Protein AF-A0A927YAZ6-F1 (afdb_monomer)

pLDDT: mean 81.59, std 18.91, range [28.47, 98.06]

Structure (mmCIF, N/CA/C/O backbone):
data_AF-A0A927YAZ6-F1
#
_entry.id   AF-A0A927YAZ6-F1
#
loop_
_atom_site.group_PDB
_atom_site.id
_atom_site.type_symbol
_atom_site.label_atom_id
_atom_site.label_alt_id
_atom_site.label_comp_id
_atom_site.label_asym_id
_atom_site.label_entity_id
_atom_site.label_seq_id
_atom_site.pdbx_PDB_ins_code
_atom_site.Cartn_x
_atom_site.Cartn_y
_atom_site.Cartn_z
_atom_site.occupancy
_atom_site.B_iso_or_equiv
_atom_site.auth_seq_id
_atom_site.auth_comp_id
_atom_site.auth_asym_id
_atom_site.auth_atom_id
_atom_site.pdbx_PDB_model_num
ATOM 1 N N . MET A 1 1 ? -25.959 -17.035 26.194 1.00 74.19 1 MET A N 1
ATOM 2 C CA . MET A 1 1 ? -26.018 -16.351 24.878 1.00 74.19 1 MET A CA 1
ATOM 3 C C . MET A 1 1 ? -24.696 -15.620 24.689 1.00 74.19 1 MET A C 1
ATOM 5 O O . MET A 1 1 ? -24.177 -15.146 25.691 1.00 74.19 1 MET A O 1
ATOM 9 N N . LYS A 1 2 ? -24.125 -15.571 23.475 1.00 89.12 2 LYS A N 1
ATOM 10 C CA . LYS A 1 2 ? -22.900 -14.786 23.213 1.00 89.12 2 LYS A CA 1
ATOM 11 C C . LYS A 1 2 ? -23.229 -13.303 23.449 1.00 89.12 2 LYS A C 1
ATOM 13 O O . LYS A 1 2 ? -24.289 -12.848 23.013 1.00 89.12 2 LYS A O 1
ATOM 18 N N . ARG A 1 3 ? -22.371 -12.596 24.188 1.00 94.69 3 ARG A N 1
ATOM 19 C CA . ARG A 1 3 ? -22.483 -11.143 24.395 1.00 94.69 3 ARG A CA 1
ATOM 20 C C . ARG A 1 3 ? -22.252 -10.438 23.063 1.00 94.69 3 ARG A C 1
ATOM 22 O O . ARG A 1 3 ? -21.458 -10.917 22.252 1.00 94.69 3 ARG A O 1
ATOM 29 N N . ASN A 1 4 ? -22.912 -9.306 22.848 1.00 96.25 4 ASN A N 1
ATOM 30 C CA . ASN A 1 4 ? -22.586 -8.467 21.701 1.00 96.25 4 ASN A CA 1
ATOM 31 C C . ASN A 1 4 ? -21.273 -7.728 21.955 1.00 96.25 4 ASN A C 1
ATOM 33 O O . ASN A 1 4 ? -20.956 -7.392 23.095 1.00 96.25 4 ASN A O 1
ATOM 37 N N . VAL A 1 5 ? -20.519 -7.471 20.888 1.00 97.00 5 VAL A N 1
ATOM 38 C CA . VAL A 1 5 ? -19.226 -6.793 20.966 1.00 97.00 5 VAL A CA 1
ATOM 39 C C . VAL A 1 5 ? -19.207 -5.637 19.977 1.00 97.00 5 VAL A C 1
ATOM 41 O O . VAL A 1 5 ? -19.432 -5.818 18.778 1.00 97.00 5 VAL A O 1
ATOM 44 N N . ILE A 1 6 ? -18.952 -4.439 20.492 1.00 97.31 6 ILE A N 1
ATOM 45 C CA . ILE A 1 6 ? -18.888 -3.201 19.719 1.00 97.31 6 ILE A CA 1
ATOM 46 C C . ILE A 1 6 ? -17.532 -2.561 19.939 1.00 97.31 6 ILE A C 1
ATOM 48 O O . ILE A 1 6 ? -16.989 -2.601 21.040 1.00 97.31 6 ILE A O 1
ATOM 52 N N . LYS A 1 7 ? -17.007 -1.934 18.893 1.00 96.62 7 LYS A N 1
ATOM 53 C CA . LYS A 1 7 ? -15.823 -1.097 18.971 1.00 96.62 7 LYS A CA 1
ATOM 54 C C . LYS A 1 7 ? -16.151 0.339 18.595 1.00 96.62 7 LYS A C 1
ATOM 56 O O . LYS A 1 7 ? -16.809 0.589 17.586 1.00 96.62 7 LYS A O 1
ATOM 61 N N . ILE A 1 8 ? -15.699 1.268 19.426 1.00 97.19 8 ILE A N 1
ATOM 62 C CA . ILE A 1 8 ? -15.778 2.709 19.225 1.00 97.19 8 ILE A CA 1
ATOM 63 C C . ILE A 1 8 ? -14.362 3.194 18.951 1.00 97.19 8 ILE A C 1
ATOM 65 O O . ILE A 1 8 ? -13.489 3.057 19.804 1.00 97.19 8 ILE A O 1
ATOM 69 N N . VAL A 1 9 ? -14.148 3.769 17.774 1.00 95.56 9 VAL A N 1
ATOM 70 C CA . VAL A 1 9 ? -12.868 4.370 17.401 1.00 95.56 9 VAL A CA 1
ATOM 71 C C . VAL A 1 9 ? -13.039 5.878 17.358 1.00 95.56 9 VAL A C 1
ATOM 73 O O . VAL A 1 9 ? -13.844 6.384 16.574 1.00 95.56 9 VAL A O 1
ATOM 76 N N . CYS A 1 10 ? -12.303 6.593 18.202 1.00 94.69 10 CYS A N 1
ATOM 77 C CA . CYS A 1 10 ? -12.168 8.041 18.133 1.00 94.69 10 CYS A CA 1
ATOM 78 C C . CYS A 1 10 ? -10.886 8.355 17.365 1.00 94.69 10 CYS A C 1
ATOM 80 O O . CYS A 1 10 ? -9.786 8.142 17.870 1.00 94.69 10 CYS A O 1
ATOM 82 N N . ASN A 1 11 ? -11.030 8.806 16.121 1.00 90.62 11 ASN A N 1
ATOM 83 C CA . ASN A 1 11 ? -9.893 9.081 15.258 1.00 90.62 11 ASN A CA 1
ATOM 84 C C . ASN A 1 11 ? -9.179 10.359 15.738 1.00 90.62 11 ASN A C 1
ATOM 86 O O . ASN A 1 11 ? -9.749 11.442 15.585 1.00 90.62 11 ASN A O 1
ATOM 90 N N . PRO A 1 12 ? -7.930 10.279 16.234 1.00 85.19 12 PRO A N 1
ATOM 91 C CA . PRO A 1 12 ? -7.221 11.458 16.741 1.00 85.19 12 PRO A CA 1
ATOM 92 C C . PRO A 1 12 ? -6.882 12.471 15.629 1.00 85.19 12 PRO A C 1
ATOM 94 O O . PRO A 1 12 ? -6.595 13.646 15.868 1.00 85.19 12 PRO A O 1
ATOM 97 N N . TYR A 1 13 ? -6.958 12.054 14.362 1.00 82.06 13 TYR A N 1
ATOM 98 C CA . TYR A 1 13 ? -6.653 12.913 13.222 1.00 82.06 13 TYR A CA 1
ATOM 99 C C . TYR A 1 13 ? -7.847 13.726 12.734 1.00 82.06 13 TYR A C 1
ATOM 101 O O . TYR A 1 13 ? -7.665 14.837 12.229 1.00 82.06 13 TYR A O 1
ATOM 109 N N . THR A 1 14 ? -9.060 13.207 12.871 1.00 83.88 14 THR A N 1
ATOM 110 C CA . THR A 1 14 ? -10.274 13.851 12.349 1.00 83.88 14 THR A CA 1
ATOM 111 C C . THR A 1 14 ? -11.242 14.277 13.446 1.00 83.88 14 THR A C 1
ATOM 113 O O . THR A 1 14 ? -12.226 14.942 13.125 1.00 83.88 14 THR A O 1
ATOM 116 N N . ASP A 1 15 ? -10.980 13.889 14.699 1.00 84.56 15 ASP A N 1
ATOM 117 C CA . ASP A 1 15 ? -11.867 14.039 15.858 1.00 84.56 15 ASP A CA 1
ATOM 118 C C . ASP A 1 15 ? -13.261 13.436 15.617 1.00 84.56 15 ASP A C 1
ATOM 120 O O . ASP A 1 15 ? -14.271 13.865 16.179 1.00 84.56 15 ASP A O 1
ATOM 124 N N . ARG A 1 16 ? -13.330 12.433 14.732 1.00 91.38 16 ARG A N 1
ATOM 125 C CA . ARG A 1 16 ? -14.557 11.710 14.400 1.00 91.38 16 ARG A CA 1
ATOM 126 C C . ARG A 1 16 ? -14.653 10.418 15.177 1.00 91.38 16 ARG A C 1
ATOM 128 O O . ARG A 1 16 ? -13.658 9.739 15.423 1.00 91.38 16 ARG A O 1
ATOM 135 N N . VAL A 1 17 ? -15.892 10.035 15.455 1.00 95.00 17 VAL A N 1
ATOM 136 C CA . VAL A 1 17 ? -16.214 8.762 16.092 1.00 95.00 17 VAL A CA 1
ATOM 137 C C . VAL A 1 17 ? -16.754 7.798 15.041 1.00 95.00 17 VAL A C 1
ATOM 139 O O . VAL A 1 17 ? -17.622 8.145 14.234 1.00 95.00 17 VAL A O 1
ATOM 142 N N . SER A 1 18 ? -16.226 6.580 15.039 1.00 95.38 18 SER A N 1
ATOM 143 C CA . SER A 1 18 ? -16.681 5.484 14.187 1.00 95.38 18 SER A CA 1
ATOM 144 C C . SER A 1 18 ? -17.033 4.263 15.025 1.00 95.38 18 SER A C 1
ATOM 146 O O . SER A 1 18 ? -16.444 4.022 16.078 1.00 95.38 18 SER A O 1
ATOM 148 N N . TYR A 1 19 ? -18.019 3.504 14.552 1.00 96.88 19 TYR A N 1
ATOM 149 C CA . TYR A 1 19 ? -18.605 2.381 15.272 1.00 96.88 19 TYR A CA 1
ATOM 150 C C . TYR A 1 19 ? -18.498 1.113 14.436 1.00 96.88 19 TYR A C 1
ATOM 152 O O . TYR A 1 19 ? -18.844 1.111 13.251 1.00 96.88 19 TYR A O 1
ATOM 160 N N . PHE A 1 20 ? -18.049 0.038 15.073 1.00 95.44 20 PHE A N 1
ATOM 161 C CA . PHE A 1 20 ? -17.864 -1.266 14.455 1.00 95.44 20 PHE A CA 1
ATOM 162 C C . PHE A 1 20 ? -18.555 -2.334 15.294 1.00 95.44 20 PHE A C 1
ATOM 164 O O . PHE A 1 20 ? -18.546 -2.275 16.524 1.00 95.44 20 PHE A O 1
ATOM 171 N N . PHE A 1 21 ? -19.161 -3.311 14.632 1.00 94.81 21 PHE A N 1
ATOM 172 C CA . PHE A 1 21 ? -19.768 -4.479 15.259 1.00 94.81 21 PHE A CA 1
ATOM 173 C C . PHE A 1 21 ? -18.925 -5.699 14.915 1.00 94.81 21 PHE A C 1
ATOM 175 O O . PHE A 1 21 ? -18.487 -5.834 13.771 1.00 94.81 21 PHE A O 1
ATOM 182 N N . LYS A 1 22 ? -18.706 -6.580 15.891 1.00 93.62 22 LYS A N 1
ATOM 183 C CA . LYS A 1 22 ? -18.037 -7.854 15.642 1.00 93.62 22 LYS A CA 1
ATOM 184 C C . LYS A 1 22 ? -19.058 -8.869 15.129 1.00 93.62 22 LYS A C 1
ATOM 186 O O . LYS A 1 22 ? -19.978 -9.225 15.866 1.00 93.62 22 LYS A O 1
ATOM 191 N N . ASN A 1 23 ? -18.933 -9.278 13.867 1.00 91.81 23 ASN A N 1
ATOM 192 C CA . ASN A 1 23 ? -19.883 -10.193 13.231 1.00 91.81 23 ASN A CA 1
ATOM 193 C C . ASN A 1 23 ? -19.708 -11.648 13.729 1.00 91.81 23 ASN A C 1
ATOM 195 O O . ASN A 1 23 ? -18.920 -11.939 14.631 1.00 91.81 23 ASN A O 1
ATOM 199 N N . GLU A 1 24 ? -20.476 -12.578 13.160 1.00 89.38 24 GLU A N 1
ATOM 200 C CA . GLU A 1 24 ? -20.425 -14.001 13.534 1.00 89.38 24 GLU A CA 1
ATOM 201 C C . GLU A 1 24 ? -19.119 -14.696 13.121 1.00 89.38 24 GLU A C 1
ATOM 203 O O . GLU A 1 24 ? -18.754 -15.694 13.737 1.00 89.38 24 GLU A O 1
ATOM 208 N N . LEU A 1 25 ? -18.401 -14.133 12.145 1.00 86.12 25 LEU A N 1
ATOM 209 C CA . LEU A 1 25 ? -17.078 -14.572 11.690 1.00 86.12 25 LEU A CA 1
ATOM 210 C C . LEU A 1 25 ? -15.937 -13.949 12.514 1.00 86.12 25 LEU A C 1
ATOM 212 O O . LEU A 1 25 ? -14.772 -14.092 12.171 1.00 86.12 25 LEU A O 1
ATOM 216 N N . ASP A 1 26 ? -16.272 -13.251 13.605 1.00 84.75 26 ASP A N 1
ATOM 217 C CA . ASP A 1 26 ? -15.341 -12.516 14.459 1.00 84.75 26 ASP A CA 1
ATOM 218 C C . ASP A 1 26 ? -14.580 -11.369 13.749 1.00 84.75 26 ASP A C 1
ATOM 220 O O . ASP A 1 26 ? -13.582 -10.860 14.266 1.00 84.75 26 ASP A O 1
ATOM 224 N N . GLU A 1 27 ? -15.121 -10.866 12.639 1.00 84.81 27 GLU A N 1
ATOM 225 C CA . GLU A 1 27 ? -14.590 -9.726 11.889 1.00 84.81 27 GLU A CA 1
ATOM 226 C C . GLU A 1 27 ? -15.207 -8.403 12.362 1.00 84.81 27 GLU A C 1
ATOM 228 O O . GLU A 1 27 ? -16.385 -8.322 12.734 1.00 84.81 27 GLU A O 1
ATOM 233 N N . TRP A 1 28 ? -14.422 -7.326 12.301 1.00 89.31 28 TRP A N 1
ATOM 234 C CA . TRP A 1 28 ? -14.910 -5.975 12.571 1.00 89.31 28 TRP A CA 1
ATOM 235 C C . TRP A 1 28 ? -15.573 -5.376 11.335 1.00 89.31 28 TRP A C 1
ATOM 237 O O . TRP A 1 28 ? -14.903 -5.035 10.364 1.00 89.31 28 TRP A O 1
ATOM 247 N N . VAL A 1 29 ? -16.884 -5.154 11.410 1.00 91.00 29 VAL A N 1
ATOM 248 C CA . VAL A 1 29 ? -17.657 -4.539 10.327 1.00 91.00 29 VAL A CA 1
ATOM 249 C C . VAL A 1 29 ? -18.132 -3.157 10.760 1.00 91.00 29 VAL A C 1
ATOM 251 O O . VAL A 1 29 ? -18.672 -2.991 11.855 1.00 91.00 29 VAL A O 1
ATOM 254 N N . ILE A 1 30 ? -17.941 -2.150 9.904 1.00 92.62 30 ILE A N 1
ATOM 255 C CA . ILE A 1 30 ? -18.469 -0.798 10.137 1.00 92.62 30 ILE A CA 1
ATOM 256 C C . ILE A 1 30 ? -19.992 -0.875 10.252 1.00 92.62 30 ILE A C 1
ATOM 258 O O . ILE A 1 30 ? -20.656 -1.601 9.512 1.00 92.62 30 ILE A O 1
ATOM 262 N N . PHE A 1 31 ? -20.566 -0.108 11.175 1.00 93.75 31 PHE A N 1
ATOM 263 C CA . PHE A 1 31 ? -22.015 -0.012 11.286 1.00 93.75 31 PHE A CA 1
ATOM 264 C C . PHE A 1 31 ? -22.644 0.433 9.961 1.00 93.75 31 PHE A C 1
ATOM 266 O O . PHE A 1 31 ? -22.245 1.438 9.374 1.00 93.75 31 PHE A O 1
ATOM 273 N N . SER A 1 32 ? -23.675 -0.289 9.516 1.00 91.12 32 SER A N 1
ATOM 274 C CA . SER A 1 32 ? -24.415 0.084 8.306 1.00 91.12 32 SER A CA 1
ATOM 275 C C . SER A 1 32 ? -25.010 1.491 8.419 1.00 91.12 32 SER A C 1
ATOM 277 O O . SER A 1 32 ? -25.286 1.976 9.520 1.00 91.12 32 SER A O 1
ATOM 279 N N . GLU A 1 33 ? -25.280 2.136 7.284 1.00 89.44 33 GLU A N 1
ATOM 280 C CA . GLU A 1 33 ? -25.908 3.468 7.242 1.00 89.44 33 GLU A CA 1
ATOM 281 C C . GLU A 1 33 ? -27.288 3.506 7.923 1.00 89.44 33 GLU A C 1
ATOM 283 O O . GLU A 1 33 ? -27.733 4.557 8.382 1.00 89.44 33 GLU A O 1
ATOM 288 N N . SER A 1 34 ? -27.946 2.348 8.042 1.00 92.25 34 SER A N 1
ATOM 289 C CA . SER A 1 34 ? -29.227 2.206 8.739 1.00 92.25 34 SER A CA 1
ATOM 290 C C . SER A 1 34 ? -29.110 2.280 10.267 1.00 92.25 34 SER A C 1
ATOM 292 O O . SER A 1 34 ? -30.106 2.546 10.947 1.00 92.25 34 SER A O 1
ATOM 294 N N . SER A 1 35 ? -27.912 2.074 10.831 1.00 95.12 35 SER A N 1
ATOM 295 C CA . SER A 1 35 ? -27.716 2.180 12.275 1.00 95.12 35 SER A CA 1
ATOM 296 C C . SER A 1 35 ? -27.914 3.628 12.735 1.00 95.12 35 SER A C 1
ATOM 298 O O . SER A 1 35 ? -27.335 4.548 12.149 1.00 95.12 35 SER A O 1
ATOM 300 N N . PRO A 1 36 ? -28.660 3.873 13.830 1.00 95.44 36 PRO A N 1
ATOM 301 C CA . PRO A 1 36 ? -28.781 5.208 14.403 1.00 95.44 36 PRO A CA 1
ATOM 302 C C . PRO A 1 36 ? -27.427 5.852 14.713 1.00 95.44 36 PRO A C 1
ATOM 304 O O . PRO A 1 36 ? -27.298 7.062 14.551 1.00 95.44 36 PRO A O 1
ATOM 307 N N . LEU A 1 37 ? -26.429 5.053 15.108 1.00 95.69 37 LEU A N 1
ATOM 308 C CA . LEU A 1 37 ? -25.084 5.526 15.447 1.00 95.69 37 LEU A CA 1
ATOM 309 C C . LEU A 1 37 ? -24.234 5.909 14.227 1.00 95.69 37 LEU A C 1
ATOM 311 O O . LEU A 1 37 ? -23.248 6.618 14.383 1.00 95.69 37 LEU A O 1
ATOM 315 N N . SER A 1 38 ? -24.632 5.530 13.012 1.00 93.88 38 SER A N 1
ATOM 316 C CA . SER A 1 38 ? -23.949 5.950 11.777 1.00 93.88 38 SER A CA 1
ATOM 317 C C . SER A 1 38 ? -24.308 7.379 11.350 1.00 93.88 38 SER A C 1
ATOM 319 O O . SER A 1 38 ? -23.737 7.919 10.403 1.00 93.88 38 SER A O 1
ATOM 321 N N . ARG A 1 39 ? -25.265 8.024 12.033 1.00 94.88 39 ARG A N 1
ATOM 322 C CA . ARG A 1 39 ? -25.690 9.397 11.732 1.00 94.88 39 ARG A CA 1
ATOM 323 C C . ARG A 1 39 ? -24.602 10.398 12.108 1.00 94.88 39 ARG A C 1
ATOM 325 O O . ARG A 1 39 ? -23.975 10.274 13.157 1.00 94.88 39 ARG A O 1
ATOM 332 N N . LYS A 1 40 ? -24.500 11.490 11.336 1.00 94.12 40 LYS A N 1
ATOM 333 C CA . LYS A 1 40 ? -23.574 12.613 11.606 1.00 94.12 40 LYS A CA 1
ATOM 334 C C . LYS A 1 40 ? -23.645 13.136 13.042 1.00 94.12 40 LYS A C 1
ATOM 336 O O . LYS A 1 40 ? -22.626 13.551 13.573 1.00 94.12 40 LYS A O 1
ATOM 341 N N . TYR A 1 41 ? -24.821 13.077 13.666 1.00 95.44 41 TYR A N 1
ATOM 342 C CA . TYR A 1 41 ? -25.019 13.442 15.071 1.00 95.44 41 TYR A CA 1
ATOM 343 C C . TYR A 1 41 ? -24.102 12.673 16.042 1.00 95.44 41 TYR A C 1
ATOM 345 O O . TYR A 1 41 ? -23.656 13.246 17.028 1.00 95.44 41 TYR A O 1
ATOM 353 N N . TYR A 1 42 ? -23.803 11.403 15.754 1.00 96.12 42 TYR A N 1
ATOM 354 C CA . TYR A 1 42 ? -22.943 10.547 16.576 1.00 96.12 42 TYR A CA 1
ATOM 355 C C . TYR A 1 42 ? -21.532 10.383 16.006 1.00 96.12 42 TYR A C 1
ATOM 357 O O . TYR A 1 42 ? -20.611 10.098 16.758 1.00 96.12 42 TYR A O 1
ATOM 365 N N . THR A 1 43 ? -21.333 10.579 14.698 1.00 94.06 43 THR A N 1
ATOM 366 C CA . THR A 1 43 ? -20.012 10.394 14.069 1.00 94.06 43 THR A CA 1
ATOM 367 C C . THR A 1 43 ? -19.203 11.685 13.914 1.00 94.06 43 THR A C 1
ATOM 369 O O . THR A 1 43 ? -17.991 11.626 13.735 1.00 94.06 43 THR A O 1
ATOM 372 N N . ASN A 1 44 ? -19.854 12.854 13.924 1.00 93.88 44 ASN A N 1
ATOM 373 C CA . ASN A 1 44 ? -19.227 14.176 13.793 1.00 93.88 44 ASN A CA 1
ATOM 374 C C . ASN A 1 44 ? -19.428 14.984 15.085 1.00 93.88 44 ASN A C 1
ATOM 376 O O . ASN A 1 44 ? -20.071 16.034 15.081 1.00 93.88 44 ASN A O 1
ATOM 380 N N . THR A 1 45 ? -18.940 14.427 16.191 1.00 93.31 45 THR A N 1
ATOM 381 C CA . THR A 1 45 ? -19.065 14.948 17.558 1.00 93.31 45 THR A CA 1
ATOM 382 C C . THR A 1 45 ? -17.869 14.492 18.388 1.00 93.31 45 THR A C 1
ATOM 384 O O . THR A 1 45 ? -17.251 13.483 18.054 1.00 93.31 45 THR A O 1
ATOM 387 N N . SER A 1 46 ? -17.601 15.161 19.511 1.00 92.44 46 SER A N 1
ATOM 388 C CA . SER A 1 46 ? -16.715 14.621 20.546 1.00 92.44 46 SER A CA 1
ATOM 389 C C . SER A 1 46 ? -17.475 13.703 21.513 1.00 92.44 46 SER A C 1
ATOM 391 O O . SER A 1 46 ? -18.694 13.829 21.697 1.00 92.44 46 SER A O 1
ATOM 393 N N . LEU A 1 47 ? -16.754 12.782 22.164 1.00 93.88 47 LEU A N 1
ATOM 394 C CA . LEU A 1 47 ? -17.317 11.941 23.229 1.00 93.88 47 LEU A CA 1
ATOM 395 C C . LEU A 1 47 ? -17.655 12.736 24.493 1.00 93.88 47 LEU A C 1
ATOM 397 O O . LEU A 1 47 ? -18.589 12.372 25.203 1.00 93.88 47 LEU A O 1
ATOM 401 N N . GLU A 1 48 ? -16.968 13.845 24.743 1.00 93.94 48 GLU A N 1
ATOM 402 C CA . GLU A 1 48 ? -17.312 14.769 25.825 1.00 93.94 48 GLU A CA 1
ATOM 403 C C . GLU A 1 48 ? -18.757 15.272 25.688 1.00 93.94 48 GLU A C 1
ATOM 405 O O . GLU A 1 48 ? -19.531 15.234 26.641 1.00 93.94 48 GLU A O 1
ATOM 410 N N . GLN A 1 49 ? -19.161 15.649 24.472 1.00 94.44 49 GLN A N 1
ATOM 411 C CA . GLN A 1 49 ? -20.490 16.202 24.213 1.00 94.44 49 GLN A CA 1
ATOM 412 C C . GLN A 1 49 ? -21.600 15.146 24.192 1.00 94.44 49 GLN A C 1
ATOM 414 O O . GLN A 1 49 ? -22.752 15.461 24.492 1.00 94.44 49 GLN A O 1
ATOM 419 N N . ARG A 1 50 ? -21.295 13.909 23.771 1.00 96.56 50 ARG A N 1
ATOM 420 C CA . ARG A 1 50 ? -22.325 12.922 23.386 1.00 96.56 50 ARG A CA 1
ATOM 421 C C . ARG A 1 50 ? -22.194 11.540 24.013 1.00 96.56 50 ARG A C 1
ATOM 423 O O . ARG A 1 50 ? -23.026 10.688 23.714 1.00 96.56 50 ARG A O 1
ATOM 430 N N . SER A 1 51 ? -21.218 11.293 24.885 1.00 96.81 51 SER A N 1
ATOM 431 C CA . SER A 1 51 ? -21.005 9.975 25.513 1.00 96.81 51 SER A CA 1
ATOM 432 C C . SER A 1 51 ? -22.283 9.385 26.118 1.00 96.81 51 SER A C 1
ATOM 434 O O . SER A 1 51 ? -22.606 8.238 25.824 1.00 96.81 51 SER A O 1
ATOM 436 N N . SER A 1 52 ? -23.058 10.173 26.872 1.00 97.88 52 SER A N 1
ATOM 437 C CA . SER A 1 52 ? -24.330 9.736 27.477 1.00 97.88 52 SER A CA 1
ATOM 438 C C . SER A 1 52 ? -25.380 9.302 26.448 1.00 97.88 52 SER A C 1
ATOM 440 O O . SER A 1 52 ? -26.007 8.254 26.603 1.00 97.88 52 SER A O 1
ATOM 442 N N . ASP A 1 53 ? -25.562 10.076 25.375 1.00 97.94 53 ASP A N 1
ATOM 443 C CA . ASP A 1 53 ? -26.505 9.734 24.303 1.00 97.94 53 ASP A CA 1
ATOM 444 C C . ASP A 1 53 ? -26.042 8.480 23.547 1.00 97.94 53 ASP A C 1
ATOM 446 O O . ASP A 1 53 ? -26.853 7.616 23.210 1.00 97.94 53 ASP A O 1
ATOM 450 N N . ILE A 1 54 ? -24.732 8.371 23.301 1.00 97.88 54 ILE A N 1
ATOM 451 C CA . ILE A 1 54 ? -24.114 7.241 22.603 1.00 97.88 54 ILE A CA 1
ATOM 452 C C . ILE A 1 54 ? -24.315 5.946 23.393 1.00 97.88 54 ILE A C 1
ATOM 454 O O . ILE A 1 54 ? -24.808 4.972 22.828 1.00 97.88 54 ILE A O 1
ATOM 458 N N . VAL A 1 55 ? -23.988 5.921 24.692 1.00 97.81 55 VAL A N 1
ATOM 459 C CA . VAL A 1 55 ? -24.095 4.694 25.507 1.00 97.81 55 VAL A CA 1
ATOM 460 C C . VAL A 1 55 ? -25.542 4.244 25.674 1.00 97.81 55 VAL A C 1
ATOM 462 O O . VAL A 1 55 ? -25.819 3.053 25.558 1.00 97.81 55 VAL A O 1
ATOM 465 N N . LYS A 1 56 ? -26.487 5.181 25.839 1.00 97.81 56 LYS A N 1
ATOM 466 C CA . LYS A 1 56 ? -27.922 4.861 25.874 1.00 97.81 56 LYS A CA 1
ATOM 467 C C . LYS A 1 56 ? -28.375 4.231 24.563 1.00 97.81 56 LYS A C 1
ATOM 469 O O . LYS A 1 56 ? -29.106 3.245 24.572 1.00 97.81 56 LYS A O 1
ATOM 474 N N . LYS A 1 57 ? -27.912 4.768 23.429 1.00 98.06 57 LYS A N 1
ATOM 475 C CA . LYS A 1 57 ? -28.270 4.234 22.113 1.00 98.06 57 LYS A CA 1
ATOM 476 C C . LYS A 1 57 ? -27.650 2.866 21.846 1.00 98.06 57 LYS A C 1
ATOM 478 O O . LYS A 1 57 ? -28.292 2.022 21.224 1.00 98.06 57 LYS A O 1
ATOM 483 N N . LEU A 1 58 ? -26.432 2.637 22.336 1.00 97.06 58 LEU A N 1
ATOM 484 C CA . LEU A 1 58 ? -25.778 1.331 22.298 1.00 97.06 58 LEU A CA 1
ATOM 485 C C . LEU A 1 58 ? -26.566 0.288 23.096 1.00 97.06 58 LEU A C 1
ATOM 487 O O . LEU A 1 58 ? -26.854 -0.779 22.560 1.00 97.06 58 LEU A O 1
ATOM 491 N N . ASP A 1 59 ? -26.969 0.614 24.324 1.00 97.38 59 ASP A N 1
ATOM 492 C CA . ASP A 1 59 ? -27.765 -0.275 25.178 1.00 97.38 59 ASP A CA 1
ATOM 493 C C . ASP A 1 59 ? -29.132 -0.596 24.544 1.00 97.38 59 ASP A C 1
ATOM 495 O O . ASP A 1 59 ? -29.484 -1.763 24.364 1.00 97.38 59 ASP A O 1
ATOM 499 N N . GLU A 1 60 ? -29.851 0.432 24.079 1.00 96.50 60 GLU A N 1
ATOM 500 C CA . GLU A 1 60 ? -31.162 0.310 23.422 1.00 96.50 60 GLU A CA 1
ATOM 501 C C . GLU A 1 60 ? -31.124 -0.631 22.206 1.00 96.50 60 GLU A C 1
ATOM 503 O O . GLU A 1 60 ? -31.985 -1.501 22.027 1.00 96.50 60 GLU A O 1
ATOM 508 N N . VAL A 1 61 ? -30.133 -0.446 21.330 1.00 96.06 61 VAL A N 1
ATOM 509 C CA . VAL A 1 61 ? -30.092 -1.141 20.040 1.00 96.06 61 VAL A CA 1
ATOM 510 C C . VAL A 1 61 ? -29.411 -2.501 20.163 1.00 96.06 61 VAL A C 1
ATOM 512 O O . VAL A 1 61 ? -29.896 -3.469 19.571 1.00 96.06 61 VAL A O 1
ATOM 515 N N . TYR A 1 62 ? -28.333 -2.591 20.943 1.00 95.44 62 TYR A N 1
ATOM 516 C CA . TYR A 1 62 ? -27.413 -3.727 20.931 1.00 95.44 62 TYR A CA 1
ATOM 517 C C . TYR A 1 62 ? -27.344 -4.506 22.248 1.00 95.44 62 TYR A C 1
ATOM 519 O O . TYR A 1 62 ? -26.785 -5.596 22.246 1.00 95.44 62 TYR A O 1
ATOM 527 N N . ASN A 1 63 ? -27.965 -4.058 23.341 1.00 96.25 63 ASN A N 1
ATOM 528 C CA . ASN A 1 63 ? -28.101 -4.846 24.576 1.00 96.25 63 ASN A CA 1
ATOM 529 C C . ASN A 1 63 ? -29.562 -5.265 24.841 1.00 96.25 63 ASN A C 1
ATOM 531 O O . ASN A 1 63 ? -30.061 -5.299 25.967 1.00 96.25 63 ASN A O 1
ATOM 535 N N . ARG A 1 64 ? -30.299 -5.605 23.776 1.00 93.94 64 ARG A N 1
ATOM 536 C CA . ARG A 1 64 ? -31.724 -5.960 23.879 1.00 93.94 64 ARG A CA 1
ATOM 537 C C . ARG A 1 64 ? -31.948 -7.136 24.823 1.00 93.94 64 ARG A C 1
ATOM 539 O O . ARG A 1 64 ? -31.352 -8.197 24.640 1.00 93.94 64 ARG A O 1
ATOM 546 N N . LYS A 1 65 ? -32.897 -6.972 25.751 1.00 93.62 65 LYS A N 1
ATOM 547 C CA . LYS A 1 65 ? -33.215 -7.946 26.813 1.00 93.62 65 LYS A CA 1
ATOM 548 C C . LYS A 1 65 ? -32.027 -8.233 27.744 1.00 93.62 65 LYS A C 1
ATOM 550 O O . LYS A 1 65 ? -31.959 -9.322 28.302 1.00 93.62 65 LYS A O 1
ATOM 555 N N . ASN A 1 66 ? -31.108 -7.276 27.880 1.00 93.19 66 ASN A N 1
ATOM 556 C CA . ASN A 1 66 ? -29.942 -7.366 28.751 1.00 93.19 66 ASN A CA 1
ATOM 557 C C . ASN A 1 66 ? -29.075 -8.612 28.485 1.00 93.19 66 ASN A C 1
ATOM 559 O O . ASN A 1 66 ? -28.716 -9.348 29.400 1.00 93.19 66 ASN A O 1
ATOM 563 N N . LYS A 1 67 ? -28.803 -8.899 27.205 1.00 93.44 67 LYS A N 1
ATOM 564 C CA . LYS A 1 67 ? -28.003 -10.064 26.781 1.00 93.44 67 LYS A CA 1
ATOM 565 C C . LYS A 1 67 ? -26.506 -9.928 27.086 1.00 93.44 67 LYS A C 1
ATOM 567 O O . LYS A 1 67 ? -25.786 -10.919 26.956 1.00 93.44 67 LYS A O 1
ATOM 572 N N . GLY A 1 68 ? -26.054 -8.729 27.431 1.00 96.75 68 GLY A N 1
ATOM 573 C CA . GLY A 1 68 ? -24.655 -8.393 27.620 1.00 96.75 68 GLY A CA 1
ATOM 574 C C . GLY A 1 68 ? -24.073 -7.666 26.410 1.00 96.75 68 GLY A C 1
ATOM 575 O O . GLY A 1 68 ? -24.238 -8.110 25.266 1.00 96.75 68 GLY A O 1
ATOM 576 N N . LEU A 1 69 ? -23.356 -6.572 26.666 1.00 97.56 69 LEU A N 1
ATOM 577 C CA . LEU A 1 69 ? -22.646 -5.789 25.658 1.00 97.56 69 LEU A CA 1
ATOM 578 C C . LEU A 1 69 ? -21.234 -5.424 26.137 1.00 97.56 69 LEU A C 1
ATOM 580 O O . LEU A 1 69 ? -21.062 -4.778 27.168 1.00 97.56 69 LEU A O 1
ATOM 584 N N . ASP A 1 70 ? -20.227 -5.785 25.347 1.00 97.88 70 ASP A N 1
ATOM 585 C CA . ASP A 1 70 ? -18.844 -5.357 25.550 1.00 97.88 70 ASP A CA 1
ATOM 586 C C . ASP A 1 70 ? -18.496 -4.244 24.556 1.00 97.88 70 ASP A C 1
ATOM 588 O O . ASP A 1 70 ? -18.667 -4.394 23.345 1.00 97.88 70 ASP A O 1
ATOM 592 N N . ILE A 1 71 ? -18.000 -3.121 25.072 1.00 97.94 71 ILE A N 1
ATOM 593 C CA . ILE A 1 71 ? -17.608 -1.945 24.298 1.00 97.94 71 ILE A CA 1
ATOM 594 C C . ILE A 1 71 ? -16.092 -1.792 24.384 1.00 97.94 71 ILE A C 1
ATOM 596 O O . ILE A 1 71 ? -15.553 -1.486 25.446 1.00 97.94 71 ILE A O 1
ATOM 600 N N . TYR A 1 72 ? -15.410 -1.970 23.260 1.00 96.81 72 TYR A N 1
ATOM 601 C CA . TYR A 1 72 ? -13.988 -1.695 23.097 1.00 96.81 72 TYR A CA 1
ATOM 602 C C . TYR A 1 72 ? -13.799 -0.265 22.597 1.00 96.81 72 TYR A C 1
ATOM 604 O O . TYR A 1 72 ? -14.485 0.166 21.674 1.00 96.81 72 TYR A O 1
ATOM 612 N N . TYR A 1 73 ? -12.884 0.480 23.204 1.00 96.88 73 TYR A N 1
ATOM 613 C CA . TYR A 1 73 ? -12.582 1.855 22.827 1.00 96.88 73 TYR A CA 1
ATOM 614 C C . TYR A 1 73 ? -11.131 1.992 22.363 1.00 96.88 73 TYR A C 1
ATOM 616 O O . TYR A 1 73 ? -10.220 1.630 23.107 1.00 96.88 73 TYR A O 1
ATOM 624 N N . GLU A 1 74 ? -10.939 2.554 21.171 1.00 95.00 74 GLU A N 1
ATOM 625 C CA . GLU A 1 74 ? -9.642 2.926 20.593 1.00 95.00 74 GLU A CA 1
ATOM 626 C C . GLU A 1 74 ? -9.614 4.450 20.379 1.00 95.00 74 GLU A C 1
ATOM 628 O O . GLU A 1 74 ? -10.494 4.997 19.710 1.00 95.00 74 GLU A O 1
ATOM 633 N N . GLY A 1 75 ? -8.626 5.145 20.945 1.00 92.94 75 GLY A N 1
ATOM 634 C CA . GLY A 1 75 ? -8.466 6.595 20.801 1.00 92.94 75 GLY A CA 1
ATOM 635 C C . GLY A 1 75 ? -7.954 7.289 22.071 1.00 92.94 75 GLY A C 1
ATOM 636 O O . GLY A 1 75 ? -7.487 6.616 22.993 1.00 92.94 75 GLY A O 1
ATOM 637 N N . PRO A 1 76 ? -8.072 8.630 22.150 1.00 92.19 76 PRO A N 1
ATOM 638 C CA . PRO A 1 76 ? -7.540 9.426 23.256 1.00 92.19 76 PRO A CA 1
ATOM 639 C C . PRO A 1 76 ? -8.148 9.098 24.624 1.00 92.19 76 PRO A C 1
ATOM 641 O O . PRO A 1 76 ? -9.337 8.767 24.718 1.00 92.19 76 PRO A O 1
ATOM 644 N N . ASP A 1 77 ? -7.364 9.283 25.688 1.00 91.75 77 ASP A N 1
ATOM 645 C CA . ASP A 1 77 ? -7.766 8.989 27.072 1.00 91.75 77 ASP A CA 1
ATOM 646 C C . ASP A 1 77 ? -9.027 9.714 27.540 1.00 91.75 77 ASP A C 1
ATOM 648 O O . ASP A 1 77 ? -9.915 9.098 28.139 1.00 91.75 77 ASP A O 1
ATOM 652 N N . ASP A 1 78 ? -9.149 10.997 27.214 1.00 93.25 78 ASP A N 1
ATOM 653 C CA . ASP A 1 78 ? -10.295 11.809 27.623 1.00 93.25 78 ASP A CA 1
ATOM 654 C C . ASP A 1 78 ? -11.609 11.238 27.074 1.00 93.25 78 ASP A C 1
ATOM 656 O O . ASP A 1 78 ? -12.632 11.200 27.767 1.00 93.25 78 ASP A O 1
ATOM 660 N N . GLY A 1 79 ? -11.577 10.699 25.851 1.00 94.69 79 GLY A N 1
ATOM 661 C CA . GLY A 1 79 ? -12.729 10.037 25.249 1.00 94.69 79 GLY A CA 1
ATOM 662 C C . GLY A 1 79 ? -13.114 8.750 25.983 1.00 94.69 79 GLY A C 1
ATOM 663 O O . GLY A 1 79 ? -14.301 8.527 26.241 1.00 94.69 79 GLY A O 1
ATOM 664 N N . TYR A 1 80 ? -12.131 7.945 26.405 1.00 96.00 80 TYR A N 1
ATOM 665 C CA . TYR A 1 80 ? -12.389 6.748 27.211 1.00 96.00 80 TYR A CA 1
ATOM 666 C C . TYR A 1 80 ? -12.979 7.095 28.578 1.00 96.00 80 TYR A C 1
ATOM 668 O O . TYR A 1 80 ? -13.912 6.429 29.036 1.00 96.00 80 TYR A O 1
ATOM 676 N N . PHE A 1 81 ? -12.454 8.135 29.231 1.00 96.44 81 PHE A N 1
ATOM 677 C CA . PHE A 1 81 ? -12.956 8.597 30.521 1.00 96.44 81 PHE A CA 1
ATOM 678 C C . PHE A 1 81 ? -14.415 9.053 30.413 1.00 96.44 81 PHE A C 1
ATOM 680 O O . PHE A 1 81 ? -15.254 8.605 31.199 1.00 96.44 81 PHE A O 1
ATOM 687 N N . CYS A 1 82 ? -14.740 9.859 29.395 1.00 97.06 82 CYS A N 1
ATOM 688 C CA . CYS A 1 82 ? -16.110 10.295 29.119 1.00 97.06 82 CYS A CA 1
ATOM 689 C C . CYS A 1 82 ? -17.049 9.102 28.899 1.00 97.06 82 CYS A C 1
ATOM 691 O O . CYS A 1 82 ? -18.121 9.030 29.502 1.00 97.06 82 CYS A O 1
ATOM 693 N N . LEU A 1 83 ? -16.634 8.135 28.077 1.00 97.00 83 LEU A N 1
ATOM 694 C CA . LEU A 1 83 ? -17.418 6.934 27.797 1.00 97.00 83 LEU A CA 1
ATOM 695 C C . LEU A 1 83 ? -17.627 6.081 29.057 1.00 97.00 83 LEU A C 1
ATOM 697 O O . LEU A 1 83 ? -18.748 5.681 29.360 1.00 97.00 83 LEU A O 1
ATOM 701 N N . SER A 1 84 ? -16.561 5.838 29.818 1.00 97.19 84 SER A N 1
ATOM 702 C CA . SER A 1 84 ? -16.595 5.035 31.045 1.00 97.19 84 SER A CA 1
ATOM 703 C C . SER A 1 84 ? -17.483 5.663 32.114 1.00 97.19 84 SER A C 1
ATOM 705 O O . SER A 1 84 ? -18.237 4.959 32.789 1.00 97.19 84 SER A O 1
ATOM 707 N N . LYS A 1 85 ? -17.418 6.991 32.261 1.00 97.81 85 LYS A N 1
ATOM 708 C CA . LYS A 1 85 ? -18.302 7.751 33.146 1.00 97.81 85 LYS A CA 1
ATOM 709 C C . LYS A 1 85 ? -19.760 7.609 32.706 1.00 97.81 85 LYS A C 1
ATOM 711 O O . LYS A 1 85 ? -20.599 7.237 33.521 1.00 97.81 85 LYS A O 1
ATOM 716 N N . ALA A 1 86 ? -20.043 7.800 31.418 1.00 97.88 86 ALA A N 1
ATOM 717 C CA . ALA A 1 86 ? -21.392 7.674 30.876 1.00 97.88 86 ALA A CA 1
ATOM 718 C C . ALA A 1 86 ? -21.985 6.266 31.068 1.00 97.88 86 ALA A C 1
ATOM 720 O O . ALA A 1 86 ? -23.155 6.155 31.425 1.00 97.88 86 ALA A O 1
ATOM 721 N N . ILE A 1 87 ? -21.197 5.195 30.896 1.00 97.31 87 ILE A N 1
ATOM 722 C CA . ILE A 1 87 ? -21.643 3.817 31.179 1.00 97.31 87 ILE A CA 1
ATOM 723 C C . ILE A 1 87 ? -22.036 3.681 32.658 1.00 97.31 87 ILE A C 1
ATOM 725 O O . ILE A 1 87 ? -23.134 3.222 32.961 1.00 97.31 87 ILE A O 1
ATOM 729 N N . LYS A 1 88 ? -21.180 4.138 33.582 1.00 96.75 88 LYS A N 1
ATOM 730 C CA . LYS A 1 88 ? -21.444 4.065 35.031 1.00 96.75 88 LYS A CA 1
ATOM 731 C C . LYS A 1 88 ? -22.665 4.878 35.465 1.00 96.75 88 LYS A C 1
ATOM 733 O O . LYS A 1 88 ? -23.358 4.480 36.394 1.00 96.75 88 LYS A O 1
ATOM 738 N N . GLU A 1 89 ? -22.914 6.021 34.837 1.00 97.19 89 GLU A N 1
ATOM 739 C CA . GLU A 1 89 ? -24.020 6.909 35.209 1.00 97.19 89 GLU A CA 1
ATOM 740 C C . GLU A 1 89 ? -25.346 6.495 34.560 1.00 97.19 89 GLU A C 1
ATOM 742 O O . GLU A 1 89 ? -26.387 6.542 35.210 1.00 97.19 89 GLU A O 1
ATOM 747 N N . CYS A 1 90 ? -25.327 6.070 33.293 1.00 96.38 90 CYS A N 1
ATOM 748 C CA . CYS A 1 90 ? -26.549 5.808 32.531 1.00 96.38 90 CYS A CA 1
ATOM 749 C C . CYS A 1 90 ? -27.020 4.351 32.589 1.00 96.38 90 CYS A C 1
ATOM 751 O O . CYS A 1 90 ? -28.204 4.110 32.366 1.00 96.38 90 CYS A O 1
ATOM 753 N N . LEU A 1 91 ? -26.122 3.391 32.838 1.00 94.69 91 LEU A N 1
ATOM 754 C CA . LEU A 1 91 ? -26.360 1.962 32.592 1.00 94.69 91 LEU A CA 1
ATOM 755 C C . LEU A 1 91 ? -26.101 1.085 33.831 1.00 94.69 91 LEU A C 1
ATOM 757 O O . LEU A 1 91 ? -25.683 -0.059 33.703 1.00 94.69 91 LEU A O 1
ATOM 761 N N . GLN A 1 92 ? -26.370 1.595 35.039 1.00 90.25 92 GLN A N 1
ATOM 762 C CA . GLN A 1 92 ? -26.072 0.903 36.310 1.00 90.25 92 GLN A CA 1
ATOM 763 C C . GLN A 1 92 ? -26.699 -0.493 36.441 1.00 90.25 92 GLN A C 1
ATOM 765 O O . GLN A 1 92 ? -26.135 -1.357 37.104 1.00 90.25 92 GLN A O 1
ATOM 770 N N . ASN A 1 93 ? -27.855 -0.707 35.810 1.00 91.81 93 ASN A N 1
ATOM 771 C CA . ASN A 1 93 ? -28.597 -1.970 35.859 1.00 91.81 93 ASN A CA 1
ATOM 772 C C . ASN A 1 93 ? -28.478 -2.787 34.563 1.00 91.81 93 ASN A C 1
ATOM 774 O O . ASN A 1 93 ? -29.123 -3.830 34.438 1.00 91.81 93 ASN A O 1
ATOM 778 N N . SER A 1 94 ? -27.690 -2.312 33.596 1.00 93.00 94 SER A N 1
ATOM 779 C CA . SER A 1 94 ? -27.473 -3.000 32.328 1.00 93.00 94 SER A CA 1
ATOM 780 C C . SER A 1 94 ? -26.138 -3.740 32.360 1.00 93.00 94 SER A C 1
ATOM 782 O O . SER A 1 94 ? -25.144 -3.270 32.908 1.00 93.00 94 SER A O 1
ATOM 784 N N . ASP A 1 95 ? -26.101 -4.909 31.737 1.00 95.75 95 ASP A N 1
ATOM 785 C CA . ASP A 1 95 ? -24.907 -5.729 31.586 1.00 95.75 95 ASP A CA 1
ATOM 786 C C . ASP A 1 95 ? -24.017 -5.179 30.456 1.00 95.75 95 ASP A C 1
ATOM 788 O O . ASP A 1 95 ? -23.921 -5.745 29.366 1.00 95.75 95 ASP A O 1
ATOM 792 N N . VAL A 1 96 ? -23.401 -4.020 30.698 1.00 97.19 96 VAL A N 1
ATOM 793 C CA . VAL A 1 96 ? -22.547 -3.319 29.730 1.00 97.19 96 VAL A CA 1
ATOM 794 C C . VAL A 1 96 ? -21.163 -3.070 30.316 1.00 97.19 96 VAL A C 1
ATOM 796 O O . VAL A 1 96 ? -21.025 -2.481 31.386 1.00 97.19 96 VAL A O 1
ATOM 799 N N . VAL A 1 97 ? -20.119 -3.485 29.596 1.00 96.25 97 VAL A N 1
ATOM 800 C CA . VAL A 1 97 ? -18.722 -3.359 30.035 1.00 96.25 97 VAL A CA 1
ATOM 801 C C . VAL A 1 97 ? -17.927 -2.540 29.027 1.00 96.25 97 VAL A C 1
ATOM 803 O O . VAL A 1 97 ? -17.849 -2.897 27.856 1.00 96.25 97 VAL A O 1
ATOM 806 N N . GLY A 1 98 ? -17.300 -1.456 29.486 1.00 96.38 98 GLY A N 1
ATOM 807 C CA . GLY A 1 98 ? -16.347 -0.670 28.699 1.00 96.38 98 GLY A CA 1
ATOM 808 C C . GLY A 1 98 ? -14.908 -1.137 28.923 1.00 96.38 98 GLY A C 1
ATOM 809 O O . GLY A 1 98 ? -14.498 -1.343 30.065 1.00 96.38 98 GLY A O 1
ATOM 810 N N . LYS A 1 99 ? -14.138 -1.294 27.843 1.00 96.25 99 LYS A N 1
ATOM 811 C CA . LYS A 1 99 ? -12.714 -1.652 27.860 1.00 96.25 99 LYS A CA 1
ATOM 812 C C . LYS A 1 99 ? -11.933 -0.710 26.950 1.00 96.25 99 LYS A C 1
ATOM 814 O O . LYS A 1 99 ? -12.344 -0.455 25.821 1.00 96.25 99 LYS A O 1
ATOM 819 N N . ARG A 1 100 ? -10.788 -0.221 27.424 1.00 94.81 100 ARG A N 1
ATOM 820 C CA . ARG A 1 100 ? -9.825 0.510 26.590 1.00 94.81 100 ARG A CA 1
ATOM 821 C C . ARG A 1 100 ? -8.955 -0.483 25.822 1.00 94.81 100 ARG A C 1
ATOM 823 O O . ARG A 1 100 ? -8.567 -1.508 26.382 1.00 94.81 100 ARG A O 1
ATOM 830 N N . GLN A 1 101 ? -8.637 -0.170 24.573 1.00 93.56 101 GLN A N 1
ATOM 831 C CA . GLN A 1 101 ? -7.788 -0.975 23.706 1.00 93.56 101 GLN A CA 1
ATOM 832 C C . GLN A 1 101 ? -6.723 -0.104 23.036 1.00 93.56 101 GLN A C 1
ATOM 834 O O . GLN A 1 101 ? -6.977 1.032 22.644 1.00 93.56 101 GLN A O 1
ATOM 839 N N . THR A 1 102 ? -5.523 -0.665 22.910 1.00 94.31 102 THR A N 1
ATOM 840 C CA . THR A 1 102 ? -4.405 -0.053 22.193 1.00 94.31 102 THR A CA 1
ATOM 841 C C . THR A 1 102 ? -4.458 -0.451 20.724 1.00 94.31 102 THR A C 1
ATOM 843 O O . THR A 1 102 ? -4.535 -1.639 20.403 1.00 94.31 102 THR A O 1
ATOM 846 N N . THR A 1 103 ? -4.378 0.533 19.832 1.00 94.19 103 THR A N 1
ATOM 847 C CA . THR A 1 103 ? -4.320 0.300 18.387 1.00 94.19 103 THR A CA 1
ATOM 848 C C . THR A 1 103 ? -2.901 -0.091 18.007 1.00 94.19 103 THR A C 1
ATOM 850 O O . THR A 1 103 ? -1.986 0.720 18.106 1.00 94.19 103 THR A O 1
ATOM 853 N N . LYS A 1 104 ? -2.704 -1.331 17.563 1.00 96.56 104 LYS A N 1
ATOM 854 C CA . LYS A 1 104 ? -1.396 -1.823 17.111 1.00 96.56 104 LYS A CA 1
ATOM 855 C C . LYS A 1 104 ? -1.339 -1.854 15.593 1.00 96.56 104 LYS A C 1
ATOM 857 O O . LYS A 1 104 ? -2.256 -2.389 14.959 1.00 96.56 104 LYS A O 1
ATOM 862 N N . ILE A 1 105 ? -0.273 -1.290 15.034 1.00 97.62 105 ILE A N 1
ATOM 863 C CA . ILE A 1 105 ? -0.088 -1.096 13.596 1.00 97.62 105 ILE A CA 1
ATOM 864 C C . ILE A 1 105 ? 1.323 -1.533 13.215 1.00 97.62 105 ILE A C 1
ATOM 866 O O . ILE A 1 105 ? 2.299 -1.011 13.743 1.00 97.62 105 ILE A O 1
ATOM 870 N N . VAL A 1 106 ? 1.447 -2.467 12.280 1.00 97.75 106 VAL A N 1
ATOM 871 C CA . VAL A 1 106 ? 2.748 -2.872 11.729 1.00 97.75 106 VAL A CA 1
ATOM 872 C C . VAL A 1 106 ? 3.001 -2.117 10.429 1.00 97.75 106 VAL A C 1
ATOM 874 O O . VAL A 1 106 ? 2.098 -2.001 9.605 1.00 97.75 106 VAL A O 1
ATOM 877 N N . VAL A 1 107 ? 4.222 -1.621 10.232 1.00 97.38 107 VAL A N 1
ATOM 878 C CA . VAL A 1 107 ? 4.650 -0.914 9.018 1.00 97.38 107 VAL A CA 1
ATOM 879 C C . VAL A 1 107 ? 5.813 -1.670 8.375 1.00 97.38 107 VAL A C 1
ATOM 881 O O . VAL A 1 107 ? 6.874 -1.836 8.977 1.00 97.38 107 VAL A O 1
ATOM 884 N N . VAL A 1 108 ? 5.610 -2.124 7.140 1.00 95.44 108 VAL A N 1
ATOM 885 C CA . VAL A 1 108 ? 6.530 -2.976 6.364 1.00 95.44 108 VAL A CA 1
ATOM 886 C C . VAL A 1 108 ? 6.842 -2.310 5.024 1.00 95.44 108 VAL A C 1
ATOM 888 O O . VAL A 1 108 ? 6.100 -1.447 4.571 1.00 95.44 108 VAL A O 1
ATOM 891 N N . GLY A 1 109 ? 7.959 -2.666 4.395 1.00 93.06 109 GLY A N 1
ATOM 892 C CA . GLY A 1 109 ? 8.376 -2.135 3.094 1.00 93.06 109 GLY A CA 1
ATOM 893 C C . GLY A 1 109 ? 9.893 -2.013 2.981 1.00 93.06 109 GLY A C 1
ATOM 894 O O . GLY A 1 109 ? 10.607 -2.037 3.990 1.00 93.06 109 GLY A O 1
ATOM 895 N N . LYS A 1 110 ? 10.401 -1.857 1.755 1.00 89.94 110 LYS A N 1
ATOM 896 C CA . LYS A 1 110 ? 11.850 -1.839 1.464 1.00 89.94 110 LYS A CA 1
ATOM 897 C C . LYS A 1 110 ? 12.575 -0.699 2.171 1.00 89.94 110 LYS A C 1
ATOM 899 O O . LYS A 1 110 ? 11.953 0.287 2.596 1.00 89.94 110 LYS A O 1
ATOM 904 N N . THR A 1 111 ? 13.897 -0.779 2.283 1.00 87.31 111 THR A N 1
ATOM 905 C CA . THR A 1 111 ? 14.691 0.395 2.667 1.00 87.31 111 THR A CA 1
ATOM 906 C C . THR A 1 111 ? 14.423 1.546 1.701 1.00 87.31 111 THR A C 1
ATOM 908 O O . THR A 1 111 ? 14.352 1.372 0.490 1.00 87.31 111 THR A O 1
ATOM 911 N N . GLY A 1 112 ? 14.187 2.741 2.246 1.00 88.62 112 GLY A N 1
ATOM 912 C CA . GLY A 1 112 ? 13.852 3.916 1.440 1.00 88.62 112 GLY A CA 1
ATOM 913 C C . GLY A 1 112 ? 12.405 3.980 0.931 1.00 88.62 112 GLY A C 1
ATOM 914 O O . GLY A 1 112 ? 12.065 4.960 0.267 1.00 88.62 112 GLY A O 1
ATOM 915 N N . SER A 1 113 ? 11.531 3.028 1.283 1.00 91.94 113 SER A N 1
ATOM 916 C CA . SER A 1 113 ? 10.087 3.078 0.971 1.00 91.94 113 SER A CA 1
ATOM 917 C C . SER A 1 113 ? 9.295 4.108 1.783 1.00 91.94 113 SER A C 1
ATOM 919 O O . SER A 1 113 ? 8.100 4.263 1.568 1.00 91.94 113 SER A O 1
ATOM 921 N N . GLY A 1 114 ? 9.933 4.832 2.708 1.00 94.12 114 GLY A N 1
ATOM 922 C CA . GLY A 1 114 ? 9.299 5.923 3.455 1.00 94.12 114 GLY A CA 1
ATOM 923 C C . GLY A 1 114 ? 8.487 5.498 4.683 1.00 94.12 114 GLY A C 1
ATOM 924 O O . GLY A 1 114 ? 7.632 6.264 5.106 1.00 94.12 114 GLY A O 1
ATOM 925 N N . LYS A 1 115 ? 8.750 4.323 5.273 1.00 95.44 115 LYS A N 1
ATOM 926 C CA . LYS A 1 115 ? 8.101 3.838 6.511 1.00 95.44 115 LYS A CA 1
ATOM 927 C C . LYS A 1 115 ? 8.216 4.823 7.681 1.00 95.44 115 LYS A C 1
ATOM 929 O O . LYS A 1 115 ? 7.203 5.361 8.114 1.00 95.44 115 LYS A O 1
ATOM 934 N N . THR A 1 116 ? 9.438 5.136 8.119 1.00 95.81 116 THR A N 1
ATOM 935 C CA . THR A 1 116 ? 9.683 6.120 9.188 1.00 95.81 116 THR A CA 1
ATOM 936 C C . THR A 1 116 ? 9.082 7.483 8.851 1.00 95.81 116 THR A C 1
ATOM 938 O O . THR A 1 116 ? 8.474 8.134 9.694 1.00 95.81 116 THR A O 1
ATOM 941 N N . THR A 1 117 ? 9.207 7.913 7.591 1.00 95.88 117 THR A N 1
ATOM 942 C CA . THR A 1 117 ? 8.639 9.179 7.116 1.00 95.88 117 THR A CA 1
ATOM 943 C C . THR A 1 117 ? 7.117 9.203 7.217 1.00 95.88 117 THR A C 1
ATOM 945 O O . THR A 1 117 ? 6.559 10.241 7.555 1.00 95.88 117 THR A O 1
ATOM 948 N N . LEU A 1 118 ? 6.444 8.085 6.938 1.00 96.19 118 LEU A N 1
ATOM 949 C CA . LEU A 1 118 ? 5.000 7.959 7.093 1.00 96.19 118 LEU A CA 1
ATOM 950 C C . LEU A 1 118 ? 4.596 8.078 8.565 1.00 96.19 118 LEU A C 1
ATOM 952 O O . LEU A 1 118 ? 3.730 8.890 8.873 1.00 96.19 118 LEU A O 1
ATOM 956 N N . ILE A 1 119 ? 5.242 7.324 9.461 1.00 95.44 119 ILE A N 1
ATOM 957 C CA . ILE A 1 119 ? 4.941 7.347 10.904 1.00 95.44 119 ILE A CA 1
ATOM 958 C C . ILE A 1 119 ? 5.148 8.760 11.468 1.00 95.44 119 ILE A C 1
ATOM 960 O O . ILE A 1 119 ? 4.247 9.318 12.094 1.00 95.44 119 ILE A O 1
ATOM 964 N N . ASN A 1 120 ? 6.294 9.377 11.175 1.00 93.25 120 ASN A N 1
ATOM 965 C CA . ASN A 1 120 ? 6.602 10.727 11.642 1.00 93.25 120 ASN A CA 1
ATOM 966 C C . ASN A 1 120 ? 5.673 11.770 11.019 1.00 93.25 120 ASN A C 1
ATOM 968 O O . ASN A 1 120 ? 5.148 12.611 11.732 1.00 93.25 120 ASN A O 1
ATOM 972 N N . GLY A 1 121 ? 5.400 11.688 9.713 1.00 92.62 121 GLY A N 1
ATOM 973 C CA . GLY A 1 121 ? 4.485 12.615 9.044 1.00 92.62 121 GLY A CA 1
ATOM 974 C C . GLY A 1 121 ? 3.069 12.555 9.621 1.00 92.62 121 GLY A C 1
ATOM 975 O O . GLY A 1 121 ? 2.399 13.579 9.738 1.00 92.62 121 GLY A O 1
ATOM 976 N N . ILE A 1 122 ? 2.628 11.369 10.045 1.00 91.44 122 ILE A N 1
ATOM 977 C CA . ILE A 1 122 ? 1.373 11.188 10.773 1.00 91.44 122 ILE A CA 1
ATOM 978 C C . ILE A 1 122 ? 1.440 11.869 12.151 1.00 91.44 122 ILE A C 1
ATOM 980 O O . ILE A 1 122 ? 0.522 12.610 12.496 1.00 91.44 122 ILE A O 1
ATOM 984 N N . ALA A 1 123 ? 2.515 11.678 12.917 1.00 89.12 123 ALA A N 1
ATOM 985 C CA . ALA A 1 123 ? 2.689 12.284 14.241 1.00 89.12 123 ALA A CA 1
ATOM 986 C C . ALA A 1 123 ? 2.780 13.820 14.200 1.00 89.12 123 ALA A C 1
ATOM 988 O O . ALA A 1 123 ? 2.072 14.522 14.930 1.00 89.12 123 ALA A O 1
ATOM 989 N N . ASP A 1 124 ? 3.618 14.338 13.301 1.00 86.06 124 ASP A N 1
ATOM 990 C CA . ASP A 1 124 ? 3.939 15.756 13.144 1.00 86.06 124 ASP A CA 1
ATOM 991 C C . ASP A 1 124 ? 2.713 16.565 12.721 1.00 86.06 124 ASP A C 1
ATOM 993 O O . ASP A 1 124 ? 2.501 17.673 13.212 1.00 86.06 124 ASP A O 1
ATOM 997 N N . ASN A 1 125 ? 1.848 15.994 11.874 1.00 76.88 125 ASN A N 1
ATOM 998 C CA . ASN A 1 125 ? 0.611 16.637 11.420 1.00 76.88 125 ASN A CA 1
ATOM 999 C C . ASN A 1 125 ? -0.346 17.002 12.576 1.00 76.88 125 ASN A C 1
ATOM 1001 O O . ASN A 1 125 ? -1.271 17.795 12.398 1.00 76.88 125 ASN A O 1
ATOM 1005 N N . LYS A 1 126 ? -0.142 16.433 13.769 1.00 72.50 126 LYS A N 1
ATOM 1006 C CA . LYS A 1 126 ? -0.931 16.729 14.971 1.00 72.50 126 LYS A CA 1
ATOM 1007 C C . LYS A 1 126 ? -0.102 17.176 16.175 1.00 72.50 126 LYS A C 1
ATOM 1009 O O . LYS A 1 126 ? -0.677 17.506 17.209 1.00 72.50 126 LYS A O 1
ATOM 1014 N N . GLY A 1 127 ? 1.223 17.235 16.038 1.00 75.94 127 GLY A N 1
ATOM 1015 C CA . GLY A 1 127 ? 2.130 17.655 17.105 1.00 75.94 127 GLY A CA 1
ATOM 1016 C C . GLY A 1 127 ? 2.199 16.680 18.283 1.00 75.94 127 GLY A C 1
ATOM 1017 O O . GLY A 1 127 ? 2.472 17.106 19.407 1.00 75.94 127 GLY A O 1
ATOM 1018 N N . TYR A 1 128 ? 1.930 15.390 18.059 1.00 80.25 128 TYR A N 1
ATOM 1019 C CA . TYR A 1 128 ? 2.019 14.384 19.117 1.00 80.25 128 TYR A CA 1
ATOM 1020 C C . TYR A 1 128 ? 3.472 14.001 19.395 1.00 80.25 128 TYR A C 1
ATOM 1022 O O . TYR A 1 128 ? 4.299 13.912 18.489 1.00 80.25 128 TYR A O 1
ATOM 1030 N N . LYS A 1 129 ? 3.782 13.752 20.669 1.00 83.38 129 LYS A N 1
ATOM 1031 C CA . LYS A 1 129 ? 5.077 13.198 21.070 1.00 83.38 129 LYS A CA 1
ATOM 1032 C C . LYS A 1 129 ? 5.003 11.681 20.992 1.00 83.38 129 LYS A C 1
ATOM 1034 O O . LYS A 1 129 ? 4.123 11.086 21.604 1.00 83.38 129 LYS A O 1
ATOM 1039 N N . ILE A 1 130 ? 5.946 11.088 20.271 1.00 92.12 130 ILE A N 1
ATOM 1040 C CA . ILE A 1 130 ? 6.089 9.641 20.152 1.00 92.12 130 ILE A CA 1
ATOM 1041 C C . ILE A 1 130 ? 7.355 9.204 20.882 1.00 92.12 130 ILE A C 1
ATOM 1043 O O . ILE A 1 130 ? 8.430 9.771 20.675 1.00 92.12 130 ILE A O 1
ATOM 1047 N N . GLU A 1 131 ? 7.228 8.179 21.716 1.00 94.88 131 GLU A N 1
ATOM 1048 C CA . GLU A 1 131 ? 8.362 7.499 22.335 1.00 94.88 131 GLU A CA 1
ATOM 1049 C C . GLU A 1 131 ? 8.879 6.405 21.397 1.00 94.88 131 GLU A C 1
ATOM 1051 O O . GLU A 1 131 ? 8.097 5.652 20.825 1.00 94.88 131 GLU A O 1
ATOM 1056 N N . ILE A 1 132 ? 10.198 6.321 21.210 1.00 96.31 132 ILE A N 1
ATOM 1057 C CA . ILE A 1 132 ? 10.814 5.402 20.244 1.00 96.31 132 ILE A CA 1
ATOM 1058 C C . ILE A 1 132 ? 11.671 4.380 20.988 1.00 96.31 132 ILE A C 1
ATOM 1060 O O . ILE A 1 132 ? 12.611 4.746 21.694 1.00 96.31 132 ILE A O 1
ATOM 1064 N N . THR A 1 133 ? 11.390 3.095 20.780 1.00 96.81 133 THR A N 1
ATOM 1065 C CA . THR A 1 133 ? 12.150 1.975 21.348 1.00 96.81 133 THR A CA 1
ATOM 1066 C C . THR A 1 133 ? 12.664 1.061 20.240 1.00 96.81 133 THR A C 1
ATOM 1068 O O . THR A 1 133 ? 11.884 0.477 19.493 1.00 96.81 133 THR A O 1
ATOM 1071 N N . ASN A 1 134 ? 13.981 0.872 20.149 1.00 94.50 134 ASN A N 1
ATOM 1072 C CA . ASN A 1 134 ? 14.574 -0.068 19.196 1.00 94.50 134 ASN A CA 1
ATOM 1073 C C . ASN A 1 134 ? 14.599 -1.492 19.785 1.00 94.50 134 ASN A C 1
ATOM 1075 O O . ASN A 1 134 ? 15.082 -1.697 20.899 1.00 94.50 134 ASN A O 1
ATOM 1079 N N . ARG A 1 135 ? 14.069 -2.473 19.047 1.00 91.50 135 ARG A N 1
ATOM 1080 C CA . ARG A 1 135 ? 13.932 -3.878 19.470 1.00 91.50 135 ARG A CA 1
ATOM 1081 C C . ARG A 1 135 ? 14.755 -4.837 18.598 1.00 91.50 135 ARG A C 1
ATOM 1083 O O . ARG A 1 135 ? 14.517 -6.039 18.604 1.00 91.50 135 ARG A O 1
ATOM 1090 N N . GLY A 1 136 ? 15.747 -4.325 17.868 1.00 87.12 136 GLY A N 1
ATOM 1091 C CA . GLY A 1 136 ? 16.668 -5.117 17.049 1.00 87.12 136 GLY A CA 1
ATOM 1092 C C . GLY A 1 136 ? 16.123 -5.385 15.647 1.00 87.12 136 GLY A C 1
ATOM 1093 O O . GLY A 1 136 ? 16.646 -4.844 14.677 1.00 87.12 136 GLY A O 1
ATOM 1094 N N . ASN A 1 137 ? 15.062 -6.185 15.525 1.00 86.62 137 ASN A N 1
ATOM 1095 C CA . ASN A 1 137 ? 14.427 -6.505 14.235 1.00 86.62 137 ASN A CA 1
ATOM 1096 C C . ASN A 1 137 ? 13.298 -5.534 13.839 1.00 86.62 137 ASN A C 1
ATOM 1098 O O . ASN A 1 137 ? 12.877 -5.514 12.683 1.00 86.62 137 ASN A O 1
ATOM 1102 N N . TYR A 1 138 ? 12.827 -4.709 14.772 1.00 93.62 138 TYR A N 1
ATOM 1103 C CA . TYR A 1 138 ? 11.863 -3.642 14.516 1.00 93.62 138 TYR A CA 1
ATOM 1104 C C . TYR A 1 138 ? 12.099 -2.451 15.452 1.00 93.62 138 TYR A C 1
ATOM 1106 O O . TYR A 1 138 ? 12.780 -2.558 16.477 1.00 93.62 138 TYR A O 1
ATOM 1114 N N . VAL A 1 139 ? 11.508 -1.314 15.103 1.00 95.75 139 VAL A N 1
ATOM 1115 C CA . VAL A 1 139 ? 11.420 -0.114 15.935 1.00 95.75 139 VAL A CA 1
ATOM 1116 C C . VAL A 1 139 ? 9.969 0.064 16.366 1.00 95.75 139 VAL A C 1
ATOM 1118 O O . VAL A 1 139 ? 9.053 -0.009 15.551 1.00 95.75 139 VAL A O 1
ATOM 1121 N N . GLN A 1 140 ? 9.756 0.264 17.661 1.00 97.31 140 GLN A N 1
ATOM 1122 C CA . GLN A 1 140 ? 8.450 0.536 18.245 1.00 97.31 140 GLN A CA 1
ATOM 1123 C C . GLN A 1 140 ? 8.299 2.034 18.502 1.00 97.31 140 GLN A C 1
ATOM 1125 O O . GLN A 1 140 ? 9.206 2.662 19.046 1.00 97.31 140 GLN A O 1
ATOM 1130 N N . TYR A 1 141 ? 7.148 2.573 18.123 1.00 96.88 141 TYR A N 1
ATOM 1131 C CA . TYR A 1 141 ? 6.745 3.959 18.309 1.00 96.88 141 TYR A CA 1
ATOM 1132 C C . TYR A 1 141 ? 5.477 3.971 19.162 1.00 96.88 141 TYR A C 1
ATOM 1134 O O . TYR A 1 141 ? 4.438 3.479 18.716 1.00 96.88 141 TYR A O 1
ATOM 1142 N N . ASP A 1 142 ? 5.556 4.513 20.370 1.00 95.75 142 ASP A N 1
ATOM 1143 C CA . ASP A 1 142 ? 4.448 4.568 21.320 1.00 95.75 142 ASP A CA 1
ATOM 1144 C C . ASP A 1 142 ? 3.863 5.987 21.380 1.00 95.75 142 ASP A C 1
ATOM 1146 O O . ASP A 1 142 ? 4.527 6.949 21.775 1.00 95.75 142 ASP A O 1
ATOM 1150 N N . ASP A 1 143 ? 2.597 6.108 20.982 1.00 92.81 143 ASP A N 1
ATOM 1151 C CA . ASP A 1 143 ? 1.756 7.281 21.203 1.00 92.81 143 ASP A CA 1
ATOM 1152 C C . ASP A 1 143 ? 0.859 7.011 22.416 1.00 92.81 143 ASP A C 1
ATOM 1154 O O . ASP A 1 143 ? -0.235 6.442 22.316 1.00 92.81 143 ASP A O 1
ATOM 1158 N N . ASN A 1 144 ? 1.359 7.411 23.584 1.00 90.38 144 ASN A N 1
ATOM 1159 C CA . ASN A 1 144 ? 0.703 7.183 24.870 1.00 90.38 144 ASN A CA 1
ATOM 1160 C C . ASN A 1 144 ? -0.606 7.976 25.028 1.00 90.38 144 ASN A C 1
ATOM 1162 O O . ASN A 1 144 ? -1.458 7.580 25.817 1.00 90.38 144 ASN A O 1
ATOM 1166 N N . ILE A 1 145 ? -0.780 9.080 24.289 1.00 88.12 145 ILE A N 1
ATOM 1167 C CA . ILE A 1 145 ? -1.976 9.932 24.382 1.00 88.12 145 ILE A CA 1
ATOM 1168 C C . ILE A 1 145 ? -3.136 9.276 23.636 1.00 88.12 145 ILE A C 1
ATOM 1170 O O . ILE A 1 145 ? -4.252 9.205 24.151 1.00 88.12 145 ILE A O 1
ATOM 1174 N N . ASN A 1 146 ? -2.865 8.782 22.426 1.00 89.56 146 ASN A N 1
ATOM 1175 C CA . ASN A 1 146 ? -3.881 8.193 21.557 1.00 89.56 146 ASN A CA 1
ATOM 1176 C C . ASN A 1 146 ? -3.994 6.667 21.701 1.00 89.56 146 ASN A C 1
ATOM 1178 O O . ASN A 1 146 ? -4.848 6.058 21.055 1.00 89.56 146 ASN A O 1
ATOM 1182 N N . HIS A 1 147 ? -3.145 6.055 22.535 1.00 92.50 147 HIS A N 1
ATOM 1183 C CA . HIS A 1 147 ? -3.018 4.603 22.706 1.00 92.50 147 HIS A CA 1
ATOM 1184 C C . HIS A 1 147 ? -2.758 3.892 21.378 1.00 92.50 147 HIS A C 1
ATOM 1186 O O . HIS A 1 147 ? -3.421 2.907 21.043 1.00 92.50 147 HIS A O 1
ATOM 1192 N N . ILE A 1 148 ? -1.790 4.398 20.612 1.00 94.12 148 ILE A N 1
ATOM 1193 C CA . ILE A 1 148 ? -1.377 3.817 19.331 1.00 94.12 148 ILE A CA 1
ATOM 1194 C C . ILE A 1 148 ? 0.064 3.328 19.448 1.00 94.12 148 ILE A C 1
ATOM 1196 O O . ILE A 1 148 ? 0.935 4.043 19.932 1.00 94.12 148 ILE A O 1
ATOM 1200 N N . GLN A 1 149 ? 0.314 2.113 18.973 1.00 96.38 149 GLN A N 1
ATOM 1201 C CA . GLN A 1 149 ? 1.648 1.533 18.872 1.00 96.38 149 GLN A CA 1
ATOM 1202 C C . GLN A 1 149 ? 1.949 1.203 17.419 1.00 96.38 149 GLN A C 1
ATOM 1204 O O . GLN A 1 149 ? 1.234 0.410 16.797 1.00 96.38 149 GLN A O 1
ATOM 1209 N N . TRP A 1 150 ? 3.025 1.780 16.895 1.00 97.19 150 TRP A N 1
ATOM 1210 C CA . TRP A 1 150 ? 3.521 1.472 15.561 1.00 97.19 150 TRP A CA 1
ATOM 1211 C C . TRP A 1 150 ? 4.759 0.596 15.656 1.00 97.19 150 TRP A C 1
ATOM 1213 O O . TRP A 1 150 ? 5.652 0.850 16.459 1.00 97.19 150 TRP A O 1
ATOM 1223 N N . PHE A 1 151 ? 4.821 -0.422 14.811 1.00 97.38 151 PHE A N 1
ATOM 1224 C CA . PHE A 1 151 ? 5.925 -1.366 14.735 1.00 97.38 151 PHE A CA 1
ATOM 1225 C C . PHE A 1 151 ? 6.524 -1.279 13.334 1.00 97.38 151 PHE A C 1
ATOM 1227 O O . PHE A 1 151 ? 6.005 -1.878 12.393 1.00 97.38 151 PHE A O 1
ATOM 1234 N N . GLU A 1 152 ? 7.591 -0.498 13.178 1.00 96.25 152 GLU A N 1
ATOM 1235 C CA . GLU A 1 152 ? 8.332 -0.411 11.921 1.00 96.25 152 GLU A CA 1
ATOM 1236 C C . GLU A 1 152 ? 9.314 -1.570 11.821 1.00 96.25 152 GLU A C 1
ATOM 1238 O O . GLU A 1 152 ? 10.240 -1.687 12.622 1.00 96.25 152 GLU A O 1
ATOM 1243 N N . ILE A 1 153 ? 9.151 -2.409 10.807 1.00 92.75 153 ILE A N 1
ATOM 1244 C CA . ILE A 1 153 ? 10.079 -3.509 10.555 1.00 92.75 153 ILE A CA 1
ATOM 1245 C C . ILE A 1 153 ? 11.315 -2.964 9.857 1.00 92.75 153 ILE A C 1
ATOM 1247 O O . ILE A 1 153 ? 11.198 -2.277 8.841 1.00 92.75 153 ILE A O 1
ATOM 1251 N N . ASN A 1 154 ? 12.500 -3.278 10.379 1.00 84.31 154 ASN A N 1
ATOM 1252 C CA . ASN A 1 154 ? 13.743 -2.825 9.767 1.00 84.31 154 ASN A CA 1
ATOM 1253 C C . ASN A 1 154 ? 13.844 -3.391 8.345 1.00 84.31 154 ASN A C 1
ATOM 1255 O O . ASN A 1 154 ? 13.757 -4.597 8.136 1.00 84.31 154 ASN A O 1
ATOM 1259 N N . GLY A 1 155 ? 13.969 -2.498 7.362 1.00 66.69 155 GLY A N 1
ATOM 1260 C CA . GLY A 1 155 ? 14.102 -2.889 5.963 1.00 66.69 155 GLY A CA 1
ATOM 1261 C C . GLY A 1 155 ? 15.550 -3.213 5.610 1.00 66.69 155 GLY A C 1
ATOM 1262 O O . GLY A 1 155 ? 16.480 -2.579 6.108 1.00 66.69 155 GLY A O 1
ATOM 1263 N N . SER A 1 156 ? 15.720 -4.152 4.694 1.00 60.03 156 SER A N 1
ATOM 1264 C CA . SER A 1 156 ? 16.927 -4.383 3.903 1.00 60.03 156 SER A CA 1
ATOM 1265 C C . SER A 1 156 ? 16.772 -3.726 2.519 1.00 60.03 156 SER A C 1
ATOM 1267 O O . SER A 1 156 ? 15.674 -3.329 2.104 1.00 60.03 156 SER A O 1
ATOM 1269 N N . ASN A 1 157 ? 17.889 -3.533 1.807 1.00 53.12 157 ASN A N 1
ATOM 1270 C CA . ASN A 1 157 ? 17.875 -2.923 0.469 1.00 53.12 157 ASN A CA 1
ATOM 1271 C C . ASN A 1 157 ? 17.152 -3.802 -0.566 1.00 53.12 157 ASN A C 1
ATOM 1273 O O . ASN A 1 157 ? 16.496 -3.258 -1.450 1.00 53.12 157 ASN A O 1
ATOM 1277 N N . ASN A 1 158 ? 17.219 -5.124 -0.395 1.00 56.78 158 ASN A N 1
ATOM 1278 C CA . ASN A 1 158 ? 16.391 -6.116 -1.072 1.00 56.78 158 ASN A CA 1
ATOM 1279 C C . ASN A 1 158 ? 15.636 -6.857 0.017 1.00 56.78 158 ASN A C 1
ATOM 1281 O O . ASN A 1 158 ? 16.295 -7.424 0.881 1.00 56.78 158 ASN A O 1
ATOM 1285 N N . ILE A 1 159 ? 14.302 -6.854 -0.007 1.00 62.69 159 ILE A N 1
ATOM 1286 C CA . ILE A 1 159 ? 13.558 -7.662 0.955 1.00 62.69 159 ILE A CA 1
ATOM 1287 C C . ILE A 1 159 ? 13.760 -9.127 0.590 1.00 62.69 159 ILE A C 1
ATOM 1289 O O . ILE A 1 159 ? 13.137 -9.660 -0.328 1.00 62.69 159 ILE A O 1
ATOM 1293 N N . GLU A 1 160 ? 14.652 -9.768 1.329 1.00 69.88 160 GLU A N 1
ATOM 1294 C CA . GLU A 1 160 ? 14.910 -11.184 1.186 1.00 69.88 160 GLU A CA 1
ATOM 1295 C C . GLU A 1 160 ? 13.763 -11.981 1.814 1.00 69.88 160 GLU A C 1
ATOM 1297 O O . GLU A 1 160 ? 12.986 -11.497 2.646 1.00 69.88 160 GLU A O 1
ATOM 1302 N N . GLU A 1 161 ? 13.669 -13.258 1.451 1.00 73.94 161 GLU A N 1
ATOM 1303 C CA . GLU A 1 161 ? 12.659 -14.164 2.000 1.00 73.94 161 GLU A CA 1
ATOM 1304 C C . GLU A 1 161 ? 12.693 -14.199 3.542 1.00 73.94 161 GLU A C 1
ATOM 1306 O O . GLU A 1 161 ? 11.661 -14.367 4.196 1.00 73.94 161 GLU A O 1
ATOM 1311 N N . ASN A 1 162 ? 13.873 -13.995 4.135 1.00 78.50 162 ASN A N 1
ATOM 1312 C CA . ASN A 1 162 ? 14.059 -13.960 5.581 1.00 78.50 162 ASN A CA 1
ATOM 1313 C C . ASN A 1 162 ? 13.435 -12.719 6.238 1.00 78.50 162 ASN A C 1
ATOM 1315 O O . ASN A 1 162 ? 12.834 -12.835 7.306 1.00 78.50 162 ASN A O 1
ATOM 1319 N N . ASP A 1 163 ? 13.503 -11.554 5.594 1.00 81.88 163 ASP A N 1
ATOM 1320 C CA . ASP A 1 163 ? 12.889 -10.329 6.114 1.00 81.88 163 ASP A CA 1
ATOM 1321 C C . ASP A 1 163 ? 11.363 -10.445 6.113 1.00 81.88 163 ASP A C 1
ATOM 1323 O O . ASP A 1 163 ? 10.711 -10.088 7.096 1.00 81.88 163 ASP A O 1
ATOM 1327 N N . MET A 1 164 ? 10.785 -11.048 5.067 1.00 86.69 164 MET A N 1
ATOM 1328 C CA . MET A 1 164 ? 9.346 -11.335 5.031 1.00 86.69 164 MET A CA 1
ATOM 1329 C C . MET A 1 164 ? 8.923 -12.391 6.047 1.00 86.69 164 MET A C 1
ATOM 1331 O O . MET A 1 164 ? 7.840 -12.283 6.624 1.00 86.69 164 MET A O 1
ATOM 1335 N N . LYS A 1 165 ? 9.763 -13.398 6.314 1.00 86.56 165 LYS A N 1
ATOM 1336 C CA . LYS A 1 165 ? 9.517 -14.369 7.394 1.00 86.56 165 LYS A CA 1
ATOM 1337 C C . LYS A 1 165 ? 9.517 -13.686 8.760 1.00 86.56 165 LYS A C 1
ATOM 1339 O O . LYS A 1 165 ? 8.602 -13.922 9.548 1.00 86.56 165 LYS A O 1
ATOM 1344 N N . ASN A 1 166 ? 10.483 -12.805 9.015 1.00 87.00 166 ASN A N 1
ATOM 1345 C CA . ASN A 1 166 ? 10.546 -12.015 10.244 1.00 87.00 166 ASN A CA 1
ATOM 1346 C C . ASN A 1 166 ? 9.321 -11.103 10.381 1.00 87.00 166 ASN A C 1
ATOM 1348 O O . ASN A 1 166 ? 8.714 -11.042 11.452 1.00 87.00 166 ASN A O 1
ATOM 1352 N N . ALA A 1 167 ? 8.913 -10.458 9.286 1.00 92.38 167 ALA A N 1
ATOM 1353 C CA . ALA A 1 167 ? 7.723 -9.625 9.256 1.00 92.38 167 ALA A CA 1
ATOM 1354 C C . ALA A 1 167 ? 6.453 -10.408 9.572 1.00 92.38 167 ALA A C 1
ATOM 1356 O O . ALA A 1 167 ? 5.677 -10.009 10.439 1.00 92.38 167 ALA A O 1
ATOM 1357 N N . LEU A 1 168 ? 6.274 -11.562 8.932 1.00 93.69 168 LEU A N 1
ATOM 1358 C CA . LEU A 1 168 ? 5.123 -12.424 9.163 1.00 93.69 168 LEU A CA 1
ATOM 1359 C C . LEU A 1 168 ? 5.110 -12.984 10.594 1.00 93.69 168 LEU A C 1
ATOM 1361 O O . LEU A 1 168 ? 4.047 -13.092 11.200 1.00 93.69 168 LEU A O 1
ATOM 1365 N N . SER A 1 169 ? 6.280 -13.295 11.161 1.00 93.19 169 SER A N 1
ATOM 1366 C CA . SER A 1 169 ? 6.405 -13.723 12.558 1.00 93.19 169 SER A CA 1
ATOM 1367 C C . SER A 1 169 ? 5.974 -12.627 13.534 1.00 93.19 169 SER A C 1
ATOM 1369 O O . SER A 1 169 ? 5.271 -12.917 14.502 1.00 93.19 169 SER A O 1
ATOM 1371 N N . LEU A 1 170 ? 6.363 -11.372 13.286 1.00 94.06 170 LEU A N 1
ATOM 1372 C CA . LEU A 1 170 ? 5.942 -10.243 14.114 1.00 94.06 170 LEU A CA 1
ATOM 1373 C C . LEU A 1 170 ? 4.436 -9.988 13.984 1.00 94.06 170 LEU A C 1
ATOM 1375 O O . LEU A 1 170 ? 3.764 -9.792 14.995 1.00 94.06 170 LEU A O 1
ATOM 1379 N N . VAL A 1 171 ? 3.893 -10.045 12.762 1.00 96.25 171 VAL A N 1
ATOM 1380 C CA . VAL A 1 171 ? 2.444 -9.950 12.517 1.00 96.25 171 VAL A CA 1
ATOM 1381 C C . VAL A 1 171 ? 1.703 -11.026 13.308 1.00 96.25 171 VAL A C 1
ATOM 1383 O O . VAL A 1 171 ? 0.766 -10.695 14.029 1.00 96.25 171 VAL A O 1
ATOM 1386 N N . ARG A 1 172 ? 2.172 -12.280 13.270 1.00 95.94 172 ARG A N 1
ATOM 1387 C CA . ARG A 1 172 ? 1.594 -13.381 14.051 1.00 95.94 172 ARG A CA 1
ATOM 1388 C C . ARG A 1 172 ? 1.603 -13.086 15.550 1.00 95.94 172 ARG A C 1
ATOM 1390 O O . ARG A 1 172 ? 0.548 -13.091 16.173 1.00 95.94 172 ARG A O 1
ATOM 1397 N N . GLN A 1 173 ? 2.761 -12.749 16.115 1.00 95.12 173 GLN A N 1
ATOM 1398 C CA . GLN A 1 173 ? 2.886 -12.432 17.541 1.00 95.12 173 GLN A CA 1
ATOM 1399 C C . GLN A 1 173 ? 1.966 -11.274 17.961 1.00 95.12 173 GLN A C 1
ATOM 1401 O O . GLN A 1 173 ? 1.372 -11.290 19.042 1.00 95.12 173 GLN A O 1
ATOM 1406 N N . LEU A 1 174 ? 1.855 -10.236 17.131 1.00 95.44 174 LEU A N 1
ATOM 1407 C CA . LEU A 1 174 ? 1.021 -9.082 17.442 1.00 95.44 174 LEU A CA 1
ATOM 1408 C C . LEU A 1 174 ? -0.469 -9.363 17.219 1.00 95.44 174 LEU A C 1
ATOM 1410 O O . LEU A 1 174 ? -1.274 -8.789 17.949 1.00 95.44 174 LEU A O 1
ATOM 1414 N N . SER A 1 175 ? -0.846 -10.236 16.277 1.00 93.69 175 SER A N 1
ATOM 1415 C CA . SER A 1 175 ? -2.244 -10.634 16.026 1.00 93.69 175 SER A CA 1
ATOM 1416 C C . SER A 1 175 ? -2.888 -11.263 17.262 1.00 93.69 1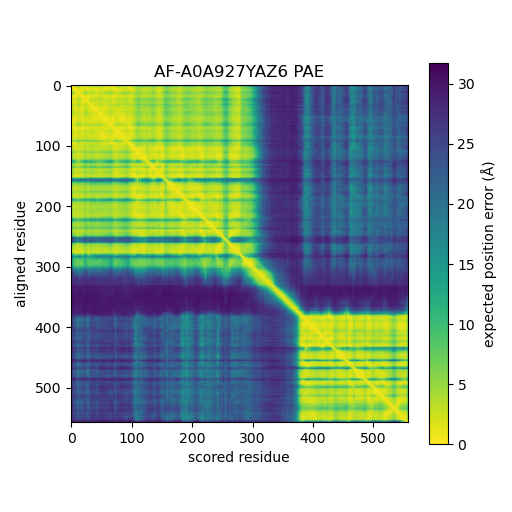75 SER A C 1
ATOM 1418 O O . SER A 1 175 ? -3.948 -10.814 17.695 1.00 93.69 175 SER A O 1
ATOM 1420 N N . GLU A 1 176 ? -2.158 -12.145 17.953 1.00 91.31 176 GLU A N 1
ATOM 1421 C CA . GLU A 1 176 ? -2.559 -12.730 19.243 1.00 91.31 176 GLU A CA 1
ATOM 1422 C C . GLU A 1 176 ? -2.793 -11.667 20.329 1.00 91.31 176 GLU A C 1
ATOM 1424 O O . GLU A 1 176 ? -3.520 -11.885 21.297 1.00 91.31 176 GLU A O 1
ATOM 1429 N N . ASN A 1 177 ? -2.195 -10.488 20.154 1.00 89.38 177 ASN A N 1
ATOM 1430 C CA . ASN A 1 177 ? -2.254 -9.367 21.080 1.00 89.38 177 ASN A CA 1
ATOM 1431 C C . ASN A 1 177 ? -3.029 -8.163 20.516 1.00 89.38 177 ASN A C 1
ATOM 1433 O O . ASN A 1 177 ? -2.801 -7.032 20.963 1.00 89.38 177 ASN A O 1
ATOM 1437 N N . GLY A 1 178 ? -3.927 -8.388 19.552 1.00 89.94 178 GLY A N 1
ATOM 1438 C CA . GLY A 1 178 ? -4.835 -7.369 19.024 1.00 89.94 178 GLY A CA 1
ATOM 1439 C C . GLY A 1 178 ? -4.228 -6.453 17.960 1.00 89.94 178 GLY A C 1
ATOM 1440 O O . GLY A 1 178 ? -4.563 -5.267 17.927 1.00 89.94 178 GLY A O 1
ATOM 1441 N N . LEU A 1 179 ? -3.333 -6.966 17.106 1.00 95.00 179 LEU A N 1
ATOM 1442 C CA . LEU A 1 179 ? -2.920 -6.265 15.886 1.00 95.00 179 LEU A CA 1
ATOM 1443 C C . LEU A 1 179 ? -4.152 -5.892 15.068 1.00 95.00 179 LEU A C 1
ATOM 1445 O O . LEU A 1 179 ? -5.031 -6.713 14.836 1.00 95.00 179 LEU A O 1
ATOM 1449 N N . SER A 1 180 ? -4.207 -4.639 14.634 1.00 92.44 180 SER A N 1
ATOM 1450 C CA . SER A 1 180 ? -5.381 -4.118 13.935 1.00 92.44 180 SER A CA 1
ATOM 1451 C C . SER A 1 180 ? -5.131 -3.887 12.449 1.00 92.44 180 SER A C 1
ATOM 1453 O O . SER A 1 180 ? -6.073 -3.957 11.649 1.00 92.44 180 SER A O 1
ATOM 1455 N N . LYS A 1 181 ? -3.886 -3.550 12.087 1.00 96.25 181 LYS A N 1
ATOM 1456 C CA . LYS A 1 181 ? -3.514 -3.044 10.765 1.00 96.25 181 LYS A CA 1
ATOM 1457 C C . LYS A 1 181 ? -2.089 -3.444 10.387 1.00 96.25 181 LYS A C 1
ATOM 1459 O O . LYS A 1 181 ? -1.183 -3.374 11.220 1.00 96.25 181 LYS A O 1
ATOM 1464 N N . VAL A 1 182 ? -1.895 -3.766 9.111 1.00 97.62 182 VAL A N 1
ATOM 1465 C CA . VAL A 1 182 ? -0.582 -3.874 8.460 1.00 97.62 182 VAL A CA 1
ATOM 1466 C C . VAL A 1 182 ? -0.532 -2.848 7.335 1.00 97.62 182 VAL A C 1
ATOM 1468 O O . VAL A 1 182 ? -1.396 -2.829 6.464 1.00 97.62 182 VAL A O 1
ATOM 1471 N N . ILE A 1 183 ? 0.474 -1.981 7.355 1.00 97.88 183 ILE A N 1
ATOM 1472 C CA . ILE A 1 183 ? 0.735 -0.995 6.310 1.00 97.88 183 ILE A CA 1
ATOM 1473 C C . ILE A 1 183 ? 1.958 -1.452 5.528 1.00 97.88 183 ILE A C 1
ATOM 1475 O O . ILE A 1 183 ? 3.036 -1.618 6.098 1.00 97.88 183 ILE A O 1
ATOM 1479 N N . TYR A 1 184 ? 1.803 -1.607 4.220 1.00 96.31 184 TYR A N 1
ATOM 1480 C CA . TYR A 1 184 ? 2.895 -1.897 3.309 1.00 96.31 184 TYR A CA 1
ATOM 1481 C C . TYR A 1 184 ? 3.277 -0.650 2.513 1.00 96.31 184 TYR A C 1
ATOM 1483 O O . TYR A 1 184 ? 2.499 -0.148 1.702 1.00 96.31 184 TYR A O 1
ATOM 1491 N N . CYS A 1 185 ? 4.475 -0.129 2.754 1.00 95.56 185 CYS A N 1
ATOM 1492 C CA . CYS A 1 185 ? 4.994 1.054 2.089 1.00 95.56 185 CYS A CA 1
ATOM 1493 C C . CYS A 1 185 ? 5.694 0.686 0.778 1.00 95.56 185 CYS A C 1
ATOM 1495 O O . CYS A 1 185 ? 6.669 -0.067 0.770 1.00 95.56 185 CYS A O 1
ATOM 1497 N N . ILE A 1 186 ? 5.251 1.303 -0.315 1.00 92.44 186 ILE A N 1
ATOM 1498 C CA . ILE A 1 186 ? 5.885 1.223 -1.634 1.00 92.44 186 ILE A CA 1
ATOM 1499 C C . ILE A 1 186 ? 6.352 2.624 -2.010 1.00 92.44 186 ILE A C 1
ATOM 1501 O O . ILE A 1 186 ? 5.604 3.591 -1.886 1.00 92.44 186 ILE A O 1
ATOM 1505 N N . ALA A 1 187 ? 7.589 2.751 -2.480 1.00 89.81 187 ALA A N 1
ATOM 1506 C CA . ALA A 1 187 ? 8.084 4.025 -2.981 1.00 89.81 187 ALA A CA 1
ATOM 1507 C C . ALA A 1 187 ? 7.447 4.309 -4.355 1.00 89.81 187 ALA A C 1
ATOM 1509 O O . ALA A 1 187 ? 7.681 3.566 -5.311 1.00 89.81 187 ALA A O 1
ATOM 1510 N N . GLY A 1 188 ? 6.638 5.362 -4.464 1.00 85.12 188 GLY A N 1
ATOM 1511 C CA . GLY A 1 188 ? 5.893 5.718 -5.678 1.00 85.12 188 GLY A CA 1
ATOM 1512 C C . GLY A 1 188 ? 6.765 6.112 -6.869 1.00 85.12 188 GLY A C 1
ATOM 1513 O O . GLY A 1 188 ? 6.316 6.059 -8.007 1.00 85.12 188 GLY A O 1
ATOM 1514 N N . ASP A 1 189 ? 8.030 6.452 -6.631 1.00 77.44 189 ASP A N 1
ATOM 1515 C CA . ASP A 1 189 ? 9.043 6.645 -7.667 1.00 77.44 189 ASP A CA 1
ATOM 1516 C C . ASP A 1 189 ? 9.566 5.332 -8.269 1.00 77.44 189 ASP A C 1
ATOM 1518 O O . ASP A 1 189 ? 10.085 5.363 -9.386 1.00 77.44 189 ASP A O 1
ATOM 1522 N N . SER A 1 190 ? 9.433 4.215 -7.550 1.00 76.50 190 SER A N 1
ATOM 1523 C CA . SER A 1 190 ? 9.748 2.871 -8.038 1.00 76.50 190 SER A CA 1
ATOM 1524 C C . SER A 1 190 ? 8.525 2.179 -8.633 1.00 76.50 190 SER A C 1
ATOM 1526 O O . SER A 1 190 ? 8.651 1.530 -9.665 1.00 76.50 190 SER A O 1
ATOM 1528 N N . GLY A 1 191 ? 7.363 2.295 -7.977 1.00 68.44 191 GLY A N 1
ATOM 1529 C CA . GLY A 1 191 ? 6.111 1.622 -8.339 1.00 68.44 191 GLY A CA 1
ATOM 1530 C C . GLY A 1 191 ? 6.179 0.095 -8.451 1.00 68.44 191 GLY A C 1
ATOM 1531 O O . GLY A 1 191 ? 5.224 -0.530 -8.896 1.00 68.44 191 GLY A O 1
ATOM 1532 N N . ARG A 1 192 ? 7.302 -0.520 -8.067 1.00 77.94 192 ARG A N 1
ATOM 1533 C CA . ARG A 1 192 ? 7.564 -1.946 -8.262 1.00 77.94 192 ARG A CA 1
ATOM 1534 C C . ARG A 1 192 ? 7.196 -2.730 -7.015 1.00 77.94 192 ARG A C 1
ATOM 1536 O O . ARG A 1 192 ? 7.586 -2.356 -5.912 1.00 77.94 192 ARG A O 1
ATOM 1543 N N . ILE A 1 193 ? 6.513 -3.847 -7.239 1.00 83.69 193 ILE A N 1
ATOM 1544 C CA . ILE A 1 193 ? 6.232 -4.868 -6.235 1.00 83.69 193 ILE A CA 1
ATOM 1545 C C . ILE A 1 193 ? 6.711 -6.235 -6.745 1.00 83.69 193 ILE A C 1
ATOM 1547 O O . ILE A 1 193 ? 6.260 -6.731 -7.787 1.00 83.69 193 ILE A O 1
ATOM 1551 N N . GLU A 1 194 ? 7.659 -6.807 -6.017 1.00 83.31 194 GLU A N 1
ATOM 1552 C CA . GLU A 1 194 ? 8.268 -8.119 -6.227 1.00 83.31 194 GLU A CA 1
ATOM 1553 C C . GLU A 1 194 ? 7.325 -9.242 -5.784 1.00 83.31 194 GLU A C 1
ATOM 1555 O O . GLU A 1 194 ? 6.397 -9.039 -4.997 1.00 83.31 194 GLU A O 1
ATOM 1560 N N . ASP A 1 195 ? 7.562 -10.455 -6.285 1.00 83.25 195 ASP A N 1
ATOM 1561 C CA . ASP A 1 195 ? 6.722 -11.615 -5.968 1.00 83.25 195 ASP A CA 1
ATOM 1562 C C . ASP A 1 195 ? 6.781 -11.977 -4.479 1.00 83.25 195 ASP A C 1
ATOM 1564 O O . ASP A 1 195 ? 5.765 -12.349 -3.896 1.00 83.25 195 ASP A O 1
ATOM 1568 N N . THR A 1 196 ? 7.936 -11.804 -3.833 1.00 84.94 196 THR A N 1
ATOM 1569 C CA . THR A 1 196 ? 8.104 -12.010 -2.384 1.00 84.94 196 THR A CA 1
ATOM 1570 C C . THR A 1 196 ? 7.205 -11.078 -1.571 1.00 84.94 196 THR A C 1
ATOM 1572 O O . THR A 1 196 ? 6.601 -11.503 -0.584 1.00 84.94 196 THR A O 1
ATOM 1575 N N . GLU A 1 197 ? 7.056 -9.826 -2.012 1.00 89.38 197 GLU A N 1
ATOM 1576 C CA . GLU A 1 197 ? 6.184 -8.826 -1.395 1.00 89.38 197 GLU A CA 1
ATOM 1577 C C . GLU A 1 197 ? 4.707 -9.204 -1.584 1.00 89.38 197 GLU A C 1
ATOM 1579 O O . GLU A 1 197 ? 3.932 -9.157 -0.629 1.00 89.38 197 GLU A O 1
ATOM 1584 N N . ARG A 1 198 ? 4.326 -9.680 -2.777 1.00 90.06 198 ARG A N 1
ATOM 1585 C CA . ARG A 1 198 ? 2.962 -10.176 -3.051 1.00 90.06 198 ARG A CA 1
ATOM 1586 C C . ARG A 1 198 ? 2.609 -11.389 -2.196 1.00 90.06 198 ARG A C 1
ATOM 1588 O O . ARG A 1 198 ? 1.542 -11.420 -1.589 1.00 90.06 198 ARG A O 1
ATOM 1595 N N . VAL A 1 199 ? 3.516 -12.363 -2.111 1.00 90.69 199 VAL A N 1
ATOM 1596 C CA . VAL A 1 199 ? 3.335 -13.571 -1.292 1.00 90.69 199 VAL A CA 1
ATOM 1597 C C . VAL A 1 199 ? 3.198 -13.206 0.185 1.00 90.69 199 VAL A C 1
ATOM 1599 O O . VAL A 1 199 ? 2.377 -13.797 0.882 1.00 90.69 199 VAL A O 1
ATOM 1602 N N . PHE A 1 200 ? 3.966 -12.230 0.675 1.00 92.75 200 PHE A N 1
ATOM 1603 C CA . PHE A 1 200 ? 3.802 -11.721 2.035 1.00 92.75 200 PHE A CA 1
ATOM 1604 C C . PHE A 1 200 ? 2.403 -11.130 2.255 1.00 92.75 200 PHE A C 1
ATOM 1606 O O . PHE A 1 200 ? 1.730 -11.523 3.206 1.00 92.75 200 PHE A O 1
ATOM 1613 N N . LEU A 1 201 ? 1.949 -10.235 1.373 1.00 94.31 201 LEU A N 1
ATOM 1614 C CA . LEU A 1 201 ? 0.645 -9.577 1.498 1.00 94.31 201 LEU A CA 1
ATOM 1615 C C . LEU A 1 201 ? -0.522 -10.574 1.457 1.00 94.31 201 LEU A C 1
ATOM 1617 O O . LEU A 1 201 ? -1.410 -10.493 2.305 1.00 94.31 201 LEU A O 1
ATOM 1621 N N . SER A 1 202 ? -0.494 -11.540 0.531 1.00 93.00 202 SER A N 1
ATOM 1622 C CA . SER A 1 202 ? -1.494 -12.619 0.478 1.00 93.00 202 SER A CA 1
ATOM 1623 C C . SER A 1 202 ? -1.479 -13.433 1.770 1.00 93.00 202 SER A C 1
ATOM 1625 O O . SER A 1 202 ? -2.518 -13.581 2.403 1.00 93.00 202 SER A O 1
ATOM 1627 N N . ARG A 1 203 ? -0.303 -13.849 2.263 1.00 94.62 203 ARG A N 1
ATOM 1628 C CA . ARG A 1 203 ? -0.208 -14.598 3.527 1.00 94.62 203 ARG A CA 1
ATOM 1629 C C . ARG A 1 203 ? -0.756 -13.834 4.724 1.00 94.62 203 ARG A C 1
ATOM 1631 O O . ARG A 1 203 ? -1.311 -14.473 5.611 1.00 94.62 203 ARG A O 1
ATOM 1638 N N . VAL A 1 204 ? -0.575 -12.514 4.785 1.00 94.81 204 VAL A N 1
ATOM 1639 C CA . VAL A 1 204 ? -1.144 -11.708 5.872 1.00 94.81 204 VAL A CA 1
ATOM 1640 C C . VAL A 1 204 ? -2.671 -11.743 5.813 1.00 94.81 204 VAL A C 1
ATOM 1642 O O . VAL A 1 204 ? -3.293 -12.051 6.823 1.00 94.81 204 VAL A O 1
ATOM 1645 N N . ASN A 1 205 ? -3.264 -11.500 4.644 1.00 92.06 205 ASN A N 1
ATOM 1646 C CA . ASN A 1 205 ? -4.721 -11.515 4.486 1.00 92.06 205 ASN A CA 1
ATOM 1647 C C . ASN A 1 205 ? -5.329 -12.906 4.716 1.00 92.06 205 ASN A C 1
ATOM 1649 O O . ASN A 1 205 ? -6.382 -13.013 5.338 1.00 92.06 205 ASN A O 1
ATOM 1653 N N . ASP A 1 206 ? -4.657 -13.961 4.252 1.00 91.75 206 ASP A N 1
ATOM 1654 C CA . ASP A 1 206 ? -5.147 -15.337 4.361 1.00 91.75 206 ASP A CA 1
ATOM 1655 C C . ASP A 1 206 ? -5.044 -15.877 5.796 1.00 91.75 206 ASP A C 1
ATOM 1657 O O . ASP A 1 206 ? -5.915 -16.618 6.249 1.00 91.75 206 ASP A O 1
ATOM 1661 N N . GLN A 1 207 ? -3.964 -15.543 6.517 1.00 94.62 207 GLN A N 1
ATOM 1662 C CA . GLN A 1 207 ? -3.715 -16.065 7.869 1.00 94.62 207 GLN A CA 1
ATOM 1663 C C . GLN A 1 207 ? -4.314 -15.199 8.980 1.00 94.62 207 GLN A C 1
ATOM 1665 O O . GLN A 1 207 ? -4.519 -15.716 10.076 1.00 94.62 207 GLN A O 1
ATOM 1670 N N . PHE A 1 208 ? -4.565 -13.912 8.722 1.00 93.19 208 PHE A N 1
ATOM 1671 C CA . PHE A 1 208 ? -5.026 -12.945 9.723 1.00 93.19 208 PHE A CA 1
ATOM 1672 C C . PHE A 1 208 ? -6.186 -12.094 9.174 1.00 93.19 208 PHE A C 1
ATOM 1674 O O . PHE A 1 208 ? -6.025 -10.886 8.983 1.00 93.19 208 PHE A O 1
ATOM 1681 N N . PRO A 1 209 ? -7.362 -12.691 8.899 1.00 89.12 209 PRO A N 1
ATOM 1682 C CA . PRO A 1 209 ? -8.504 -11.986 8.303 1.00 89.12 209 PRO A CA 1
ATOM 1683 C C . PRO A 1 209 ? -9.016 -10.806 9.150 1.00 89.12 209 PRO A C 1
ATOM 1685 O O . PRO A 1 209 ? -9.612 -9.862 8.632 1.00 89.12 209 PRO A O 1
ATOM 1688 N N . GLU A 1 210 ? -8.759 -10.808 10.459 1.00 86.88 210 GLU A N 1
ATOM 1689 C CA . GLU A 1 210 ? -9.082 -9.711 11.371 1.00 86.88 210 GLU A CA 1
ATOM 1690 C C . GLU A 1 210 ? -8.149 -8.492 11.237 1.00 86.88 210 GLU A C 1
ATOM 1692 O O . GLU A 1 210 ? -8.478 -7.398 11.717 1.00 86.88 210 GLU A O 1
ATOM 1697 N N . VAL A 1 211 ? -6.993 -8.660 10.586 1.00 92.50 211 VAL A N 1
ATOM 1698 C CA . VAL A 1 211 ? -5.978 -7.625 10.377 1.00 92.50 211 VAL A CA 1
ATOM 1699 C C . VAL A 1 211 ? -6.168 -7.003 8.998 1.00 92.50 211 VAL A C 1
ATOM 1701 O O . VAL A 1 211 ? -6.017 -7.650 7.969 1.00 92.50 211 VAL A O 1
ATOM 1704 N N . THR A 1 212 ? -6.455 -5.701 8.945 1.00 92.19 212 THR A N 1
ATOM 1705 C CA . THR A 1 212 ? -6.600 -5.025 7.645 1.00 92.19 212 THR A CA 1
ATOM 1706 C C . THR A 1 212 ? -5.236 -4.658 7.072 1.00 92.19 212 THR A C 1
ATOM 1708 O O . THR A 1 212 ? -4.487 -3.897 7.693 1.00 92.19 212 THR A O 1
ATOM 1711 N N . THR A 1 213 ? -4.959 -5.123 5.858 1.00 95.19 213 THR A N 1
ATOM 1712 C CA . THR A 1 213 ? -3.767 -4.746 5.091 1.00 95.19 213 THR A CA 1
ATOM 1713 C C . THR A 1 213 ? -4.040 -3.515 4.224 1.00 95.19 213 THR A C 1
ATOM 1715 O O . THR A 1 213 ? -5.076 -3.415 3.567 1.00 95.19 213 THR A O 1
ATOM 1718 N N . ILE A 1 214 ? -3.119 -2.551 4.241 1.00 95.88 214 ILE A N 1
ATOM 1719 C CA . ILE A 1 214 ? -3.213 -1.266 3.538 1.00 95.88 214 ILE A CA 1
ATOM 1720 C C . ILE A 1 214 ? -1.901 -1.017 2.809 1.00 95.88 214 ILE A C 1
ATOM 1722 O O . ILE A 1 214 ? -0.833 -1.237 3.373 1.00 95.88 214 ILE A O 1
ATOM 1726 N N . ILE A 1 215 ? -1.961 -0.486 1.594 1.00 95.69 215 ILE A N 1
ATOM 1727 C CA . ILE A 1 215 ? -0.769 -0.089 0.851 1.00 95.69 215 ILE A CA 1
ATOM 1728 C C . ILE A 1 215 ? -0.626 1.429 0.895 1.00 95.69 215 ILE A C 1
ATOM 1730 O O . ILE A 1 215 ? -1.503 2.175 0.458 1.00 95.69 215 ILE A O 1
ATOM 1734 N N . ALA A 1 216 ? 0.508 1.892 1.408 1.00 96.00 216 ALA A N 1
ATOM 1735 C CA . ALA A 1 216 ? 0.907 3.289 1.367 1.00 96.00 216 ALA A CA 1
ATOM 1736 C C . ALA A 1 216 ? 1.901 3.486 0.219 1.00 96.00 216 ALA A C 1
ATOM 1738 O O . ALA A 1 216 ? 3.069 3.107 0.320 1.00 96.00 216 ALA A O 1
ATOM 1739 N N . LEU A 1 217 ? 1.453 4.097 -0.875 1.00 94.31 217 LEU A N 1
ATOM 1740 C CA . LEU A 1 217 ? 2.341 4.492 -1.960 1.00 94.31 217 LEU A CA 1
ATOM 1741 C C . LEU A 1 217 ? 2.969 5.838 -1.576 1.00 94.31 217 LEU A C 1
ATOM 1743 O O . LEU A 1 217 ? 2.384 6.906 -1.749 1.00 94.31 217 LEU A O 1
ATOM 1747 N N . THR A 1 218 ? 4.142 5.794 -0.958 1.00 94.12 218 THR A N 1
ATOM 1748 C CA . THR A 1 218 ? 4.844 6.988 -0.477 1.00 94.12 218 THR A CA 1
ATOM 1749 C C . THR A 1 218 ? 5.532 7.710 -1.635 1.00 94.12 218 THR A C 1
ATOM 1751 O O . THR A 1 218 ? 5.550 7.219 -2.760 1.00 94.12 218 THR A O 1
ATOM 1754 N N . LYS A 1 219 ? 6.122 8.889 -1.393 1.00 89.88 219 LYS A N 1
ATOM 1755 C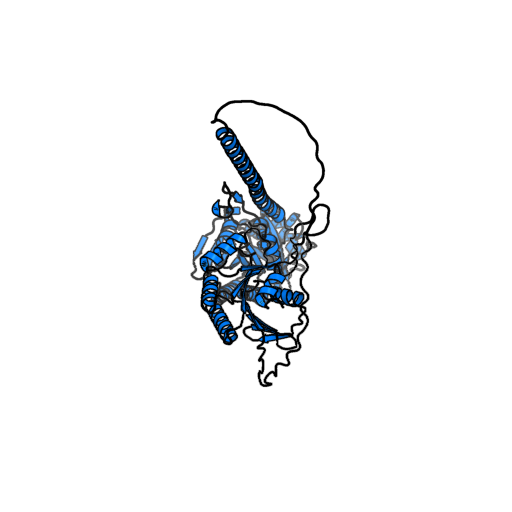 CA . LYS A 1 219 ? 6.907 9.621 -2.409 1.00 89.88 219 LYS A CA 1
ATOM 1756 C C . LYS A 1 219 ? 6.136 9.876 -3.720 1.00 89.88 219 LYS A C 1
ATOM 1758 O O . LYS A 1 219 ? 6.725 9.939 -4.797 1.00 89.88 219 LYS A O 1
ATOM 1763 N N . CYS A 1 220 ? 4.820 10.071 -3.645 1.00 87.25 220 CYS A N 1
ATOM 1764 C CA . CYS A 1 220 ? 3.957 10.230 -4.820 1.00 87.25 220 CYS A CA 1
ATOM 1765 C C . CYS A 1 220 ? 4.017 11.622 -5.475 1.00 87.25 220 CYS A C 1
ATOM 1767 O O . CYS A 1 220 ? 2.991 12.238 -5.724 1.00 87.25 220 CYS A O 1
ATOM 1769 N N . TYR A 1 221 ? 5.192 12.148 -5.805 1.00 80.69 221 TYR A N 1
ATOM 1770 C CA . TYR A 1 221 ? 5.343 13.501 -6.370 1.00 80.69 221 TYR A CA 1
ATOM 1771 C C . TYR A 1 221 ? 5.611 13.530 -7.889 1.00 80.69 221 TYR A C 1
ATOM 1773 O O . TYR A 1 221 ? 5.987 14.569 -8.444 1.00 80.69 221 TYR A O 1
ATOM 1781 N N . LYS A 1 222 ? 5.488 12.388 -8.575 1.00 77.44 222 LYS A N 1
ATOM 1782 C CA . LYS A 1 222 ? 5.666 12.269 -10.031 1.00 77.44 222 LYS A CA 1
ATOM 1783 C C . LYS A 1 222 ? 4.312 12.171 -10.738 1.00 77.44 222 LYS A C 1
ATOM 1785 O O . LYS A 1 222 ? 3.329 11.730 -10.152 1.00 77.44 222 LYS A O 1
ATOM 1790 N N . ASP A 1 223 ? 4.278 12.552 -12.011 1.00 66.06 223 ASP A N 1
ATOM 1791 C CA . ASP A 1 223 ? 3.058 12.585 -12.838 1.00 66.06 223 ASP A CA 1
ATOM 1792 C C . ASP A 1 223 ? 2.472 11.187 -13.111 1.00 66.06 223 ASP A C 1
ATOM 1794 O O . ASP A 1 223 ? 1.320 11.064 -13.515 1.00 66.06 223 ASP A O 1
ATOM 1798 N N . GLU A 1 224 ? 3.261 10.138 -12.869 1.00 71.06 224 GLU A N 1
ATOM 1799 C CA . GLU A 1 224 ? 2.914 8.734 -13.119 1.00 71.06 224 GLU A CA 1
ATOM 1800 C C . GLU A 1 224 ? 2.300 8.031 -11.897 1.00 71.06 224 GLU A C 1
ATOM 1802 O O . GLU A 1 224 ? 1.913 6.870 -11.999 1.00 71.06 224 GLU A O 1
ATOM 1807 N N . SER A 1 225 ? 2.161 8.706 -10.747 1.00 72.75 225 SER A N 1
ATOM 1808 C CA . SER A 1 225 ? 1.692 8.053 -9.514 1.00 72.75 225 SER A CA 1
ATOM 1809 C C . SER A 1 225 ? 0.310 7.409 -9.660 1.00 72.75 225 SER A C 1
ATOM 1811 O O . SER A 1 225 ? 0.082 6.373 -9.054 1.00 72.75 225 SER A O 1
ATOM 1813 N N . GLN A 1 226 ? -0.605 7.969 -10.466 1.00 77.19 226 GLN A N 1
ATOM 1814 C CA . GLN A 1 226 ? -1.926 7.351 -10.666 1.00 77.19 226 GLN A CA 1
ATOM 1815 C C . GLN A 1 226 ? -1.833 6.012 -11.407 1.00 77.19 226 GLN A C 1
ATOM 1817 O O . GLN A 1 226 ? -2.491 5.057 -11.018 1.00 77.19 226 GLN A O 1
ATOM 1822 N N . PHE A 1 227 ? -0.984 5.928 -12.433 1.00 78.00 227 PHE A N 1
ATOM 1823 C CA . PHE A 1 227 ? -0.742 4.671 -13.137 1.00 78.00 227 PHE A CA 1
ATOM 1824 C C . PHE A 1 227 ? -0.168 3.619 -12.181 1.00 78.00 227 PHE A C 1
ATOM 1826 O O . PHE A 1 227 ? -0.624 2.481 -12.167 1.00 78.00 227 PHE A O 1
ATOM 1833 N N . VAL A 1 228 ? 0.767 4.026 -11.317 1.00 82.44 228 VAL A N 1
ATOM 1834 C CA . VAL A 1 228 ? 1.332 3.147 -10.287 1.00 82.44 228 VAL A CA 1
ATOM 1835 C C . VAL A 1 228 ? 0.267 2.686 -9.289 1.00 82.44 228 VAL A C 1
ATOM 1837 O O . VAL A 1 228 ? 0.269 1.522 -8.907 1.00 82.44 228 VAL A O 1
ATOM 1840 N N . VAL A 1 229 ? -0.658 3.560 -8.876 1.00 84.69 229 VAL A N 1
ATOM 1841 C CA . VAL A 1 229 ? -1.790 3.169 -8.018 1.00 84.69 229 VAL A CA 1
ATOM 1842 C C . VAL A 1 229 ? -2.621 2.084 -8.697 1.00 84.69 229 VAL A C 1
ATOM 1844 O O . VAL A 1 229 ? -2.833 1.038 -8.092 1.00 84.69 229 VAL A O 1
ATOM 1847 N N . ASP A 1 230 ? -3.026 2.301 -9.948 1.00 82.06 230 ASP A N 1
ATOM 1848 C CA . ASP A 1 230 ? -3.873 1.361 -10.688 1.00 82.06 230 ASP A CA 1
ATOM 1849 C C . ASP A 1 230 ? -3.167 0.002 -10.888 1.00 82.06 230 ASP A C 1
ATOM 1851 O O . ASP A 1 230 ? -3.779 -1.059 -10.734 1.00 82.06 230 ASP A O 1
ATOM 1855 N N . GLU A 1 231 ? -1.862 0.008 -11.190 1.00 83.19 231 GLU A N 1
ATOM 1856 C CA . GLU A 1 231 ? -1.067 -1.219 -11.307 1.00 83.19 231 GLU A CA 1
ATOM 1857 C C . GLU A 1 231 ? -0.936 -1.954 -9.972 1.00 83.19 231 GLU A C 1
ATOM 1859 O O . GLU A 1 231 ? -1.144 -3.168 -9.914 1.00 83.19 231 GLU A O 1
ATOM 1864 N N . VAL A 1 232 ? -0.627 -1.238 -8.889 1.00 86.50 232 VAL A N 1
ATOM 1865 C CA . VAL A 1 232 ? -0.483 -1.835 -7.559 1.00 86.50 232 VAL A CA 1
ATOM 1866 C C . VAL A 1 232 ? -1.821 -2.384 -7.067 1.00 86.50 232 VAL A C 1
ATOM 1868 O O . VAL A 1 232 ? -1.848 -3.512 -6.579 1.00 86.50 232 VAL A O 1
ATOM 1871 N N . GLU A 1 233 ? -2.936 -1.670 -7.251 1.00 87.50 233 GLU A N 1
ATOM 1872 C CA . GLU A 1 233 ? -4.275 -2.171 -6.904 1.00 87.50 233 GLU A CA 1
ATOM 1873 C C . GLU A 1 233 ? -4.598 -3.451 -7.690 1.00 87.50 233 GLU A C 1
ATOM 1875 O O . GLU A 1 233 ? -5.089 -4.424 -7.117 1.00 87.50 233 GLU A O 1
ATOM 1880 N N . LYS A 1 234 ? -4.264 -3.505 -8.987 1.00 85.25 234 LYS A N 1
ATOM 1881 C CA . LYS A 1 234 ? -4.476 -4.705 -9.811 1.00 85.25 234 LYS A CA 1
ATOM 1882 C C . LYS A 1 234 ? -3.636 -5.891 -9.337 1.00 85.25 234 LYS A C 1
ATOM 1884 O O . LYS A 1 234 ? -4.112 -7.023 -9.340 1.00 85.25 234 LYS A O 1
ATOM 1889 N N . ILE A 1 235 ? -2.384 -5.641 -8.973 1.00 82.62 235 ILE A N 1
ATOM 1890 C CA . ILE A 1 235 ? -1.430 -6.678 -8.573 1.00 82.62 235 ILE A CA 1
ATOM 1891 C C . ILE A 1 235 ? -1.717 -7.214 -7.167 1.00 82.62 235 ILE A C 1
ATOM 1893 O O . ILE A 1 235 ? -1.446 -8.378 -6.889 1.00 82.62 235 ILE A O 1
ATOM 1897 N N . THR A 1 236 ? -2.248 -6.375 -6.285 1.00 85.25 236 THR A N 1
ATOM 1898 C CA . THR A 1 236 ? -2.489 -6.712 -4.875 1.00 85.25 236 THR A CA 1
ATOM 1899 C C . THR A 1 236 ? -3.944 -7.071 -4.602 1.00 85.25 236 THR A C 1
ATOM 1901 O O . THR A 1 236 ? -4.438 -6.855 -3.503 1.00 85.25 236 THR A O 1
ATOM 1904 N N . GLU A 1 237 ? -4.642 -7.609 -5.606 1.00 85.25 237 GLU A N 1
ATOM 1905 C CA . GLU A 1 237 ? -6.021 -8.102 -5.475 1.00 85.25 237 GLU A CA 1
ATOM 1906 C C . GLU A 1 237 ? -6.981 -7.050 -4.890 1.00 85.25 237 GLU A C 1
ATOM 1908 O O . GLU A 1 237 ? -7.842 -7.342 -4.066 1.00 85.25 237 GLU A O 1
ATOM 1913 N N . GLN A 1 238 ? -6.839 -5.800 -5.347 1.00 82.06 238 GLN A N 1
ATOM 1914 C CA . GLN A 1 238 ? -7.657 -4.649 -4.948 1.00 82.06 238 GLN A CA 1
ATOM 1915 C C . GLN A 1 238 ? -7.503 -4.228 -3.478 1.00 82.06 238 GLN A C 1
ATOM 1917 O O . GLN A 1 238 ? -8.405 -3.594 -2.917 1.00 82.06 238 GLN A O 1
ATOM 1922 N N . MET A 1 239 ? -6.356 -4.517 -2.850 1.00 90.12 239 MET A N 1
ATOM 1923 C CA . MET A 1 239 ? -6.034 -3.931 -1.548 1.00 90.12 239 MET A CA 1
ATOM 1924 C C . MET A 1 239 ? -6.141 -2.394 -1.590 1.00 90.12 239 MET A C 1
ATOM 1926 O O . MET A 1 239 ? -5.832 -1.773 -2.609 1.00 90.12 239 MET A O 1
ATOM 1930 N N . PRO A 1 240 ? -6.554 -1.739 -0.490 1.00 92.00 240 PRO A N 1
ATOM 1931 C CA . PRO A 1 240 ? -6.630 -0.284 -0.434 1.00 92.00 240 PRO A CA 1
ATOM 1932 C C . PRO A 1 240 ? -5.252 0.366 -0.636 1.00 92.00 240 PRO A C 1
ATOM 1934 O O . PRO A 1 240 ? -4.382 0.249 0.229 1.00 92.00 240 PRO A O 1
ATOM 1937 N N . VAL A 1 241 ? -5.070 1.088 -1.747 1.00 92.19 241 VAL A N 1
ATOM 1938 C CA . VAL A 1 241 ? -3.843 1.841 -2.049 1.00 92.19 241 VAL A CA 1
ATOM 1939 C C . VAL A 1 241 ? -4.056 3.336 -1.815 1.00 92.19 241 VAL A C 1
ATOM 1941 O O . VAL A 1 241 ? -5.015 3.941 -2.301 1.00 92.19 241 VAL A O 1
ATOM 1944 N N . PHE A 1 242 ? -3.125 3.951 -1.085 1.00 92.31 242 PHE A N 1
ATOM 1945 C CA . PHE A 1 242 ? -3.126 5.378 -0.781 1.00 92.31 242 PHE A CA 1
ATOM 1946 C C . PHE A 1 242 ? -1.834 6.037 -1.272 1.00 92.31 242 PHE A C 1
ATOM 1948 O O . PHE A 1 242 ? -0.791 5.868 -0.634 1.00 92.31 242 PHE A O 1
ATOM 1955 N N . PRO A 1 243 ? -1.877 6.808 -2.372 1.00 92.00 243 PRO A N 1
ATOM 1956 C CA . PRO A 1 243 ? -0.768 7.659 -2.763 1.00 92.00 243 PRO A CA 1
ATOM 1957 C C . PRO A 1 243 ? -0.664 8.842 -1.806 1.00 92.00 243 PRO A C 1
ATOM 1959 O O . PRO A 1 243 ? -1.628 9.571 -1.562 1.00 92.00 243 PRO A O 1
ATOM 1962 N N . LEU A 1 244 ? 0.526 9.037 -1.256 1.00 93.19 244 LEU A N 1
ATOM 1963 C CA . LEU A 1 244 ? 0.768 10.088 -0.285 1.00 93.19 244 LEU A CA 1
ATOM 1964 C C . LEU A 1 244 ? 2.175 10.659 -0.395 1.00 93.19 244 LEU A C 1
ATOM 1966 O O . LEU A 1 244 ? 3.130 10.034 -0.874 1.00 93.19 244 LEU A O 1
ATOM 1970 N N . LEU A 1 245 ? 2.291 11.876 0.115 1.00 92.81 245 LEU A N 1
ATOM 1971 C CA . LEU A 1 245 ? 3.555 12.511 0.417 1.00 92.81 245 LEU A CA 1
ATOM 1972 C C . LEU A 1 245 ? 3.500 12.914 1.890 1.00 92.81 245 LEU A C 1
ATOM 1974 O O . LEU A 1 245 ? 2.809 13.861 2.247 1.00 92.81 245 LEU A O 1
ATOM 1978 N N . ALA A 1 246 ? 4.176 12.150 2.749 1.00 93.12 246 ALA A N 1
ATOM 1979 C CA . ALA A 1 246 ? 4.082 12.323 4.199 1.00 93.12 246 ALA A CA 1
ATOM 1980 C C . ALA A 1 246 ? 4.884 13.522 4.735 1.00 93.12 246 ALA A C 1
ATOM 1982 O O . ALA A 1 246 ? 4.595 14.010 5.821 1.00 93.12 246 ALA A O 1
ATOM 1983 N N . MET A 1 247 ? 5.871 14.014 3.981 1.00 91.75 247 MET A N 1
ATOM 1984 C CA . MET A 1 247 ? 6.693 15.165 4.360 1.00 91.75 247 MET A CA 1
ATOM 1985 C C . MET A 1 247 ? 6.968 16.072 3.160 1.00 91.75 247 MET A C 1
ATOM 1987 O O . MET A 1 247 ? 6.895 15.614 2.021 1.00 91.75 247 MET A O 1
ATOM 1991 N N . GLU A 1 248 ? 7.304 17.341 3.411 1.00 89.81 248 GLU A N 1
ATOM 1992 C CA . GLU A 1 248 ? 7.653 18.283 2.343 1.00 89.81 248 GLU A CA 1
ATOM 1993 C C . GLU A 1 248 ? 8.802 17.712 1.501 1.00 89.81 248 GLU A C 1
ATOM 1995 O O . GLU A 1 248 ? 9.852 17.342 2.030 1.00 89.81 248 GLU A O 1
ATOM 2000 N N . TYR A 1 249 ? 8.611 17.654 0.184 1.00 86.75 249 TYR A N 1
ATOM 2001 C CA . TYR A 1 249 ? 9.663 17.251 -0.740 1.00 86.75 249 TYR A CA 1
ATOM 2002 C C . TYR A 1 249 ? 10.252 18.478 -1.425 1.00 86.75 249 TYR A C 1
ATOM 2004 O O . TYR A 1 249 ? 9.532 19.279 -2.025 1.00 86.75 249 TYR A O 1
ATOM 2012 N N . LYS A 1 250 ? 11.576 18.610 -1.339 1.00 85.38 250 LYS A N 1
ATOM 2013 C CA . LYS A 1 250 ? 12.344 19.654 -2.018 1.00 85.38 250 LYS A CA 1
ATOM 2014 C C . LYS A 1 250 ? 12.989 19.042 -3.251 1.00 85.38 250 LYS A C 1
ATOM 2016 O O . LYS A 1 250 ? 13.978 18.325 -3.136 1.00 85.38 250 LYS A O 1
ATOM 2021 N N . ALA A 1 251 ? 12.423 19.321 -4.419 1.00 73.50 251 ALA A N 1
ATOM 2022 C CA . ALA A 1 251 ? 13.022 18.906 -5.678 1.00 73.50 251 ALA A CA 1
ATOM 2023 C C . ALA A 1 251 ? 14.297 19.733 -5.910 1.00 73.50 251 ALA A C 1
ATOM 2025 O O . ALA A 1 251 ? 14.239 20.963 -6.001 1.00 73.50 251 ALA A O 1
ATOM 2026 N N . ASN A 1 252 ? 15.455 19.075 -5.969 1.00 64.06 252 ASN A N 1
ATOM 2027 C CA . ASN A 1 252 ? 16.731 19.753 -6.193 1.00 64.06 252 ASN A CA 1
ATOM 2028 C C . ASN A 1 252 ? 16.949 20.058 -7.684 1.00 64.06 252 ASN A C 1
ATOM 2030 O O . ASN A 1 252 ? 16.465 19.344 -8.561 1.00 64.06 252 ASN A O 1
ATOM 2034 N N . LYS A 1 253 ? 17.758 21.093 -7.965 1.00 56.84 253 LYS A N 1
ATOM 2035 C CA . LYS A 1 253 ? 18.055 21.618 -9.316 1.00 56.84 253 LYS A CA 1
ATOM 2036 C C . LYS A 1 253 ? 18.487 20.548 -10.334 1.00 56.84 253 LYS A C 1
ATOM 2038 O O . LYS A 1 253 ? 18.203 20.690 -11.521 1.00 56.84 253 LYS A O 1
ATOM 2043 N N . ILE A 1 254 ? 19.155 19.492 -9.865 1.00 53.34 254 ILE A N 1
ATOM 2044 C CA . ILE A 1 254 ? 19.763 18.436 -10.690 1.00 53.34 254 ILE A CA 1
ATOM 2045 C C . ILE A 1 254 ? 18.736 17.383 -11.129 1.00 53.34 254 ILE A C 1
ATOM 2047 O O . ILE A 1 254 ? 18.809 16.913 -12.255 1.00 53.34 254 ILE A O 1
ATOM 2051 N N . GLU A 1 255 ? 17.739 17.052 -10.304 1.00 53.75 255 GLU A N 1
ATOM 2052 C CA . GLU A 1 255 ? 16.811 15.947 -10.610 1.00 53.75 255 GLU A CA 1
ATOM 2053 C C . GLU A 1 255 ? 15.814 16.279 -11.733 1.00 53.75 255 GLU A C 1
ATOM 2055 O O . GLU A 1 255 ? 15.148 15.380 -12.241 1.00 53.75 255 GLU A O 1
ATOM 2060 N N . ARG A 1 256 ? 15.667 17.562 -12.107 1.00 53.72 256 ARG A N 1
ATOM 2061 C CA . ARG A 1 256 ? 14.685 18.016 -13.116 1.00 53.72 256 ARG A CA 1
ATOM 2062 C C . ARG A 1 256 ? 15.137 19.196 -13.983 1.00 53.72 256 ARG A C 1
ATOM 2064 O O . ARG A 1 256 ? 14.304 19.813 -14.644 1.00 53.72 256 ARG A O 1
ATOM 2071 N N . GLY A 1 257 ? 16.417 19.570 -13.940 1.00 56.44 257 GLY A N 1
ATOM 2072 C CA . GLY A 1 257 ? 16.923 20.730 -14.681 1.00 56.44 257 GLY A CA 1
ATOM 2073 C C . GLY A 1 257 ? 16.235 22.050 -14.302 1.00 56.44 257 GLY A C 1
ATOM 2074 O O . GLY A 1 257 ? 16.044 22.905 -15.164 1.00 56.44 257 GLY A O 1
ATOM 2075 N N . MET A 1 258 ? 15.834 22.242 -13.041 1.00 52.75 258 MET A N 1
ATOM 2076 C CA . MET A 1 258 ? 15.099 23.427 -12.556 1.00 52.75 258 MET A CA 1
ATOM 2077 C C . MET A 1 258 ? 16.047 24.501 -11.986 1.00 52.75 258 MET A C 1
ATOM 2079 O O . MET A 1 258 ? 17.121 24.187 -11.474 1.00 52.75 258 MET A O 1
ATOM 2083 N N . ALA A 1 259 ? 15.691 25.787 -12.123 1.00 48.19 259 ALA A N 1
ATOM 2084 C CA . ALA A 1 259 ? 16.530 26.917 -11.683 1.00 48.19 259 ALA A CA 1
ATOM 2085 C C . ALA A 1 259 ? 16.407 27.205 -10.173 1.00 48.19 259 ALA A C 1
ATOM 2087 O O . ALA A 1 259 ? 17.381 27.636 -9.545 1.00 48.19 259 ALA A O 1
ATOM 2088 N N . GLU A 1 260 ? 15.247 26.888 -9.593 1.00 61.56 260 GLU A N 1
ATOM 2089 C CA . GLU A 1 260 ? 14.920 27.019 -8.173 1.00 61.56 260 GLU A CA 1
ATOM 2090 C C . GLU A 1 260 ? 14.401 25.683 -7.623 1.00 61.56 260 GLU A C 1
ATOM 2092 O O . GLU A 1 260 ? 13.958 24.811 -8.369 1.00 61.56 260 GLU A O 1
ATOM 2097 N N . SER A 1 261 ? 1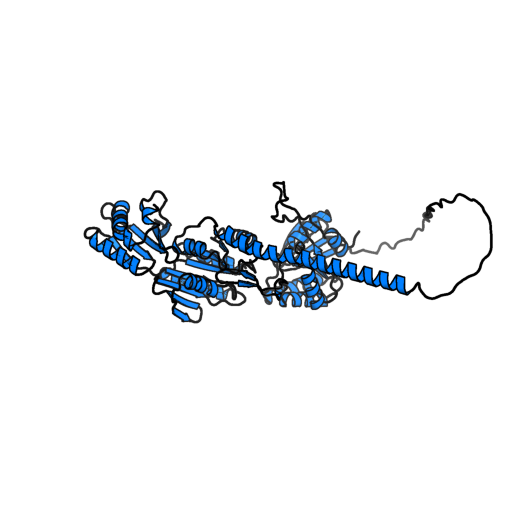4.532 25.478 -6.312 1.00 72.31 261 SER A N 1
ATOM 2098 C CA . SER A 1 261 ? 14.026 24.272 -5.655 1.00 72.31 261 SER A CA 1
ATOM 2099 C C . SER A 1 261 ? 12.508 24.371 -5.490 1.00 72.31 261 SER A C 1
ATOM 2101 O O . SER A 1 261 ? 12.045 25.192 -4.693 1.00 72.31 261 SER A O 1
ATOM 2103 N N . ILE A 1 262 ? 11.739 23.524 -6.178 1.00 78.06 262 ILE A N 1
ATOM 2104 C CA . ILE A 1 262 ? 10.292 23.421 -5.941 1.00 78.06 262 ILE A CA 1
ATOM 2105 C C . ILE A 1 262 ? 10.063 22.696 -4.616 1.00 78.06 262 ILE A C 1
ATOM 2107 O O . ILE A 1 262 ? 10.609 21.613 -4.384 1.00 78.06 262 ILE A O 1
ATOM 2111 N N . ARG A 1 263 ? 9.223 23.279 -3.760 1.00 85.56 263 ARG A N 1
ATOM 2112 C CA . ARG A 1 263 ? 8.721 22.629 -2.548 1.00 85.56 263 ARG A CA 1
ATOM 2113 C C . ARG A 1 263 ? 7.329 22.077 -2.802 1.00 85.56 263 ARG A C 1
ATOM 2115 O O . ARG A 1 263 ? 6.440 22.807 -3.234 1.00 85.56 263 ARG A O 1
ATOM 2122 N N . ILE A 1 264 ? 7.148 20.794 -2.527 1.00 86.38 264 ILE A N 1
ATOM 2123 C CA . ILE A 1 264 ? 5.859 20.118 -2.623 1.00 86.38 264 ILE A CA 1
ATOM 2124 C C . ILE A 1 264 ? 5.400 19.814 -1.206 1.00 86.38 264 ILE A C 1
ATOM 2126 O O . ILE A 1 264 ? 6.062 19.067 -0.484 1.00 86.38 264 ILE A O 1
ATOM 2130 N N . ASN A 1 265 ? 4.273 20.408 -0.822 1.00 88.62 265 ASN A N 1
ATOM 2131 C CA . ASN A 1 265 ? 3.688 20.204 0.496 1.00 88.62 265 ASN A CA 1
ATOM 2132 C C . ASN A 1 265 ? 3.178 18.762 0.663 1.00 88.62 265 ASN A C 1
ATOM 2134 O O . ASN A 1 265 ? 2.738 18.157 -0.321 1.00 88.62 265 ASN A O 1
ATOM 2138 N N . PRO A 1 266 ? 3.185 18.228 1.897 1.00 91.56 266 PRO A N 1
ATOM 2139 C CA . PRO A 1 266 ? 2.572 16.942 2.203 1.00 91.56 266 PRO A CA 1
ATOM 2140 C C . PRO A 1 266 ? 1.107 16.862 1.756 1.00 91.56 266 PRO A C 1
ATOM 2142 O O . PRO A 1 266 ? 0.369 17.846 1.829 1.00 91.56 266 PRO A O 1
ATOM 2145 N N . PHE A 1 267 ? 0.661 15.675 1.345 1.00 91.06 267 PHE A N 1
ATOM 2146 C CA . PHE A 1 267 ? -0.738 15.404 1.002 1.00 91.06 267 PHE A CA 1
ATOM 2147 C C . PHE A 1 267 ? -1.090 13.922 1.207 1.00 91.06 267 PHE A C 1
ATOM 2149 O O . PHE A 1 267 ? -0.212 13.068 1.340 1.00 91.06 267 PHE A O 1
ATOM 2156 N N . GLY A 1 268 ? -2.390 13.610 1.234 1.00 90.69 268 GLY A N 1
ATOM 2157 C CA . GLY A 1 268 ? -2.920 12.240 1.319 1.00 90.69 268 GLY A CA 1
ATOM 2158 C C . GLY A 1 268 ? -2.960 11.640 2.730 1.00 90.69 268 GLY A C 1
ATOM 2159 O O . GLY A 1 268 ? -3.690 10.680 2.961 1.00 90.69 268 GLY A O 1
ATOM 2160 N N . LEU A 1 269 ? -2.246 12.223 3.704 1.00 91.06 269 LEU A N 1
ATOM 2161 C CA . LEU A 1 269 ? -2.236 11.748 5.096 1.00 91.06 269 LEU A CA 1
ATOM 2162 C C . LEU A 1 269 ? -3.621 11.778 5.755 1.00 91.06 269 LEU A C 1
ATOM 2164 O O . LEU A 1 269 ? -3.946 10.897 6.544 1.00 91.06 269 LEU A O 1
ATOM 2168 N N . LYS A 1 270 ? -4.460 12.770 5.438 1.00 88.69 270 LYS A N 1
ATOM 2169 C CA . LYS A 1 270 ? -5.800 12.889 6.028 1.00 88.69 270 LYS A CA 1
ATOM 2170 C C . LYS A 1 270 ? -6.704 11.738 5.591 1.00 88.69 270 LYS A C 1
ATOM 2172 O O . LYS A 1 270 ? -7.376 11.129 6.424 1.00 88.69 270 LYS A O 1
ATOM 2177 N N . GLU A 1 271 ? -6.730 11.449 4.296 1.00 89.50 271 GLU A N 1
ATOM 2178 C CA . GLU A 1 271 ? -7.481 10.345 3.704 1.00 89.50 271 GLU A CA 1
ATOM 2179 C C . GLU A 1 271 ? -6.933 9.000 4.185 1.00 89.50 271 GLU A C 1
ATOM 2181 O O . GLU A 1 271 ? -7.714 8.137 4.585 1.00 89.50 271 GLU A O 1
ATOM 2186 N N . PHE A 1 272 ? -5.604 8.864 4.232 1.00 92.69 272 PHE A N 1
ATOM 2187 C CA . PHE A 1 272 ? -4.929 7.685 4.765 1.00 92.69 272 PHE A CA 1
ATOM 2188 C C . PHE A 1 272 ? -5.322 7.415 6.222 1.00 92.69 272 PHE A C 1
ATOM 2190 O O . PHE A 1 272 ? -5.810 6.332 6.525 1.00 92.69 272 PHE A O 1
ATOM 2197 N N . CYS A 1 273 ? -5.209 8.405 7.117 1.00 91.62 273 CYS A N 1
ATOM 2198 C CA . CYS A 1 273 ? -5.606 8.257 8.519 1.00 91.62 273 CYS A CA 1
ATOM 2199 C C . CYS A 1 273 ? -7.112 8.006 8.674 1.00 91.62 273 CYS A C 1
ATOM 2201 O O . CYS A 1 273 ? -7.525 7.223 9.525 1.00 91.62 273 CYS A O 1
ATOM 2203 N N . SER A 1 274 ? -7.952 8.635 7.845 1.00 90.25 274 SER A N 1
ATOM 2204 C CA . SER A 1 274 ? -9.397 8.364 7.857 1.00 90.25 274 SER A CA 1
ATOM 2205 C C . SER A 1 274 ? -9.674 6.890 7.559 1.00 90.25 274 SER A C 1
ATOM 2207 O O . SER A 1 274 ? -10.455 6.262 8.265 1.00 90.25 274 SER A O 1
ATOM 2209 N N . PHE A 1 275 ? -9.001 6.299 6.571 1.00 92.12 275 PHE A N 1
ATOM 2210 C CA . PHE A 1 275 ? -9.150 4.872 6.297 1.00 92.12 275 PHE A CA 1
ATOM 2211 C C . PHE A 1 275 ? -8.533 3.999 7.395 1.00 92.12 275 PHE A C 1
ATOM 2213 O O . PHE A 1 275 ? -9.170 3.057 7.859 1.00 92.12 275 PHE A O 1
ATOM 2220 N N . LEU A 1 276 ? -7.321 4.335 7.838 1.00 93.19 276 LEU A N 1
ATOM 2221 C CA . LEU A 1 276 ? -6.558 3.574 8.825 1.00 93.19 276 LEU A CA 1
ATOM 2222 C C . LEU A 1 276 ? -7.332 3.372 10.136 1.00 93.19 276 LEU A C 1
ATOM 2224 O O . LEU A 1 276 ? -7.358 2.257 10.655 1.00 93.19 276 LEU A O 1
ATOM 2228 N N . PHE A 1 277 ? -7.990 4.426 10.634 1.00 91.62 277 PHE A N 1
ATOM 2229 C CA . PHE A 1 277 ? -8.715 4.395 11.909 1.00 91.62 277 PHE A CA 1
ATOM 2230 C C . PHE A 1 277 ? -10.232 4.211 11.749 1.00 91.62 277 PHE A C 1
ATOM 2232 O O . PHE A 1 277 ? -10.854 3.522 12.551 1.00 91.62 277 PHE A O 1
ATOM 2239 N N . GLU A 1 278 ? -10.860 4.792 10.721 1.00 89.75 278 GLU A N 1
ATOM 2240 C CA . GLU A 1 278 ? -12.326 4.748 10.561 1.00 89.75 278 GLU A CA 1
ATOM 2241 C C . GLU A 1 278 ? -12.801 3.675 9.571 1.00 89.75 278 GLU A C 1
ATOM 2243 O O . GLU A 1 278 ? -14.004 3.444 9.467 1.00 89.75 278 GLU A O 1
ATOM 2248 N N . GLY A 1 279 ? -11.896 3.049 8.810 1.00 86.62 279 GLY A N 1
ATOM 2249 C CA . GLY A 1 279 ? -12.230 2.090 7.748 1.00 86.62 279 GLY A CA 1
ATOM 2250 C C . GLY A 1 279 ? -12.998 2.704 6.568 1.00 86.62 279 GLY A C 1
ATOM 2251 O O . GLY A 1 279 ? -13.510 1.988 5.711 1.00 86.62 279 GLY A O 1
ATOM 2252 N N . LYS A 1 280 ? -13.109 4.037 6.507 1.00 77.56 280 LYS A N 1
ATOM 2253 C CA . LYS A 1 280 ? -13.854 4.747 5.462 1.00 77.56 280 LYS A CA 1
ATOM 2254 C C . LYS A 1 280 ? -12.929 5.107 4.311 1.00 77.56 280 LYS A C 1
ATOM 2256 O O . LYS A 1 280 ? -12.050 5.957 4.464 1.00 77.56 280 LYS A O 1
ATOM 2261 N N . LYS A 1 281 ? -13.163 4.519 3.133 1.00 66.12 281 LYS A N 1
ATOM 2262 C CA . LYS A 1 281 ? -12.528 4.979 1.890 1.00 66.12 281 LYS A CA 1
ATOM 2263 C C . LYS A 1 281 ? -13.199 6.298 1.504 1.00 66.12 281 LYS A C 1
ATOM 2265 O O . LYS A 1 281 ? -14.302 6.317 0.967 1.00 66.12 281 LYS A O 1
ATOM 2270 N N . VAL A 1 282 ? -12.581 7.417 1.875 1.00 61.94 282 VAL A N 1
ATOM 2271 C CA . VAL A 1 282 ? -13.054 8.743 1.460 1.00 61.94 282 VAL A CA 1
ATOM 2272 C C . VAL A 1 282 ? -12.832 8.850 -0.048 1.00 61.94 282 VAL A C 1
ATOM 2274 O O . VAL A 1 282 ? -11.759 8.485 -0.531 1.00 61.94 282 VAL A O 1
ATOM 2277 N N . SER A 1 283 ? -13.836 9.321 -0.800 1.00 58.88 283 SER A N 1
ATOM 2278 C CA . SER A 1 283 ? -13.670 9.600 -2.231 1.00 58.88 283 SER A CA 1
ATOM 2279 C C . SER A 1 283 ? -12.434 10.473 -2.412 1.00 58.88 283 SER A C 1
ATOM 2281 O O . SER A 1 283 ? -12.331 11.477 -1.711 1.00 58.88 283 SER A O 1
ATOM 2283 N N . TYR A 1 284 ? -11.528 10.071 -3.300 1.00 62.06 284 TYR A N 1
ATOM 2284 C CA . TYR A 1 284 ? -10.171 10.581 -3.498 1.00 62.06 284 TYR A CA 1
ATOM 2285 C C . TYR A 1 284 ? -10.039 12.123 -3.599 1.00 62.06 284 TYR A C 1
ATOM 2287 O O . TYR A 1 284 ? -9.715 12.657 -4.654 1.00 62.06 284 TYR A O 1
ATOM 2295 N N . SER A 1 285 ? -10.240 12.864 -2.505 1.00 58.22 285 SER A N 1
ATOM 2296 C CA . SER A 1 285 ? -10.074 14.324 -2.443 1.00 58.22 285 SER A CA 1
ATOM 2297 C C . SER A 1 285 ? -8.614 14.737 -2.567 1.00 58.22 285 SER A C 1
ATOM 2299 O O . SER A 1 285 ? -8.320 15.835 -3.033 1.00 58.22 285 SER A O 1
ATOM 2301 N N . TYR A 1 286 ? -7.685 13.832 -2.243 1.00 65.88 286 TYR A N 1
ATOM 2302 C CA . TYR A 1 286 ? -6.265 14.062 -2.474 1.00 65.88 286 TYR A CA 1
ATOM 2303 C C . TYR A 1 286 ? -5.933 14.205 -3.963 1.00 65.88 286 TYR A C 1
ATOM 2305 O O . TYR A 1 286 ? -4.885 14.769 -4.264 1.00 65.88 286 TYR A O 1
ATOM 2313 N N . LEU A 1 287 ? -6.772 13.720 -4.898 1.00 67.06 287 LEU A N 1
ATOM 2314 C CA . LEU A 1 287 ? -6.516 13.866 -6.337 1.00 67.06 287 LEU A CA 1
ATOM 2315 C C . LEU A 1 287 ? -6.362 15.333 -6.713 1.00 67.06 287 LEU A C 1
ATOM 2317 O O . LEU A 1 287 ? -5.567 15.632 -7.592 1.00 67.06 287 LEU A O 1
ATOM 2321 N N . ASP A 1 288 ? -7.077 16.243 -6.055 1.00 72.12 288 ASP A N 1
ATOM 2322 C CA . ASP A 1 288 ? -6.978 17.669 -6.353 1.00 72.12 288 ASP A CA 1
ATOM 2323 C C . ASP A 1 288 ? -5.663 18.254 -5.830 1.00 72.12 288 ASP A C 1
ATOM 2325 O O . ASP A 1 288 ? -4.976 18.963 -6.564 1.00 72.12 288 ASP A O 1
ATOM 2329 N N . SER A 1 289 ? -5.242 17.889 -4.613 1.00 72.81 289 SER A N 1
ATOM 2330 C CA . SER A 1 289 ? -3.931 18.276 -4.066 1.00 72.81 289 SER A CA 1
ATOM 2331 C C . SER A 1 289 ? -2.770 17.676 -4.864 1.00 72.81 289 SER A C 1
ATOM 2333 O O . SER A 1 289 ? -1.791 18.362 -5.154 1.00 72.81 289 SER A O 1
ATOM 2335 N N . TYR A 1 290 ? -2.900 16.417 -5.278 1.00 72.69 290 TYR A N 1
ATOM 2336 C CA . TYR A 1 290 ? -1.946 15.727 -6.136 1.00 72.69 290 TYR A CA 1
ATOM 2337 C C . TYR A 1 290 ? -1.879 16.371 -7.527 1.00 72.69 290 TYR A C 1
ATOM 2339 O O . TYR A 1 290 ? -0.794 16.711 -7.995 1.00 72.69 290 TYR A O 1
ATOM 2347 N N . LYS A 1 291 ? -3.026 16.622 -8.172 1.00 77.19 291 LYS A N 1
ATOM 2348 C CA . LYS A 1 291 ? -3.094 17.326 -9.462 1.00 77.19 291 LYS A CA 1
ATOM 2349 C C . LYS A 1 291 ? -2.494 18.722 -9.359 1.00 77.19 291 LYS A C 1
ATOM 2351 O O . LYS A 1 291 ? -1.777 19.114 -10.271 1.00 77.19 291 LYS A O 1
ATOM 2356 N N . ALA A 1 292 ? -2.741 19.450 -8.270 1.00 77.75 292 ALA A N 1
ATOM 2357 C CA . ALA A 1 292 ? -2.138 20.757 -8.035 1.00 77.75 292 ALA A CA 1
ATOM 2358 C C . ALA A 1 292 ? -0.607 20.659 -7.924 1.00 77.75 292 ALA A C 1
ATOM 2360 O O . ALA A 1 292 ? 0.100 21.427 -8.574 1.00 77.75 292 ALA A O 1
ATOM 2361 N N . ALA A 1 293 ? -0.086 19.675 -7.181 1.00 70.56 293 ALA A N 1
ATOM 2362 C CA . ALA A 1 293 ? 1.352 19.419 -7.090 1.00 70.56 293 ALA A CA 1
ATOM 2363 C C . ALA A 1 293 ? 1.968 19.082 -8.461 1.00 70.56 293 ALA A C 1
ATOM 2365 O O . ALA A 1 293 ? 2.977 19.668 -8.854 1.00 70.56 293 ALA A O 1
ATOM 2366 N N . VAL A 1 294 ? 1.324 18.200 -9.229 1.00 72.25 294 VAL A N 1
ATOM 2367 C CA . VAL A 1 294 ? 1.724 17.832 -10.597 1.00 72.25 294 VAL A CA 1
ATOM 2368 C C . VAL A 1 294 ? 1.676 19.033 -11.548 1.00 72.25 294 VAL A C 1
ATOM 2370 O O . VAL A 1 294 ? 2.591 19.249 -12.339 1.00 72.25 294 VAL A O 1
ATOM 2373 N N . GLN A 1 295 ? 0.637 19.866 -11.473 1.00 78.62 295 GLN A N 1
ATOM 2374 C CA . GLN A 1 295 ? 0.511 21.064 -12.307 1.00 78.62 295 GLN A CA 1
ATOM 2375 C C . GLN A 1 295 ? 1.590 22.104 -12.002 1.00 78.62 295 GLN A C 1
ATOM 2377 O O . GLN A 1 295 ? 2.124 22.700 -12.938 1.00 78.62 295 GLN A O 1
ATOM 2382 N N . LEU A 1 296 ? 1.946 22.295 -10.726 1.00 75.06 296 LEU A N 1
ATOM 2383 C CA . LEU A 1 296 ? 3.060 23.163 -10.332 1.00 75.06 296 LEU A CA 1
ATOM 2384 C C . LEU A 1 296 ? 4.371 22.702 -10.981 1.00 75.06 296 LEU A C 1
ATOM 2386 O O . LEU A 1 296 ? 5.080 23.512 -11.575 1.00 75.06 296 LEU A O 1
ATOM 2390 N N . ILE A 1 297 ? 4.635 21.393 -10.966 1.00 69.06 297 ILE A N 1
ATOM 2391 C CA . ILE A 1 297 ? 5.806 20.798 -11.624 1.00 69.06 297 ILE A CA 1
ATOM 2392 C C . ILE A 1 297 ? 5.783 21.051 -13.140 1.00 69.06 297 ILE A C 1
ATOM 2394 O O . ILE A 1 297 ? 6.799 21.438 -13.721 1.00 69.06 297 ILE A O 1
ATOM 2398 N N . LYS A 1 298 ? 4.635 20.835 -13.794 1.00 73.62 298 LYS A N 1
ATOM 2399 C CA . LYS A 1 298 ? 4.491 21.002 -15.251 1.00 73.62 298 LYS A CA 1
ATOM 2400 C C . LYS A 1 298 ? 4.658 22.454 -15.699 1.00 73.62 298 LYS A C 1
ATOM 2402 O O . LYS A 1 298 ? 5.321 22.698 -16.705 1.00 73.62 298 LYS A O 1
ATOM 2407 N N . LYS A 1 299 ? 4.096 23.413 -14.955 1.00 76.75 299 LYS A N 1
ATOM 2408 C CA . LYS A 1 299 ? 4.177 24.850 -15.268 1.00 76.75 299 LYS A CA 1
ATOM 2409 C C . LYS A 1 299 ? 5.622 25.357 -15.269 1.00 76.75 299 LYS A C 1
ATOM 2411 O O . LYS A 1 299 ? 5.998 26.159 -16.124 1.00 76.75 299 LYS A O 1
ATOM 2416 N N . GLU A 1 300 ? 6.453 24.877 -14.348 1.00 67.56 300 GLU A N 1
ATOM 2417 C CA . GLU A 1 300 ? 7.871 25.246 -14.349 1.00 67.56 300 GLU A CA 1
ATOM 2418 C C . GLU A 1 300 ? 8.639 24.649 -15.534 1.00 67.56 300 GLU A C 1
ATOM 2420 O O . GLU A 1 300 ? 9.467 25.341 -16.131 1.00 67.56 300 GLU A O 1
ATOM 2425 N N . LYS A 1 301 ? 8.322 23.411 -15.944 1.00 66.25 301 LYS A N 1
ATOM 2426 C CA . LYS A 1 301 ? 8.914 22.803 -17.148 1.00 66.25 301 LYS A CA 1
ATOM 2427 C C . LYS A 1 301 ? 8.577 23.592 -18.421 1.00 66.25 301 LYS A C 1
ATOM 2429 O O . LYS A 1 301 ? 9.477 23.877 -19.211 1.00 66.25 301 LYS A O 1
ATOM 243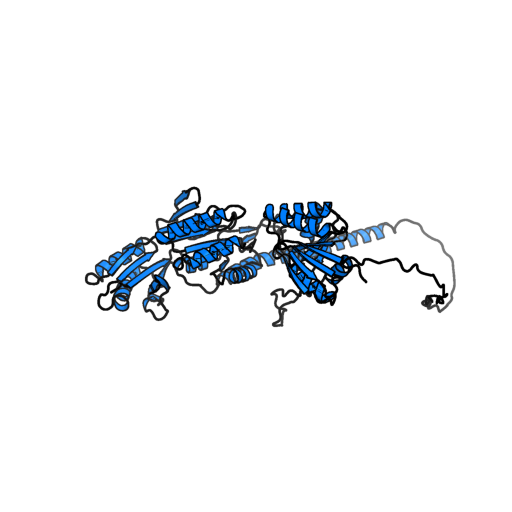4 N N . SER A 1 302 ? 7.313 23.986 -18.612 1.00 65.12 302 SER A N 1
ATOM 2435 C CA . SER A 1 302 ? 6.878 24.698 -19.828 1.00 65.12 302 SER A CA 1
ATOM 2436 C C . SER A 1 302 ? 7.505 26.089 -19.954 1.00 65.12 302 SER A C 1
ATOM 2438 O O . SER A 1 302 ? 7.972 26.458 -21.027 1.00 65.12 302 SER A O 1
ATOM 2440 N N . THR A 1 303 ? 7.611 26.826 -18.843 1.00 64.06 303 THR A N 1
ATOM 2441 C CA . THR A 1 303 ? 8.213 28.173 -18.826 1.00 64.06 303 THR A CA 1
ATOM 2442 C C . THR A 1 303 ? 9.682 28.148 -19.284 1.00 64.06 303 THR A C 1
ATOM 2444 O O . THR A 1 303 ? 10.160 29.097 -19.904 1.00 64.06 303 THR A O 1
ATOM 2447 N N . LYS A 1 304 ? 10.401 27.039 -19.048 1.00 57.00 304 LYS A N 1
ATOM 2448 C CA . LYS A 1 304 ? 11.774 26.842 -19.535 1.00 57.00 304 LYS A CA 1
ATOM 2449 C C . LYS A 1 304 ? 11.859 26.454 -21.007 1.00 57.00 304 LYS A C 1
ATOM 2451 O O . LYS A 1 304 ? 12.762 26.942 -21.679 1.00 57.00 304 LYS A O 1
ATOM 2456 N N . GLY A 1 305 ? 10.947 25.623 -21.513 1.00 58.00 305 GLY A N 1
ATOM 2457 C CA . GLY A 1 305 ? 10.895 25.297 -22.944 1.00 58.00 305 GLY A CA 1
ATOM 2458 C C . GLY A 1 305 ? 10.791 26.557 -23.808 1.00 58.00 305 GLY A C 1
ATOM 2459 O O . GLY A 1 305 ? 11.490 26.680 -24.812 1.00 58.00 305 GLY A O 1
ATOM 2460 N N . ASP A 1 306 ? 10.010 27.534 -23.348 1.00 53.34 306 ASP A N 1
ATOM 2461 C CA . ASP A 1 306 ? 9.840 28.813 -24.037 1.00 53.34 306 ASP A CA 1
ATOM 2462 C C . ASP A 1 306 ? 11.030 29.767 -23.826 1.00 53.34 306 ASP A C 1
ATOM 2464 O O . ASP A 1 306 ? 11.454 30.440 -24.765 1.00 53.34 306 ASP A O 1
ATOM 2468 N N . GLN A 1 307 ? 11.640 29.803 -22.632 1.00 55.59 307 GLN A N 1
ATOM 2469 C CA . GLN A 1 307 ? 12.837 30.623 -22.389 1.00 55.59 307 GLN A CA 1
ATOM 2470 C C . GLN A 1 307 ? 14.082 30.111 -23.126 1.00 55.59 307 GLN A C 1
ATOM 2472 O O . GLN A 1 307 ? 14.838 30.929 -23.650 1.00 55.59 307 GLN A O 1
ATOM 2477 N N . VAL A 1 308 ? 14.293 28.791 -23.195 1.00 55.88 308 VAL A N 1
ATOM 2478 C CA . VAL A 1 308 ? 15.414 28.168 -23.924 1.00 55.88 308 VAL A CA 1
ATOM 2479 C C . VAL A 1 308 ? 15.246 28.385 -25.427 1.00 55.88 308 VAL A C 1
ATOM 2481 O O . VAL A 1 308 ? 16.167 28.883 -26.067 1.00 55.88 308 VAL A O 1
ATOM 2484 N N . LYS A 1 309 ? 14.038 28.176 -25.972 1.00 53.88 309 LYS A N 1
ATOM 2485 C CA . LYS A 1 309 ? 13.736 28.521 -27.371 1.00 53.88 309 LYS A CA 1
ATOM 2486 C C . LYS A 1 309 ? 13.973 30.004 -27.663 1.00 53.88 309 LYS A C 1
ATOM 2488 O O . LYS A 1 309 ? 14.609 30.320 -28.660 1.00 53.88 309 LYS A O 1
ATOM 2493 N N . ASN A 1 310 ? 13.555 30.915 -26.781 1.00 52.81 310 ASN A N 1
ATOM 2494 C CA . ASN A 1 310 ? 13.812 32.348 -26.961 1.00 52.81 310 ASN A CA 1
ATOM 2495 C C . ASN A 1 310 ? 15.302 32.714 -26.860 1.00 52.81 310 ASN A C 1
ATOM 2497 O O . ASN A 1 310 ? 15.761 33.592 -27.587 1.00 52.81 310 ASN A O 1
ATOM 2501 N N . THR A 1 311 ? 16.083 32.050 -26.001 1.00 54.09 311 THR A N 1
ATOM 2502 C CA . THR A 1 311 ? 17.535 32.295 -25.927 1.00 54.09 311 THR A CA 1
ATOM 2503 C C . THR A 1 311 ? 18.284 31.721 -27.122 1.00 54.09 311 THR A C 1
ATOM 2505 O O . THR A 1 311 ? 19.246 32.342 -27.571 1.00 54.09 311 THR A O 1
ATOM 2508 N N . ASP A 1 312 ? 17.840 30.592 -27.669 1.00 56.84 312 ASP A N 1
ATOM 2509 C CA . ASP A 1 312 ? 18.417 30.012 -28.881 1.00 56.84 312 ASP A CA 1
ATOM 2510 C C . ASP A 1 312 ? 18.028 30.807 -30.136 1.00 56.84 312 ASP A C 1
ATOM 2512 O O . ASP A 1 312 ? 18.885 31.025 -30.991 1.00 56.84 312 ASP A O 1
ATOM 2516 N N . ILE A 1 313 ? 16.810 31.363 -30.200 1.00 62.06 313 ILE A N 1
ATOM 2517 C CA . ILE A 1 313 ? 16.403 32.335 -31.231 1.00 62.06 313 ILE A CA 1
ATOM 2518 C C . ILE A 1 313 ? 17.264 33.605 -31.136 1.00 62.06 313 ILE A C 1
ATOM 2520 O O . ILE A 1 313 ? 17.856 34.012 -32.131 1.00 62.06 313 ILE A O 1
ATOM 2524 N N . LEU A 1 314 ? 17.453 34.175 -29.940 1.00 56.91 314 LEU A N 1
ATOM 2525 C CA . LEU A 1 314 ? 18.307 35.358 -29.742 1.00 56.91 314 LEU A CA 1
ATOM 2526 C C . LEU A 1 314 ? 19.793 35.093 -30.050 1.00 56.91 314 LEU A C 1
ATOM 2528 O O . LEU A 1 314 ? 20.509 35.992 -30.499 1.00 56.91 314 LEU A O 1
ATOM 2532 N N . LYS A 1 315 ? 20.292 33.874 -29.810 1.00 61.19 315 LYS A N 1
ATOM 2533 C CA . LYS A 1 315 ? 21.656 33.469 -30.193 1.00 61.19 315 LYS A CA 1
ATOM 2534 C C . LYS A 1 315 ? 21.781 33.251 -31.701 1.00 61.19 315 LYS A C 1
ATOM 2536 O O . LYS A 1 315 ? 22.802 33.639 -32.266 1.00 61.19 315 LYS A O 1
ATOM 2541 N N . ALA A 1 316 ? 20.768 32.677 -32.348 1.00 57.44 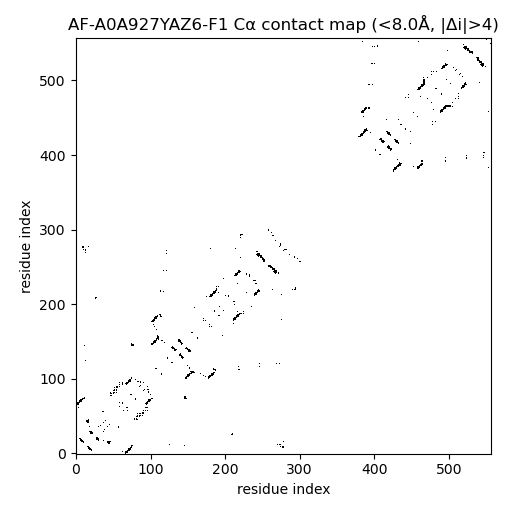316 ALA A N 1
ATOM 2542 C CA . ALA A 1 316 ? 20.716 32.516 -33.798 1.00 57.44 316 ALA A CA 1
ATOM 2543 C C . ALA A 1 316 ? 20.629 33.875 -34.514 1.00 57.44 316 ALA A C 1
ATOM 2545 O O . ALA A 1 316 ? 21.366 34.099 -35.471 1.00 57.44 316 ALA A O 1
ATOM 2546 N N . GLU A 1 317 ? 19.839 34.820 -33.996 1.00 61.97 317 GLU A N 1
ATOM 2547 C CA . GLU A 1 317 ? 19.777 36.200 -34.494 1.00 61.97 317 GLU A CA 1
ATOM 2548 C C . GLU A 1 317 ? 21.113 36.930 -34.313 1.00 61.97 317 GLU A C 1
ATOM 2550 O O . GLU A 1 317 ? 21.609 37.551 -35.251 1.00 61.97 317 GLU A O 1
ATOM 2555 N N . LYS A 1 318 ? 21.775 36.798 -33.153 1.00 62.72 318 LYS A N 1
ATOM 2556 C CA . LYS A 1 318 ? 23.115 37.379 -32.942 1.00 62.72 318 LYS A CA 1
ATOM 2557 C C . LYS A 1 318 ? 24.187 36.763 -33.841 1.00 62.72 318 LYS A C 1
ATOM 2559 O O . LYS A 1 318 ? 25.084 37.482 -34.277 1.00 62.72 318 LYS A O 1
ATOM 2564 N N . LYS A 1 319 ? 24.105 35.462 -34.136 1.00 63.50 319 LYS A N 1
ATOM 2565 C CA . LYS A 1 319 ? 25.017 34.780 -35.065 1.00 63.50 319 LYS A CA 1
ATOM 2566 C C . LYS A 1 319 ? 24.770 35.226 -36.512 1.00 63.50 319 LYS A C 1
ATOM 2568 O O . LYS A 1 319 ? 25.723 35.580 -37.195 1.00 63.50 319 LYS A O 1
ATOM 2573 N N . GLY A 1 320 ? 23.506 35.352 -36.925 1.00 61.31 320 GLY A N 1
ATOM 2574 C CA . GLY A 1 320 ? 23.130 35.908 -38.229 1.00 61.31 320 GLY A CA 1
ATOM 2575 C C . GLY A 1 320 ? 23.558 37.370 -38.415 1.00 61.31 320 GLY A C 1
ATOM 2576 O O . GLY A 1 320 ? 24.046 37.738 -39.481 1.00 61.31 320 GLY A O 1
ATOM 2577 N N . ILE A 1 321 ? 23.466 38.195 -37.366 1.00 59.28 321 ILE A N 1
ATOM 2578 C CA . ILE A 1 321 ? 23.948 39.586 -37.382 1.00 59.28 321 ILE A CA 1
ATOM 2579 C C . ILE A 1 321 ? 25.484 39.637 -37.416 1.00 59.28 321 ILE A C 1
ATOM 2581 O O . ILE A 1 321 ? 26.050 40.420 -38.176 1.00 59.28 321 ILE A O 1
ATOM 2585 N N . SER A 1 322 ? 26.179 38.784 -36.657 1.00 54.47 322 SER A N 1
ATOM 2586 C CA . SER A 1 322 ? 27.647 38.660 -36.693 1.00 54.47 322 SER A CA 1
ATOM 2587 C C . SER A 1 322 ? 28.159 38.289 -38.090 1.00 54.47 322 SER A C 1
ATOM 2589 O O . SER A 1 322 ? 29.100 38.908 -38.588 1.00 54.47 322 SER A O 1
ATOM 2591 N N . ASP A 1 323 ? 27.509 37.332 -38.752 1.00 54.16 323 ASP A N 1
ATOM 2592 C CA . ASP A 1 323 ? 27.912 36.855 -40.078 1.00 54.16 323 ASP A CA 1
ATOM 2593 C C . ASP A 1 323 ? 27.581 37.880 -41.184 1.00 54.16 323 ASP A C 1
ATOM 2595 O O . ASP A 1 323 ? 28.389 38.100 -42.091 1.00 54.16 323 ASP A O 1
ATOM 2599 N N . ALA A 1 324 ? 26.474 38.623 -41.056 1.00 49.94 324 ALA A N 1
ATOM 2600 C CA . ALA A 1 324 ? 26.161 39.761 -41.928 1.00 49.94 324 ALA A CA 1
ATOM 2601 C C . ALA A 1 324 ? 27.147 40.934 -41.751 1.00 49.94 324 ALA A C 1
ATOM 2603 O O . ALA A 1 324 ? 27.535 41.578 -42.726 1.00 49.94 324 ALA A O 1
ATOM 2604 N N . THR A 1 325 ? 27.616 41.183 -40.524 1.00 48.94 325 THR A N 1
ATOM 2605 C CA . THR A 1 325 ? 28.603 42.241 -40.239 1.00 48.94 325 THR A CA 1
ATOM 2606 C C . THR A 1 325 ? 29.991 41.871 -40.783 1.00 48.94 325 THR A C 1
ATOM 2608 O O . THR A 1 325 ? 30.722 42.738 -41.262 1.00 48.94 325 THR A O 1
ATOM 2611 N N . LYS A 1 326 ? 30.328 40.573 -40.813 1.00 48.16 326 LYS A N 1
ATOM 2612 C CA . LYS A 1 326 ? 31.545 40.048 -41.456 1.00 48.16 326 LYS A CA 1
ATOM 2613 C C . LYS A 1 326 ? 31.495 40.159 -42.986 1.00 48.16 326 LYS A C 1
ATOM 2615 O O . LYS A 1 326 ? 32.469 40.590 -43.594 1.00 48.16 326 LYS A O 1
ATOM 2620 N N . SER A 1 327 ? 30.336 39.892 -43.597 1.00 45.81 327 SER A N 1
ATOM 2621 C CA . SER A 1 327 ? 30.137 40.033 -45.050 1.00 45.81 327 SER A CA 1
ATOM 2622 C C . SER A 1 327 ? 30.200 41.485 -45.551 1.00 45.81 327 SER A C 1
ATOM 2624 O O . SER A 1 327 ? 30.501 41.702 -46.727 1.00 45.81 327 SER A O 1
ATOM 2626 N N . ILE A 1 328 ? 29.903 42.476 -44.704 1.00 48.31 328 ILE A N 1
ATOM 2627 C CA . ILE A 1 328 ? 29.993 43.904 -45.057 1.00 48.31 328 ILE A CA 1
ATOM 2628 C C . ILE A 1 328 ? 31.424 44.432 -44.845 1.00 48.31 328 ILE A C 1
ATOM 2630 O O . ILE A 1 328 ? 31.884 45.284 -45.608 1.00 48.31 328 ILE A O 1
ATOM 2634 N N . ALA A 1 329 ? 32.167 43.871 -43.885 1.00 37.56 329 ALA A N 1
ATOM 2635 C CA . ALA A 1 329 ? 33.571 44.208 -43.645 1.00 37.56 329 ALA A CA 1
ATOM 2636 C C . ALA A 1 329 ? 34.531 43.671 -44.730 1.00 37.56 329 ALA A C 1
ATOM 2638 O O . ALA A 1 329 ? 35.569 44.279 -44.973 1.00 37.56 329 ALA A O 1
ATOM 2639 N N . GLU A 1 330 ? 34.174 42.598 -45.443 1.00 41.03 330 GLU A N 1
ATOM 2640 C CA . GLU A 1 330 ? 35.012 42.022 -46.513 1.00 41.03 330 GLU A CA 1
ATOM 2641 C C . GLU A 1 330 ? 34.781 42.636 -47.909 1.00 41.03 330 GLU A C 1
ATOM 2643 O O . GLU A 1 330 ? 35.505 42.318 -48.849 1.00 41.03 330 GLU A O 1
ATOM 2648 N N . LYS A 1 331 ? 33.827 43.567 -48.070 1.00 42.84 331 LYS A N 1
ATOM 2649 C CA . LYS A 1 331 ? 33.563 44.249 -49.358 1.00 42.84 331 LYS A CA 1
ATOM 2650 C C . LYS A 1 331 ? 34.124 45.667 -49.482 1.00 42.84 331 LYS A C 1
ATOM 2652 O O . LYS A 1 331 ? 33.863 46.336 -50.477 1.00 42.84 331 LYS A O 1
ATOM 2657 N N . SER A 1 332 ? 34.929 46.118 -48.523 1.00 37.25 332 SER A N 1
ATOM 2658 C CA . SER A 1 332 ? 35.504 47.468 -48.535 1.00 37.25 332 SER A CA 1
ATOM 2659 C C . SER A 1 332 ? 37.031 47.449 -48.488 1.00 37.25 332 SER A C 1
ATOM 2661 O O . SER A 1 332 ? 37.589 47.963 -47.536 1.00 37.25 332 SER A O 1
ATOM 2663 N N . ILE A 1 333 ? 37.696 46.866 -49.494 1.00 37.66 333 ILE A N 1
ATOM 2664 C CA . ILE A 1 333 ? 39.043 47.233 -49.993 1.00 37.66 333 ILE A CA 1
ATOM 2665 C C . ILE A 1 333 ? 39.196 46.597 -51.392 1.00 37.66 333 ILE A C 1
ATOM 2667 O O . ILE A 1 333 ? 39.456 45.407 -51.501 1.00 37.66 333 ILE A O 1
ATOM 2671 N N . SER A 1 334 ? 38.995 47.387 -52.456 1.00 34.19 334 SER A N 1
ATOM 2672 C CA . SER A 1 334 ? 39.902 47.513 -53.621 1.00 34.19 334 SER A CA 1
ATOM 2673 C C . SER A 1 334 ? 39.236 48.276 -54.783 1.00 34.19 334 SER A C 1
ATOM 2675 O O . SER A 1 334 ? 38.415 47.734 -55.517 1.00 34.19 334 SER A O 1
ATOM 2677 N N . GLY A 1 335 ? 39.630 49.543 -54.938 1.00 30.16 335 GLY A N 1
ATOM 2678 C CA . GLY A 1 335 ? 40.114 50.127 -56.199 1.00 30.16 335 GLY A CA 1
ATOM 2679 C C . GLY A 1 335 ? 39.243 50.118 -57.465 1.00 30.16 335 GLY A C 1
ATOM 2680 O O . GLY A 1 335 ? 39.360 49.238 -58.304 1.00 30.16 335 GLY A O 1
ATOM 2681 N N . SER A 1 336 ? 38.489 51.199 -57.641 1.00 31.44 336 SER A N 1
ATOM 2682 C CA . SER A 1 336 ? 38.504 52.156 -58.764 1.00 31.44 336 SER A CA 1
ATOM 2683 C C . SER A 1 336 ? 38.958 51.796 -60.209 1.00 31.44 336 SER A C 1
ATOM 2685 O O . SER A 1 336 ? 40.145 51.656 -60.474 1.00 31.44 336 SER A O 1
ATOM 2687 N N . ILE A 1 337 ? 37.986 51.954 -61.135 1.00 33.88 337 ILE A N 1
ATOM 2688 C CA . ILE A 1 337 ? 37.946 52.759 -62.397 1.00 33.88 337 ILE A CA 1
ATOM 2689 C C . ILE A 1 337 ? 38.821 52.343 -63.622 1.00 33.88 337 ILE A C 1
ATOM 2691 O O . ILE A 1 337 ? 40.025 52.580 -63.626 1.00 33.88 337 ILE A O 1
ATOM 2695 N N . LYS A 1 338 ? 38.186 51.913 -64.741 1.00 31.80 338 LYS A N 1
ATOM 2696 C CA . LYS A 1 338 ? 37.972 52.695 -66.004 1.00 31.80 338 LYS A CA 1
ATOM 2697 C C . LYS A 1 338 ? 37.353 51.888 -67.168 1.00 31.80 338 LYS A C 1
ATOM 2699 O O . LYS A 1 338 ? 37.932 50.917 -67.632 1.00 31.80 338 LYS A O 1
ATOM 2704 N N . ASP A 1 339 ? 36.186 52.379 -67.601 1.00 32.09 339 ASP A N 1
ATOM 2705 C CA . ASP A 1 339 ? 35.643 52.612 -68.955 1.00 32.09 339 ASP A CA 1
ATOM 2706 C C . ASP A 1 339 ? 36.009 51.698 -70.145 1.00 32.09 339 ASP A C 1
ATOM 2708 O O . ASP A 1 339 ? 37.174 51.555 -70.495 1.00 32.09 339 ASP A O 1
ATOM 2712 N N . VAL A 1 340 ? 34.984 51.249 -70.894 1.00 30.59 340 VAL A N 1
ATOM 2713 C CA . VAL A 1 340 ? 34.623 51.736 -72.256 1.00 30.59 340 VAL A CA 1
ATOM 2714 C C . VAL A 1 340 ? 33.634 50.770 -72.957 1.00 30.59 340 VAL A C 1
ATOM 2716 O O . VAL A 1 340 ? 33.912 49.595 -73.142 1.00 30.59 340 VAL A O 1
ATOM 2719 N N . GLN A 1 341 ? 32.492 51.340 -73.372 1.00 28.52 341 GLN A N 1
ATOM 2720 C CA . GLN A 1 341 ? 31.607 51.029 -74.519 1.00 28.52 341 GLN A CA 1
ATOM 2721 C C . GLN A 1 341 ? 31.086 49.596 -74.799 1.00 28.52 341 GLN A C 1
ATOM 2723 O O . GLN A 1 341 ? 31.803 48.729 -75.270 1.00 28.52 341 GLN A O 1
ATOM 2728 N N . GLY A 1 342 ? 29.748 49.493 -74.846 1.00 28.47 342 GLY A N 1
ATOM 2729 C CA . GLY A 1 342 ? 29.068 49.354 -76.145 1.00 28.47 342 GLY A CA 1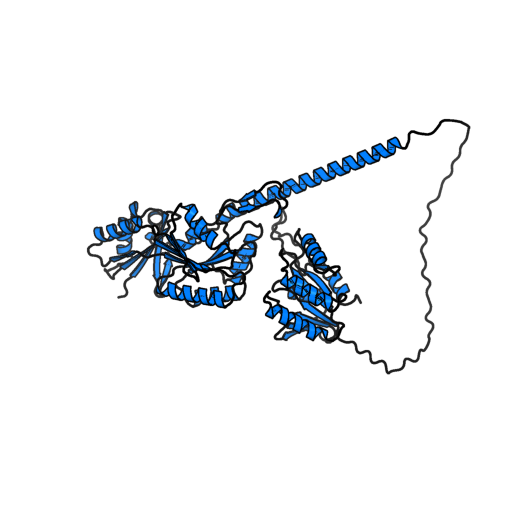
ATOM 2730 C C . GLY A 1 342 ? 28.336 48.041 -76.476 1.00 28.47 342 GLY A C 1
ATOM 2731 O O . GLY A 1 342 ? 28.963 47.030 -76.745 1.00 28.47 342 GLY A O 1
ATOM 2732 N N . LYS A 1 343 ? 27.016 48.195 -76.687 1.00 30.59 343 LYS A N 1
ATOM 2733 C CA . LYS A 1 343 ? 26.124 47.490 -77.641 1.00 30.59 343 LYS A CA 1
ATOM 2734 C C . LYS A 1 343 ? 25.581 46.083 -77.309 1.00 30.59 343 LYS A C 1
ATOM 2736 O O . LYS A 1 343 ? 26.298 45.098 -77.291 1.00 30.59 343 LYS A O 1
ATOM 2741 N N . ASN A 1 344 ? 24.245 46.053 -77.202 1.00 29.58 344 ASN A N 1
ATOM 2742 C CA . ASN A 1 344 ? 23.275 45.201 -77.913 1.00 29.58 344 ASN A CA 1
ATOM 2743 C C . ASN A 1 344 ? 23.684 43.766 -78.303 1.00 29.58 344 ASN A C 1
ATOM 2745 O O . ASN A 1 344 ? 24.483 43.597 -79.218 1.00 29.58 344 ASN A O 1
ATOM 2749 N N . ASN A 1 345 ? 22.951 42.757 -77.820 1.00 29.23 345 ASN A N 1
ATOM 2750 C CA . ASN A 1 345 ? 21.848 42.118 -78.562 1.00 29.23 345 ASN A CA 1
ATOM 2751 C C . ASN A 1 345 ? 21.279 40.901 -77.813 1.00 29.23 345 ASN A C 1
ATOM 2753 O O . ASN A 1 345 ? 21.949 40.276 -76.998 1.00 29.23 345 ASN A O 1
ATOM 2757 N N . ASN A 1 346 ? 20.016 40.618 -78.137 1.00 32.16 346 ASN A N 1
ATOM 2758 C CA . ASN A 1 346 ? 19.265 39.392 -77.878 1.00 32.16 346 ASN A CA 1
ATOM 2759 C C . ASN A 1 346 ? 20.108 38.118 -78.027 1.00 32.16 346 ASN A C 1
ATOM 2761 O O . ASN A 1 346 ? 20.838 38.009 -79.003 1.00 32.16 346 ASN A O 1
ATOM 2765 N N . GLU A 1 347 ? 19.848 37.107 -77.198 1.00 29.06 347 GLU A N 1
ATOM 2766 C CA . GLU A 1 347 ? 19.302 35.853 -77.720 1.00 29.06 347 GLU A CA 1
ATOM 2767 C C . GLU A 1 347 ? 18.755 34.940 -76.625 1.00 29.06 347 GLU A C 1
ATOM 2769 O O . GLU A 1 347 ? 18.976 35.092 -75.427 1.00 29.06 347 GLU A O 1
ATOM 2774 N N . GLN A 1 348 ? 17.907 34.063 -77.122 1.00 30.80 348 GLN A N 1
ATOM 2775 C CA . GLN A 1 348 ? 16.860 33.292 -76.502 1.00 30.80 348 GLN A CA 1
ATOM 2776 C C . GLN A 1 348 ? 17.357 31.841 -76.329 1.00 30.80 348 GLN A C 1
ATOM 2778 O O . GLN A 1 348 ? 18.321 31.436 -76.967 1.00 30.80 348 GLN A O 1
ATOM 2783 N N . VAL A 1 349 ? 16.583 31.037 -75.594 1.00 29.59 349 VAL A N 1
ATOM 2784 C CA . VAL A 1 349 ? 16.557 29.557 -75.638 1.00 29.59 349 VAL A CA 1
ATOM 2785 C C . VAL A 1 349 ? 17.611 28.810 -74.810 1.00 29.59 349 VAL A C 1
ATOM 2787 O O . VAL A 1 349 ? 18.811 29.002 -74.948 1.00 29.59 349 VAL A O 1
ATOM 2790 N N . GLY A 1 350 ? 17.132 27.836 -74.025 1.00 29.30 350 GLY A N 1
ATOM 2791 C CA . GLY A 1 350 ? 17.970 26.710 -73.613 1.00 29.30 350 GLY A CA 1
ATOM 2792 C C . GLY A 1 350 ? 17.483 25.916 -72.408 1.00 29.30 350 GLY A C 1
ATOM 2793 O O . GLY A 1 350 ? 18.204 25.813 -71.427 1.00 29.30 350 GLY A O 1
ATOM 2794 N N . ILE A 1 351 ? 16.281 25.339 -72.471 1.00 36.84 351 ILE A N 1
ATOM 2795 C CA . ILE A 1 351 ? 15.864 24.259 -71.563 1.00 36.84 351 ILE A CA 1
ATOM 2796 C C . ILE A 1 351 ? 16.767 23.048 -71.853 1.00 36.84 351 ILE A C 1
ATOM 2798 O O . ILE A 1 351 ? 16.682 22.489 -72.947 1.00 36.84 351 ILE A O 1
ATOM 2802 N N . SER A 1 352 ? 17.624 22.638 -70.912 1.00 32.66 352 SER A N 1
ATOM 2803 C CA . SER A 1 352 ? 18.390 21.391 -71.031 1.00 32.66 352 SER A CA 1
ATOM 2804 C C . SER A 1 352 ? 17.706 20.259 -70.269 1.00 32.66 352 SER A C 1
ATOM 2806 O O . SER A 1 352 ? 17.373 20.374 -69.090 1.00 32.66 352 SER A O 1
ATOM 2808 N N . LYS A 1 353 ? 17.491 19.188 -71.028 1.00 33.50 353 LYS A N 1
ATOM 2809 C CA . LYS A 1 353 ? 16.817 17.931 -70.730 1.00 33.50 353 LYS A CA 1
ATOM 2810 C C . LYS A 1 353 ? 17.503 17.125 -69.624 1.00 33.50 353 LYS A C 1
ATOM 2812 O O . LYS A 1 353 ? 18.719 17.160 -69.479 1.00 33.50 353 LYS A O 1
ATOM 2817 N N . TYR A 1 354 ? 16.677 16.354 -68.920 1.00 32.12 354 TYR A N 1
ATOM 2818 C CA . TYR A 1 354 ? 17.069 15.141 -68.213 1.00 32.12 354 TYR A CA 1
ATOM 2819 C C . TYR A 1 354 ? 17.506 14.093 -69.243 1.00 32.12 354 TYR A C 1
ATOM 2821 O O . TYR A 1 354 ? 16.728 13.777 -70.144 1.00 32.12 354 TYR A O 1
ATOM 2829 N N . ASP A 1 355 ? 18.722 13.569 -69.101 1.00 31.23 355 ASP A N 1
ATOM 2830 C CA . ASP A 1 355 ? 19.152 12.362 -69.801 1.00 31.23 355 ASP A CA 1
ATOM 2831 C C . ASP A 1 355 ? 18.713 11.132 -68.997 1.00 31.23 355 ASP A C 1
ATOM 2833 O O . ASP A 1 355 ? 19.092 10.937 -67.839 1.00 31.23 355 ASP A O 1
ATOM 2837 N N . GLU A 1 356 ? 17.875 10.319 -69.638 1.00 36.03 356 GLU A N 1
ATOM 2838 C CA . GLU A 1 356 ? 17.534 8.960 -69.238 1.00 36.03 356 GLU A CA 1
ATOM 2839 C C . GLU A 1 356 ? 18.774 8.072 -69.364 1.00 36.03 356 GLU A C 1
ATOM 2841 O O . GLU A 1 356 ? 19.319 7.858 -70.448 1.00 36.03 356 GLU A O 1
ATOM 2846 N N . MET A 1 357 ? 19.221 7.528 -68.235 1.00 30.31 357 MET A N 1
ATOM 2847 C CA . MET A 1 357 ? 20.301 6.554 -68.197 1.00 30.31 357 MET A CA 1
ATOM 2848 C C . MET A 1 357 ? 19.717 5.163 -68.482 1.00 30.31 357 MET A C 1
ATOM 2850 O O . MET A 1 357 ? 19.116 4.524 -67.619 1.00 30.31 357 MET A O 1
ATOM 2854 N N . ILE A 1 358 ? 19.863 4.724 -69.732 1.00 33.53 358 ILE A N 1
ATOM 2855 C CA . ILE A 1 358 ? 19.510 3.386 -70.218 1.00 33.53 358 ILE A CA 1
ATOM 2856 C C . ILE A 1 358 ? 20.451 2.354 -69.572 1.00 33.53 358 ILE A C 1
ATOM 2858 O O . ILE A 1 358 ? 21.666 2.404 -69.767 1.00 33.53 358 ILE A O 1
ATOM 2862 N N . LEU A 1 359 ? 19.889 1.401 -68.824 1.00 33.88 359 LEU A N 1
ATOM 2863 C CA . LEU A 1 359 ? 20.586 0.197 -68.361 1.00 33.88 359 LEU A CA 1
ATOM 2864 C C . LEU A 1 359 ? 20.727 -0.807 -69.522 1.00 33.88 359 LEU A C 1
ATOM 2866 O O . LEU A 1 359 ? 19.733 -1.087 -70.196 1.00 33.88 359 LEU A O 1
ATOM 2870 N N . PRO A 1 360 ? 21.917 -1.386 -69.764 1.00 32.38 360 PRO A N 1
ATOM 2871 C CA . PRO A 1 360 ? 22.083 -2.399 -70.793 1.00 32.38 360 PRO A CA 1
ATOM 2872 C C . PRO A 1 360 ? 21.499 -3.741 -70.337 1.00 32.38 360 PRO A C 1
ATOM 2874 O O . PRO A 1 360 ? 21.850 -4.285 -69.289 1.00 32.38 360 PRO A O 1
ATOM 2877 N N . SER A 1 361 ? 20.625 -4.291 -71.177 1.00 33.12 361 SER A N 1
ATOM 2878 C CA . SER A 1 361 ? 20.180 -5.679 -71.138 1.00 33.12 361 SER A CA 1
ATOM 2879 C C . SER A 1 361 ? 21.363 -6.620 -71.383 1.00 33.12 361 SER A C 1
ATOM 2881 O O . SER A 1 361 ? 21.898 -6.654 -72.494 1.00 33.12 361 SER A O 1
ATOM 2883 N N . PHE A 1 362 ? 21.747 -7.412 -70.384 1.00 34.69 362 PHE A N 1
ATOM 2884 C CA . PHE A 1 362 ? 22.643 -8.545 -70.596 1.00 34.69 362 PHE A CA 1
ATOM 2885 C C . PHE A 1 362 ? 21.826 -9.809 -70.850 1.00 34.69 362 PHE A C 1
ATOM 2887 O O . PHE A 1 362 ? 21.004 -10.228 -70.037 1.00 34.69 362 PHE A O 1
ATOM 2894 N N . ALA A 1 363 ? 22.046 -10.366 -72.038 1.00 32.75 363 ALA A N 1
ATOM 2895 C CA . ALA A 1 363 ? 21.513 -11.633 -72.490 1.00 32.75 363 ALA A CA 1
ATOM 2896 C C . ALA A 1 363 ? 22.100 -12.790 -71.668 1.00 32.75 363 ALA A C 1
ATOM 2898 O O . ALA A 1 363 ? 23.279 -12.788 -71.317 1.00 32.75 363 ALA A O 1
ATOM 2899 N N . ALA A 1 364 ? 21.258 -13.781 -71.385 1.00 35.44 364 ALA A N 1
ATOM 2900 C CA . ALA A 1 364 ? 21.643 -15.017 -70.727 1.00 35.44 364 ALA A CA 1
ATOM 2901 C C . ALA A 1 364 ? 22.526 -15.865 -71.657 1.00 35.44 364 ALA A C 1
ATOM 2903 O O . ALA A 1 364 ? 22.042 -16.446 -72.630 1.00 35.44 364 ALA A O 1
ATOM 2904 N N . GLU A 1 365 ? 23.815 -15.962 -71.340 1.00 34.50 365 GLU A N 1
ATOM 2905 C CA . GLU A 1 365 ? 24.673 -17.025 -71.855 1.00 34.50 365 GLU A CA 1
ATOM 2906 C C . GLU A 1 365 ? 24.500 -18.270 -70.978 1.00 34.50 365 GLU A C 1
ATOM 2908 O O . GLU A 1 365 ? 24.905 -18.315 -69.816 1.00 34.50 365 GLU A O 1
ATOM 2913 N N . ASN A 1 366 ? 23.869 -19.292 -71.561 1.00 40.38 366 ASN A N 1
ATOM 2914 C CA . ASN A 1 366 ? 23.773 -20.640 -71.012 1.00 40.38 366 ASN A CA 1
ATOM 2915 C C . ASN A 1 366 ? 25.174 -21.249 -70.870 1.00 40.38 366 ASN A C 1
ATOM 2917 O O . ASN A 1 366 ? 25.706 -21.847 -71.806 1.00 40.38 366 ASN A O 1
ATOM 2921 N N . THR A 1 367 ? 25.753 -21.139 -69.679 1.00 35.25 367 THR A N 1
ATOM 2922 C CA . THR A 1 367 ? 26.894 -21.950 -69.259 1.00 35.25 367 THR A CA 1
ATOM 2923 C C . THR A 1 367 ? 26.381 -23.089 -68.383 1.00 35.25 367 THR A C 1
ATOM 2925 O O . THR A 1 367 ? 25.972 -22.898 -67.242 1.00 35.25 367 THR A O 1
ATOM 2928 N N . ASN A 1 368 ? 26.372 -24.302 -68.945 1.00 38.25 368 ASN A N 1
ATOM 2929 C CA . ASN A 1 368 ? 26.157 -25.542 -68.200 1.00 38.25 368 ASN A CA 1
ATOM 2930 C C . ASN A 1 368 ? 27.351 -25.767 -67.264 1.00 38.25 368 ASN A C 1
ATOM 2932 O O . ASN A 1 368 ? 28.337 -26.404 -67.636 1.00 38.25 368 ASN A O 1
ATOM 2936 N N . ILE A 1 369 ? 27.265 -25.219 -66.055 1.00 38.50 369 ILE A N 1
ATOM 2937 C CA . ILE A 1 369 ? 28.154 -25.571 -64.953 1.00 38.50 369 ILE A CA 1
ATOM 2938 C C . ILE A 1 369 ? 27.588 -26.842 -64.324 1.00 38.50 369 ILE A C 1
ATOM 2940 O O . ILE A 1 369 ? 26.497 -26.850 -63.758 1.00 38.50 369 ILE A O 1
ATOM 2944 N N . ASN A 1 370 ? 28.334 -27.931 -64.473 1.00 39.66 370 ASN A N 1
ATOM 2945 C CA . ASN A 1 370 ? 28.066 -29.210 -63.835 1.00 39.66 370 ASN A CA 1
ATOM 2946 C C . ASN A 1 370 ? 28.356 -29.040 -62.333 1.00 39.66 370 ASN A C 1
ATOM 2948 O O . ASN A 1 370 ? 29.515 -29.019 -61.924 1.00 39.66 370 ASN A O 1
ATOM 2952 N N . VAL A 1 371 ? 27.315 -28.799 -61.534 1.00 42.22 371 VAL A N 1
ATOM 2953 C CA . VAL A 1 371 ? 27.435 -28.635 -60.080 1.00 42.22 371 VAL A CA 1
ATOM 2954 C C . VAL A 1 371 ? 27.522 -30.022 -59.451 1.00 42.22 371 VAL A C 1
ATOM 2956 O O . VAL A 1 371 ? 26.582 -30.810 -59.550 1.00 42.22 371 VAL A O 1
ATOM 2959 N N . ASP A 1 372 ? 28.654 -30.308 -58.809 1.00 37.19 372 ASP A N 1
ATOM 2960 C CA . ASP A 1 372 ? 28.856 -31.483 -57.962 1.00 37.19 372 ASP A CA 1
ATOM 2961 C C . ASP A 1 372 ? 27.699 -31.626 -56.960 1.00 37.19 372 ASP A C 1
ATOM 2963 O O . ASP A 1 372 ? 27.486 -30.784 -56.084 1.00 37.19 372 ASP A O 1
ATOM 2967 N N . SER A 1 373 ? 26.955 -32.726 -57.064 1.00 42.94 373 SER A N 1
ATOM 2968 C CA . SER A 1 373 ? 25.746 -33.027 -56.291 1.00 42.94 373 SER A CA 1
ATOM 2969 C C . SER A 1 373 ? 26.010 -33.440 -54.831 1.00 42.94 373 SER A C 1
ATOM 2971 O O . SER A 1 373 ? 25.253 -34.231 -54.278 1.00 42.94 373 SER A O 1
ATOM 2973 N N . ASN A 1 374 ? 27.069 -32.922 -54.196 1.00 39.16 374 ASN A N 1
ATOM 2974 C CA . ASN A 1 374 ? 27.474 -33.278 -52.825 1.00 39.16 374 ASN A CA 1
ATOM 2975 C C . ASN A 1 374 ? 27.632 -32.079 -51.863 1.00 39.16 374 ASN A C 1
ATOM 2977 O O . ASN A 1 374 ? 28.140 -32.246 -50.755 1.00 39.16 374 ASN A O 1
ATOM 2981 N N . LEU A 1 375 ? 27.165 -30.877 -52.222 1.00 37.44 375 LEU A N 1
ATOM 2982 C CA . LEU A 1 375 ? 27.032 -29.758 -51.277 1.00 37.44 375 LEU A CA 1
ATOM 2983 C C . LEU A 1 375 ? 25.710 -29.866 -50.503 1.00 37.44 375 LEU A C 1
ATOM 2985 O O . LEU A 1 375 ? 24.685 -29.316 -50.898 1.00 37.44 375 LEU A O 1
ATOM 2989 N N . SER A 1 376 ? 25.723 -30.574 -49.372 1.00 35.97 376 SER A N 1
ATOM 2990 C CA . SER A 1 376 ? 24.625 -30.510 -48.404 1.00 35.97 376 SER A CA 1
ATOM 2991 C C . SER A 1 376 ? 24.688 -29.179 -47.647 1.00 35.97 376 SER A C 1
ATOM 2993 O O . SER A 1 376 ? 25.425 -29.057 -46.664 1.00 35.97 376 SER A O 1
ATOM 2995 N N . PHE A 1 377 ? 23.926 -28.176 -48.083 1.00 41.34 377 PHE A N 1
ATOM 2996 C CA . PHE A 1 377 ? 23.695 -26.968 -47.291 1.00 41.34 377 PHE A CA 1
ATOM 2997 C C . PHE A 1 377 ? 22.953 -27.357 -46.011 1.00 41.34 377 PHE A C 1
ATOM 2999 O O . PHE A 1 377 ? 21.774 -27.693 -46.041 1.00 41.34 377 PHE A O 1
ATOM 3006 N N . HIS A 1 378 ? 23.654 -27.344 -44.880 1.00 43.12 378 HIS A N 1
ATOM 3007 C CA . HIS A 1 378 ? 23.004 -27.409 -43.578 1.00 43.12 378 HIS A CA 1
ATOM 3008 C C . HIS A 1 378 ? 22.518 -25.993 -43.266 1.00 43.12 378 HIS A C 1
ATOM 3010 O O . HIS A 1 378 ? 23.296 -25.172 -42.777 1.00 43.12 378 HIS A O 1
ATOM 3016 N N . SER A 1 379 ? 21.263 -25.671 -43.595 1.00 61.34 379 SER A N 1
ATOM 3017 C CA . SER A 1 379 ? 20.642 -24.446 -43.086 1.00 61.34 379 SER A CA 1
ATOM 3018 C C . SER A 1 379 ? 20.375 -24.650 -41.597 1.00 61.34 379 SER A C 1
ATOM 3020 O O . SER A 1 379 ? 19.338 -25.174 -41.195 1.00 61.34 379 SER A O 1
ATOM 3022 N N . GLY A 1 380 ? 21.365 -24.326 -40.766 1.00 76.31 380 GLY A N 1
ATOM 3023 C CA . GLY A 1 380 ? 21.152 -24.258 -39.327 1.00 76.31 380 GLY A CA 1
ATOM 3024 C C . GLY A 1 380 ? 20.046 -23.247 -39.029 1.00 76.31 380 GLY A C 1
ATOM 3025 O O . GLY A 1 380 ? 20.011 -22.186 -39.651 1.00 76.31 380 GLY A O 1
ATOM 3026 N N . ALA A 1 381 ? 19.155 -23.590 -38.099 1.00 85.56 381 ALA A N 1
ATOM 3027 C CA . ALA A 1 381 ? 18.101 -22.694 -37.642 1.00 85.56 381 ALA A CA 1
ATOM 3028 C C . ALA A 1 381 ? 18.687 -21.351 -37.181 1.00 85.56 381 ALA A C 1
ATOM 3030 O O . ALA A 1 381 ? 19.714 -21.309 -36.489 1.00 85.56 381 ALA A O 1
ATOM 3031 N N . GLU A 1 382 ? 18.031 -20.251 -37.533 1.00 90.38 382 GLU A N 1
ATOM 3032 C CA . GLU A 1 382 ? 18.390 -18.931 -37.044 1.00 90.38 382 GLU A CA 1
ATOM 3033 C C . GLU A 1 382 ? 17.916 -18.782 -35.595 1.00 90.38 382 GLU A C 1
ATOM 3035 O O . GLU A 1 382 ? 16.722 -18.789 -35.292 1.00 90.38 382 GLU A O 1
ATOM 3040 N N . LYS A 1 383 ? 18.883 -18.676 -34.678 1.00 94.12 383 LYS A N 1
ATOM 3041 C CA . LYS A 1 383 ? 18.638 -18.595 -33.235 1.00 94.12 383 LYS A CA 1
ATOM 3042 C C . LYS A 1 383 ? 18.699 -17.144 -32.759 1.00 94.12 383 LYS A C 1
ATOM 3044 O O . LYS A 1 383 ? 19.731 -16.480 -32.890 1.00 94.12 383 LYS A O 1
ATOM 3049 N N . ILE A 1 384 ? 17.622 -16.674 -32.138 1.00 95.19 384 ILE A N 1
ATOM 3050 C CA . ILE A 1 384 ? 17.520 -15.343 -31.530 1.00 95.19 384 ILE A CA 1
ATOM 3051 C C . ILE A 1 384 ? 17.234 -15.518 -30.044 1.00 95.19 384 ILE A C 1
ATOM 3053 O O . ILE A 1 384 ? 16.269 -16.162 -29.658 1.00 95.19 384 ILE A O 1
ATOM 3057 N N . ILE A 1 385 ? 18.061 -14.941 -29.182 1.00 96.00 385 ILE A N 1
ATOM 3058 C CA . ILE A 1 385 ? 17.914 -15.042 -27.731 1.00 96.00 385 ILE A CA 1
ATOM 3059 C C . ILE A 1 385 ? 17.482 -13.679 -27.198 1.00 96.00 385 ILE A C 1
ATOM 3061 O O . ILE A 1 385 ? 18.212 -12.698 -27.325 1.00 96.00 385 ILE A O 1
ATOM 3065 N N . VAL A 1 386 ? 16.307 -13.614 -26.581 1.00 96.62 386 VAL A N 1
ATOM 3066 C CA . VAL A 1 386 ? 15.718 -12.394 -26.026 1.00 96.62 386 VAL A CA 1
ATOM 3067 C C . VAL A 1 386 ? 15.849 -12.411 -24.506 1.00 96.62 386 VAL A C 1
ATOM 3069 O O . VAL A 1 386 ? 15.330 -13.290 -23.817 1.00 96.62 386 VAL A O 1
ATOM 3072 N N . VAL A 1 387 ? 16.554 -11.420 -23.972 1.00 95.3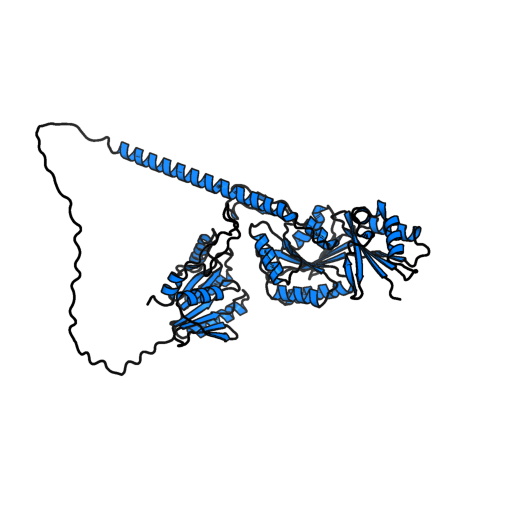1 387 VAL A N 1
ATOM 3073 C CA . VAL A 1 387 ? 16.969 -11.324 -22.568 1.00 95.31 387 VAL A CA 1
ATOM 3074 C C . VAL A 1 387 ? 16.549 -9.976 -22.004 1.00 95.31 387 VAL A C 1
ATOM 3076 O O . VAL A 1 387 ? 16.354 -9.021 -22.740 1.00 95.31 387 VAL A O 1
ATOM 3079 N N . GLY A 1 388 ? 16.375 -9.883 -20.691 1.00 92.69 388 GLY A N 1
ATOM 3080 C CA . GLY A 1 388 ? 16.074 -8.628 -20.011 1.00 92.69 388 GLY A CA 1
ATOM 3081 C C . GLY A 1 388 ? 15.261 -8.854 -18.746 1.00 92.69 388 GLY A C 1
ATOM 3082 O O . GLY A 1 388 ? 14.691 -9.934 -18.529 1.00 92.69 388 GLY A O 1
ATOM 3083 N N . LYS A 1 389 ? 15.167 -7.809 -17.926 1.00 89.56 389 LYS A N 1
ATOM 3084 C CA . LYS A 1 389 ? 14.410 -7.822 -16.668 1.00 89.56 389 LYS A CA 1
ATOM 3085 C C . LYS A 1 389 ? 12.956 -8.243 -16.860 1.00 89.56 389 LYS A C 1
ATOM 3087 O O . LYS A 1 389 ? 12.371 -8.144 -17.952 1.00 89.56 389 LYS A O 1
ATOM 3092 N N . ARG A 1 390 ? 12.333 -8.704 -15.777 1.00 85.00 390 ARG A N 1
ATOM 3093 C CA . ARG A 1 390 ? 10.877 -8.856 -15.745 1.00 85.00 390 ARG A CA 1
ATOM 3094 C C . ARG A 1 390 ? 10.220 -7.503 -16.062 1.00 85.00 390 ARG A C 1
ATOM 3096 O O . ARG A 1 390 ? 10.647 -6.462 -15.574 1.00 85.00 390 ARG A O 1
ATOM 3103 N N . GLY A 1 391 ? 9.230 -7.512 -16.954 1.00 85.38 391 GLY A N 1
ATOM 3104 C CA . GLY A 1 391 ? 8.565 -6.288 -17.419 1.00 85.38 391 GLY A CA 1
ATOM 3105 C C . GLY A 1 391 ? 9.317 -5.486 -18.490 1.00 85.38 391 GLY A C 1
ATOM 3106 O O . GLY A 1 391 ? 8.762 -4.521 -18.998 1.00 85.38 391 GLY A O 1
ATOM 3107 N N . ALA A 1 392 ? 10.516 -5.896 -18.928 1.00 90.56 392 ALA A N 1
ATOM 3108 C CA . ALA A 1 392 ? 11.256 -5.204 -19.995 1.00 90.56 392 ALA A CA 1
ATOM 3109 C C . ALA A 1 392 ? 10.634 -5.342 -21.407 1.00 90.56 392 ALA A C 1
ATOM 3111 O O . ALA A 1 392 ? 11.259 -4.958 -22.389 1.00 90.56 392 ALA A O 1
ATOM 3112 N N . GLY A 1 393 ? 9.431 -5.912 -21.538 1.00 92.12 393 GLY A N 1
ATOM 3113 C CA . GLY A 1 393 ? 8.713 -6.014 -22.814 1.00 92.12 393 GLY A CA 1
ATOM 3114 C C . GLY A 1 393 ? 9.188 -7.116 -23.769 1.00 92.12 393 GLY A C 1
ATOM 3115 O O . GLY A 1 393 ? 8.876 -7.031 -24.948 1.00 92.12 393 GLY A O 1
ATOM 3116 N N . LYS A 1 394 ? 9.904 -8.144 -23.288 1.00 94.81 394 LYS A N 1
ATOM 3117 C CA . LYS A 1 394 ? 10.428 -9.259 -24.109 1.00 94.81 394 LYS A CA 1
ATOM 3118 C C . LYS A 1 394 ? 9.346 -9.992 -24.909 1.00 94.81 394 LYS A C 1
ATOM 3120 O O . LYS A 1 394 ? 9.413 -10.012 -26.129 1.00 94.81 394 LYS A O 1
ATOM 3125 N N . THR A 1 395 ? 8.329 -10.536 -24.234 1.00 95.38 395 THR A N 1
ATOM 3126 C CA . THR A 1 395 ? 7.198 -11.215 -24.888 1.00 95.38 395 THR A CA 1
ATOM 3127 C C . THR A 1 395 ? 6.528 -10.301 -25.915 1.00 95.38 395 THR A C 1
ATOM 3129 O O . THR A 1 395 ? 6.347 -10.682 -27.063 1.00 95.38 395 THR A O 1
ATOM 3132 N N . THR A 1 396 ? 6.248 -9.049 -25.536 1.00 95.56 396 THR A N 1
ATOM 3133 C CA . THR A 1 396 ? 5.643 -8.050 -26.428 1.00 95.56 396 THR A CA 1
ATOM 3134 C C . THR A 1 396 ? 6.502 -7.773 -27.663 1.00 95.56 396 THR A C 1
ATOM 3136 O O . THR A 1 396 ? 5.957 -7.553 -28.740 1.00 95.56 396 THR A O 1
ATOM 3139 N N . LEU A 1 397 ? 7.830 -7.763 -27.511 1.00 96.75 397 LEU A N 1
ATOM 3140 C CA . LEU A 1 397 ? 8.776 -7.597 -28.610 1.00 96.75 397 LEU A CA 1
ATOM 3141 C C . LEU A 1 397 ? 8.724 -8.792 -29.570 1.00 96.75 397 LEU A C 1
ATOM 3143 O O . LEU A 1 397 ? 8.622 -8.573 -30.772 1.00 96.75 397 LEU A O 1
ATOM 3147 N N . ILE A 1 398 ? 8.749 -10.023 -29.046 1.00 96.75 398 ILE A N 1
ATOM 3148 C CA . ILE A 1 398 ? 8.669 -11.257 -29.848 1.00 96.75 398 ILE A CA 1
ATOM 3149 C C . ILE A 1 398 ? 7.353 -11.300 -30.628 1.00 96.75 398 ILE A C 1
ATOM 3151 O O . ILE A 1 398 ? 7.384 -11.448 -31.842 1.00 96.75 398 ILE A O 1
ATOM 3155 N N . GLU A 1 399 ? 6.216 -11.065 -29.969 1.00 95.56 399 GLU A N 1
ATOM 3156 C CA . GLU A 1 399 ? 4.898 -11.005 -30.625 1.00 95.56 399 GLU A CA 1
ATOM 3157 C C . GLU A 1 399 ? 4.831 -9.905 -31.703 1.00 95.56 399 GLU A C 1
ATOM 3159 O O . GLU A 1 399 ? 4.183 -10.054 -32.739 1.00 95.56 399 GLU A O 1
ATOM 3164 N N . GLY A 1 400 ? 5.493 -8.767 -31.462 1.00 95.56 400 GLY A N 1
ATOM 3165 C CA . GLY A 1 400 ? 5.588 -7.683 -32.438 1.00 95.56 400 GLY A CA 1
ATOM 3166 C C . GLY A 1 400 ? 6.391 -8.080 -33.678 1.00 95.56 400 GLY A C 1
ATOM 3167 O O . GLY A 1 400 ? 5.988 -7.763 -34.797 1.00 95.56 400 GLY A O 1
ATOM 3168 N N . LEU A 1 401 ? 7.505 -8.788 -33.481 1.00 94.75 401 LEU A N 1
ATOM 3169 C CA . LEU A 1 401 ? 8.366 -9.276 -34.560 1.00 94.75 401 LEU A CA 1
ATOM 3170 C C . LEU A 1 401 ? 7.708 -10.426 -35.330 1.00 94.75 401 LEU A C 1
ATOM 3172 O O . LEU A 1 401 ? 7.744 -10.413 -36.556 1.00 94.75 401 LEU A O 1
ATOM 3176 N N . GLU A 1 402 ? 7.020 -11.340 -34.643 1.00 94.31 402 GLU A N 1
ATOM 3177 C CA . GLU A 1 402 ? 6.182 -12.379 -35.255 1.00 94.31 402 GLU A CA 1
ATOM 3178 C C . GLU A 1 402 ? 5.184 -11.749 -36.235 1.00 94.31 402 GLU A C 1
ATOM 3180 O O . GLU A 1 402 ? 5.174 -12.079 -37.422 1.00 94.31 402 GLU A O 1
ATOM 3185 N N . LYS A 1 403 ? 4.426 -10.745 -35.777 1.00 94.19 403 LYS A N 1
ATOM 3186 C CA . LYS A 1 403 ? 3.418 -10.065 -36.599 1.00 94.19 403 LYS A CA 1
ATOM 3187 C C . LYS A 1 403 ? 3.993 -9.439 -37.874 1.00 94.19 403 LYS A C 1
ATOM 3189 O O . LYS A 1 403 ? 3.324 -9.459 -38.903 1.00 94.19 403 LYS A O 1
ATOM 3194 N N . ILE A 1 404 ? 5.185 -8.850 -37.802 1.00 92.75 404 ILE A N 1
ATOM 3195 C CA . ILE A 1 404 ? 5.823 -8.193 -38.955 1.00 92.75 404 ILE A CA 1
ATOM 3196 C C . ILE A 1 404 ? 6.463 -9.212 -39.894 1.00 92.75 404 ILE A C 1
ATOM 3198 O O . ILE A 1 404 ? 6.376 -9.061 -41.107 1.00 92.75 404 ILE A O 1
ATOM 3202 N N . SER A 1 405 ? 7.044 -10.277 -39.343 1.00 90.31 405 SER A N 1
ATOM 3203 C CA . SER A 1 405 ? 7.635 -11.363 -40.126 1.00 90.31 405 SER A CA 1
ATOM 3204 C C . SER A 1 405 ? 6.601 -12.188 -40.902 1.00 90.31 405 SER A C 1
ATOM 3206 O O . SER A 1 405 ? 6.949 -12.862 -41.867 1.00 90.31 405 SER A O 1
ATOM 3208 N N . GLY A 1 406 ? 5.333 -12.164 -40.473 1.00 92.38 406 GLY A N 1
ATOM 3209 C CA . GLY A 1 406 ? 4.289 -13.042 -41.004 1.00 92.38 406 GLY A CA 1
ATOM 3210 C C . GLY A 1 406 ? 4.465 -14.512 -40.605 1.00 92.38 406 GLY A C 1
ATOM 3211 O O . GLY A 1 406 ? 3.741 -15.367 -41.115 1.00 92.38 406 GLY A O 1
ATOM 3212 N N . LEU A 1 407 ? 5.409 -14.816 -39.708 1.00 90.75 407 LEU A N 1
ATOM 3213 C CA . LEU A 1 407 ? 5.598 -16.148 -39.148 1.00 90.75 407 LEU A CA 1
ATOM 3214 C C . LEU A 1 407 ? 4.470 -16.473 -38.165 1.00 90.75 407 LEU A C 1
ATOM 3216 O O . LEU A 1 407 ? 3.871 -15.591 -37.557 1.00 90.75 407 LEU A O 1
ATOM 3220 N N . THR A 1 408 ? 4.185 -17.762 -38.010 1.00 93.50 408 THR A N 1
ATOM 3221 C CA . THR A 1 408 ? 3.349 -18.281 -36.921 1.00 93.50 408 THR A CA 1
ATOM 3222 C C . THR A 1 408 ? 4.245 -19.120 -36.029 1.00 93.50 408 THR A C 1
ATOM 3224 O O . THR A 1 408 ? 4.795 -20.120 -36.496 1.00 93.50 408 THR A O 1
ATOM 3227 N N . LEU A 1 409 ? 4.422 -18.700 -34.777 1.00 94.94 409 LEU A N 1
ATOM 3228 C CA . LEU A 1 409 ? 5.346 -19.345 -33.850 1.00 94.94 409 LEU A CA 1
ATOM 3229 C C . LEU A 1 409 ? 4.603 -20.249 -32.860 1.00 94.94 409 LEU A C 1
ATOM 3231 O O . LEU A 1 409 ? 3.678 -19.838 -32.159 1.00 94.94 409 LEU A O 1
ATOM 3235 N N . ASN A 1 410 ? 5.051 -21.495 -32.759 1.00 96.50 410 ASN A N 1
ATOM 3236 C CA . ASN A 1 410 ? 4.648 -22.429 -31.721 1.00 96.50 410 ASN A CA 1
ATOM 3237 C C . ASN A 1 410 ? 5.433 -22.150 -30.441 1.00 96.50 410 ASN A C 1
ATOM 3239 O O . ASN A 1 410 ? 6.647 -21.959 -30.474 1.00 96.50 410 ASN A O 1
ATOM 3243 N N . VAL A 1 411 ? 4.746 -22.168 -29.299 1.00 97.31 411 VAL A N 1
ATOM 3244 C CA . VAL A 1 411 ? 5.342 -21.824 -28.005 1.00 97.31 411 VAL A CA 1
ATOM 3245 C C . VAL A 1 411 ? 5.545 -23.072 -27.154 1.00 97.31 411 VAL A C 1
ATOM 3247 O O . VAL A 1 411 ? 4.588 -23.780 -26.845 1.00 97.31 411 VAL A O 1
ATOM 3250 N N . SER A 1 412 ? 6.783 -23.296 -26.718 1.00 97.31 412 SER A N 1
ATOM 3251 C CA . SER A 1 412 ? 7.164 -24.358 -25.783 1.00 97.31 412 SER A CA 1
ATOM 3252 C C . SER A 1 412 ? 7.788 -23.777 -24.513 1.00 97.31 412 SER A C 1
ATOM 3254 O O . SER A 1 412 ? 8.643 -22.891 -24.557 1.00 97.31 412 SER A O 1
ATOM 3256 N N . GLU A 1 413 ? 7.365 -24.277 -23.355 1.00 95.88 413 GLU A N 1
ATOM 3257 C CA . GLU A 1 413 ? 7.819 -23.809 -22.042 1.00 95.88 413 GLU A CA 1
ATOM 3258 C C . GLU A 1 413 ? 8.912 -24.716 -21.473 1.00 95.88 413 GLU A C 1
ATOM 3260 O O . GLU A 1 413 ? 8.693 -25.904 -21.240 1.00 95.88 413 GLU A O 1
ATOM 3265 N N . TYR A 1 414 ? 10.071 -24.133 -21.172 1.00 93.25 414 TYR A N 1
ATOM 3266 C CA . TYR A 1 414 ? 11.169 -24.802 -20.482 1.00 93.25 414 TYR A CA 1
ATOM 3267 C C . TYR A 1 414 ? 11.413 -24.139 -19.124 1.00 93.25 414 TYR A C 1
ATOM 3269 O O . TYR A 1 414 ? 11.003 -23.007 -18.863 1.00 93.25 414 TYR A O 1
ATOM 3277 N N . GLY A 1 415 ? 12.094 -24.835 -18.211 1.00 87.44 415 GLY A N 1
ATOM 3278 C CA . GLY A 1 415 ? 12.324 -24.314 -16.857 1.00 87.44 415 GLY A CA 1
ATOM 3279 C C . GLY A 1 415 ? 13.004 -22.937 -16.838 1.00 87.44 415 GLY A C 1
ATOM 3280 O O . GLY A 1 415 ? 12.631 -22.086 -16.039 1.00 87.44 415 GLY A O 1
ATOM 3281 N N . LYS A 1 416 ? 13.951 -22.696 -17.756 1.00 91.62 416 LYS A N 1
ATOM 3282 C CA . LYS A 1 416 ? 14.794 -21.483 -17.784 1.00 91.62 416 LYS A CA 1
ATOM 3283 C C . LYS A 1 416 ? 14.428 -20.474 -18.881 1.00 91.62 416 LYS A C 1
ATOM 3285 O O . LYS A 1 416 ? 14.793 -19.305 -18.789 1.00 91.62 416 LYS A O 1
ATOM 3290 N N . TYR A 1 417 ? 13.720 -20.908 -19.916 1.00 95.31 417 TYR A N 1
ATOM 3291 C CA . TYR A 1 417 ? 13.358 -20.081 -21.065 1.00 95.31 417 TYR A CA 1
ATOM 3292 C C . TYR A 1 417 ? 12.048 -20.565 -21.681 1.00 95.31 417 TYR A C 1
ATOM 3294 O O . TYR A 1 417 ? 11.564 -21.651 -21.370 1.00 95.31 417 TYR A O 1
ATOM 3302 N N . ARG A 1 418 ? 11.482 -19.761 -22.569 1.00 97.12 418 ARG A N 1
ATOM 3303 C CA . ARG A 1 418 ? 10.381 -20.140 -23.449 1.00 97.12 418 ARG A CA 1
ATOM 3304 C C . ARG A 1 418 ? 10.889 -20.104 -24.886 1.00 97.12 418 ARG A C 1
ATOM 3306 O O . ARG A 1 418 ? 11.568 -19.152 -25.263 1.00 97.12 418 ARG A O 1
ATOM 3313 N N . LEU A 1 419 ? 10.612 -21.152 -25.649 1.00 97.00 419 LEU A N 1
ATOM 3314 C CA . LEU A 1 419 ? 10.978 -21.264 -27.058 1.00 97.00 419 LEU A CA 1
ATOM 3315 C C . LEU A 1 419 ? 9.768 -20.898 -27.913 1.00 97.00 419 LEU A C 1
ATOM 3317 O O . LEU A 1 419 ? 8.692 -21.457 -27.706 1.00 97.00 419 LEU A O 1
ATOM 3321 N N . TYR A 1 420 ? 9.963 -19.989 -28.858 1.00 97.50 420 TYR A N 1
ATOM 3322 C CA . TYR A 1 420 ? 9.026 -19.696 -29.931 1.00 97.50 420 TYR A CA 1
ATOM 3323 C C . TYR A 1 420 ? 9.674 -20.163 -31.231 1.00 97.50 420 TYR A C 1
ATOM 3325 O O . TYR A 1 420 ? 10.747 -19.679 -31.594 1.00 97.50 420 TYR A O 1
ATOM 3333 N N . GLU A 1 421 ? 9.057 -21.126 -31.896 1.00 96.12 421 GLU A N 1
ATOM 3334 C CA . GLU A 1 421 ? 9.624 -21.790 -33.068 1.00 96.12 421 GLU A CA 1
ATOM 3335 C C . GLU A 1 421 ? 8.607 -21.807 -34.203 1.00 96.12 421 GLU A C 1
ATOM 3337 O O . GLU A 1 421 ? 7.429 -22.091 -33.982 1.00 96.12 421 GLU A O 1
ATOM 3342 N N . ASP A 1 422 ? 9.034 -21.476 -35.417 1.00 94.69 422 ASP A N 1
ATOM 3343 C CA . ASP A 1 422 ? 8.160 -21.560 -36.584 1.00 94.69 422 ASP A CA 1
ATOM 3344 C C . ASP A 1 422 ? 7.858 -23.023 -36.960 1.00 94.69 422 ASP A C 1
ATOM 3346 O O . ASP A 1 422 ? 8.467 -23.968 -36.464 1.00 94.69 422 ASP A O 1
ATOM 3350 N N . ALA A 1 423 ? 6.895 -23.241 -37.857 1.00 93.19 423 ALA A N 1
ATOM 3351 C CA . ALA A 1 423 ? 6.477 -24.596 -38.224 1.00 93.19 423 ALA A CA 1
ATOM 3352 C C . ALA A 1 423 ? 7.603 -25.454 -38.841 1.00 93.19 423 ALA A C 1
ATOM 3354 O O . ALA A 1 423 ? 7.539 -26.680 -38.752 1.00 93.19 423 ALA A O 1
ATOM 3355 N N . ASN A 1 424 ? 8.611 -24.824 -39.454 1.00 90.81 424 ASN A N 1
ATOM 3356 C CA . ASN A 1 424 ? 9.718 -25.513 -40.116 1.00 90.81 424 ASN A CA 1
ATOM 3357 C C . ASN A 1 424 ? 10.967 -25.651 -39.226 1.00 90.81 424 ASN A C 1
ATOM 3359 O O . ASN A 1 424 ? 11.916 -26.323 -39.628 1.00 90.81 424 ASN A O 1
ATOM 3363 N N . GLY A 1 425 ? 10.985 -25.029 -38.040 1.00 90.06 425 GLY A N 1
ATOM 3364 C CA . GLY A 1 425 ? 12.169 -24.965 -37.179 1.00 90.06 425 GLY A CA 1
ATOM 3365 C C . GLY A 1 425 ? 13.318 -24.140 -37.769 1.00 90.06 425 GLY A C 1
ATOM 3366 O O . GLY A 1 425 ? 14.462 -24.289 -37.345 1.00 90.06 425 GLY A O 1
ATOM 3367 N N . GLU A 1 426 ? 13.042 -23.288 -38.759 1.00 89.81 426 GLU A N 1
ATOM 3368 C CA . GLU A 1 426 ? 14.027 -22.388 -39.361 1.00 89.81 426 GLU A CA 1
ATOM 3369 C C . GLU A 1 426 ? 14.331 -21.193 -38.453 1.00 89.81 426 GLU A C 1
ATOM 3371 O O . GLU A 1 426 ? 15.449 -20.679 -38.481 1.00 89.81 426 GLU A O 1
ATOM 3376 N N . PHE A 1 427 ? 13.369 -20.772 -37.627 1.00 91.44 427 PHE A N 1
ATOM 3377 C CA . PHE A 1 427 ? 13.493 -19.640 -36.716 1.00 91.44 427 PHE A CA 1
ATOM 3378 C C . PHE A 1 427 ? 13.192 -20.062 -35.286 1.00 91.44 427 PHE A C 1
ATOM 3380 O O . PHE A 1 427 ? 12.081 -20.475 -34.961 1.00 91.44 427 PHE A O 1
ATOM 3387 N N . GLN A 1 428 ? 14.173 -19.878 -34.406 1.00 95.06 428 GLN A N 1
ATOM 3388 C CA . GLN A 1 428 ? 14.067 -20.229 -32.995 1.00 95.06 428 GLN A CA 1
ATOM 3389 C C . GLN A 1 428 ? 14.334 -19.008 -32.119 1.00 95.06 428 GLN A C 1
ATOM 3391 O O . GLN A 1 428 ? 15.463 -18.520 -32.024 1.00 95.06 428 GLN A O 1
ATOM 3396 N N . TRP A 1 429 ? 13.299 -18.533 -31.431 1.00 96.25 429 TRP A N 1
ATOM 3397 C CA . TRP A 1 429 ? 13.373 -17.401 -30.517 1.00 96.25 429 TRP A CA 1
ATOM 3398 C C . TRP A 1 429 ? 13.313 -17.894 -29.073 1.00 96.25 429 TRP A C 1
ATOM 3400 O O . TRP A 1 429 ? 12.324 -18.471 -28.628 1.00 96.25 429 TRP A O 1
ATOM 3410 N N . TYR A 1 430 ? 14.370 -17.641 -28.314 1.00 96.81 430 TYR A N 1
ATOM 3411 C CA . TYR A 1 430 ? 14.515 -18.061 -26.928 1.00 96.81 430 TYR A CA 1
ATOM 3412 C C . TYR A 1 430 ? 14.280 -16.869 -26.007 1.00 96.81 430 TYR A C 1
ATOM 3414 O O . TYR A 1 430 ? 15.154 -16.020 -25.842 1.00 96.81 430 TYR A O 1
ATOM 3422 N N . GLU A 1 431 ? 13.118 -16.799 -25.367 1.00 96.81 431 GLU A N 1
ATOM 3423 C CA . GLU A 1 431 ? 12.860 -15.827 -24.307 1.00 96.81 431 GLU A CA 1
ATOM 3424 C C . GLU A 1 431 ? 13.403 -16.356 -22.980 1.00 96.81 431 GLU A C 1
ATOM 3426 O O . GLU A 1 431 ? 12.819 -17.252 -22.366 1.00 96.81 431 GLU A O 1
ATOM 3431 N N . ILE A 1 432 ? 14.505 -15.784 -22.499 1.00 95.00 432 ILE A N 1
ATOM 3432 C CA . ILE A 1 432 ? 15.017 -16.095 -21.162 1.00 95.00 432 ILE A CA 1
ATOM 3433 C C . ILE A 1 432 ? 14.017 -15.567 -20.132 1.00 95.00 432 ILE A C 1
ATOM 3435 O O . ILE A 1 432 ? 13.653 -14.385 -20.161 1.00 95.00 432 ILE A O 1
ATOM 3439 N N . LYS A 1 433 ? 13.555 -16.434 -19.220 1.00 87.75 433 LYS A N 1
ATOM 3440 C CA . LYS A 1 433 ? 12.613 -16.028 -18.167 1.00 87.75 433 LYS A CA 1
ATOM 3441 C C . LYS A 1 433 ? 13.240 -14.896 -17.353 1.00 87.75 433 LYS A C 1
ATOM 3443 O O . LYS A 1 433 ? 14.441 -14.907 -17.108 1.00 87.75 433 LYS A O 1
ATOM 3448 N N . GLY A 1 434 ? 12.429 -13.871 -17.067 1.00 68.19 434 GLY A N 1
ATOM 3449 C CA . GLY A 1 434 ? 12.905 -12.561 -16.613 1.00 68.19 434 GLY A CA 1
ATOM 3450 C C . GLY A 1 434 ? 13.956 -12.652 -15.512 1.00 68.19 434 GLY A C 1
ATOM 3451 O O . GLY A 1 434 ? 13.776 -13.405 -14.567 1.00 68.19 434 GLY A O 1
ATOM 3452 N N . ILE A 1 435 ? 15.030 -11.882 -15.675 1.00 77.50 435 ILE A N 1
ATOM 3453 C CA . ILE A 1 435 ? 16.125 -11.806 -14.708 1.00 77.50 435 ILE A CA 1
ATOM 3454 C C . ILE A 1 435 ? 15.662 -10.891 -13.571 1.00 77.50 435 ILE A C 1
ATOM 3456 O O . ILE A 1 435 ? 15.518 -9.684 -13.813 1.00 77.50 435 ILE A O 1
ATOM 3460 N N . ASP A 1 436 ? 15.407 -11.424 -12.374 1.00 70.75 436 ASP A N 1
ATOM 3461 C CA . ASP A 1 436 ? 15.416 -10.597 -11.170 1.00 70.75 436 ASP A CA 1
ATOM 3462 C C . ASP A 1 436 ? 16.882 -10.372 -10.769 1.00 70.75 436 ASP A C 1
ATOM 3464 O O . ASP A 1 436 ? 17.791 -11.134 -11.099 1.00 70.75 436 ASP A O 1
ATOM 3468 N N . LEU A 1 437 ? 17.174 -9.241 -10.132 1.00 62.16 437 LEU A N 1
ATOM 3469 C CA . LEU A 1 437 ? 18.551 -8.735 -9.993 1.00 62.16 437 LEU A CA 1
ATOM 3470 C C . LEU A 1 437 ? 19.351 -9.424 -8.881 1.00 62.16 437 LEU A C 1
ATOM 3472 O O . LEU A 1 437 ? 20.357 -8.899 -8.402 1.00 62.16 437 LEU A O 1
ATOM 3476 N N . GLY A 1 438 ? 18.914 -10.617 -8.481 1.00 68.69 438 GLY A N 1
ATOM 3477 C CA . GLY A 1 438 ? 19.679 -11.510 -7.631 1.00 68.69 438 GLY A CA 1
ATOM 3478 C C . GLY A 1 438 ? 20.913 -12.024 -8.370 1.00 68.69 438 GLY A C 1
ATOM 3479 O O . GLY A 1 438 ? 20.858 -12.398 -9.541 1.00 68.69 438 GLY A O 1
ATOM 3480 N N . LYS A 1 439 ? 22.049 -12.075 -7.670 1.00 69.81 439 LYS A N 1
ATOM 3481 C CA . LYS A 1 439 ? 23.323 -12.554 -8.229 1.00 69.81 439 LYS A CA 1
ATOM 3482 C C . LYS A 1 439 ? 23.203 -13.963 -8.832 1.00 69.81 439 LYS A C 1
ATOM 3484 O O . LYS A 1 439 ? 23.705 -14.197 -9.929 1.00 69.81 439 LYS A O 1
ATOM 3489 N N . ASP A 1 440 ? 22.483 -14.858 -8.157 1.00 73.88 440 ASP A N 1
ATOM 3490 C CA . ASP A 1 440 ? 22.276 -16.238 -8.610 1.00 73.88 440 ASP A CA 1
ATOM 3491 C C . ASP A 1 440 ? 21.433 -16.314 -9.891 1.00 73.88 440 ASP A C 1
ATOM 3493 O O . ASP A 1 440 ? 21.672 -17.154 -10.758 1.00 73.88 440 ASP A O 1
ATOM 3497 N N . GLU A 1 441 ? 20.464 -15.414 -10.050 1.00 80.69 441 GLU A N 1
ATOM 3498 C CA . GLU A 1 441 ? 19.617 -15.355 -11.239 1.00 80.69 441 GLU A CA 1
ATOM 3499 C C . GLU A 1 441 ? 20.363 -14.806 -12.450 1.00 80.69 441 GLU A C 1
ATOM 3501 O O . GLU A 1 441 ? 20.239 -15.352 -13.546 1.00 80.69 441 GLU A O 1
ATOM 3506 N N . ILE A 1 442 ? 21.203 -13.790 -12.244 1.00 84.31 442 ILE A N 1
ATOM 3507 C CA . ILE A 1 442 ? 22.103 -13.266 -13.276 1.00 84.31 442 ILE A CA 1
ATOM 3508 C C . ILE A 1 442 ? 23.063 -14.362 -13.751 1.00 84.31 442 ILE A C 1
ATOM 3510 O O . ILE A 1 442 ? 23.227 -14.554 -14.958 1.00 84.31 442 ILE A O 1
ATOM 3514 N N . ASP A 1 443 ? 23.665 -15.113 -12.827 1.00 85.62 443 ASP A N 1
ATOM 3515 C CA . ASP A 1 443 ? 24.584 -16.200 -13.174 1.00 85.62 443 ASP A CA 1
ATOM 3516 C C . ASP A 1 443 ? 23.857 -17.353 -13.890 1.00 85.62 443 ASP A C 1
ATOM 3518 O O . ASP A 1 443 ? 24.387 -17.929 -14.845 1.00 85.62 443 ASP A O 1
ATOM 3522 N N . ASN A 1 444 ? 22.623 -17.674 -13.490 1.00 87.56 444 ASN A N 1
ATOM 3523 C CA . ASN A 1 444 ? 21.792 -18.670 -14.171 1.00 87.56 444 ASN A CA 1
ATOM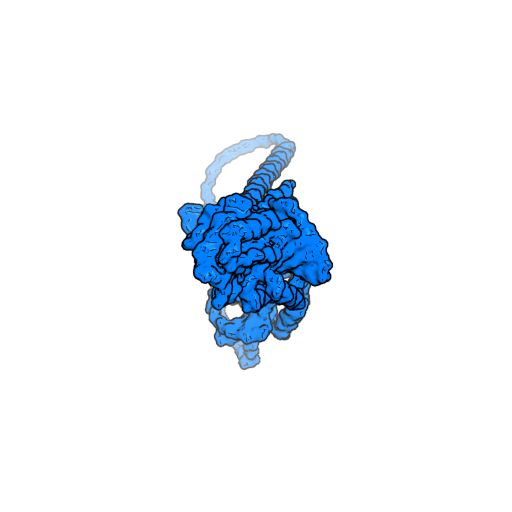 3524 C C . ASN A 1 444 ? 21.373 -18.223 -15.577 1.00 87.56 444 ASN A C 1
ATOM 3526 O O . ASN A 1 444 ? 21.416 -19.030 -16.512 1.00 87.56 444 ASN A O 1
ATOM 3530 N N . ALA A 1 445 ? 20.999 -16.954 -15.748 1.00 90.12 445 ALA A N 1
ATOM 3531 C CA . ALA A 1 445 ? 20.683 -16.377 -17.047 1.00 90.12 445 ALA A CA 1
ATOM 3532 C C . ALA A 1 445 ? 21.915 -16.398 -17.957 1.00 90.12 445 ALA A C 1
ATOM 3534 O O . ALA A 1 445 ? 21.832 -16.886 -19.081 1.00 90.12 445 ALA A O 1
ATOM 3535 N N . TYR A 1 446 ? 23.073 -15.971 -17.447 1.00 91.56 446 TYR A N 1
ATOM 3536 C CA . TYR A 1 446 ? 24.337 -16.008 -18.177 1.00 91.56 446 TYR A CA 1
ATOM 3537 C C . TYR A 1 446 ? 24.702 -17.427 -18.629 1.00 91.56 446 TYR A C 1
ATOM 3539 O O . TYR A 1 446 ? 24.998 -17.627 -19.804 1.00 91.56 446 TYR A O 1
ATOM 3547 N N . LYS A 1 447 ? 24.617 -18.428 -17.739 1.00 92.12 447 LYS A N 1
ATOM 3548 C CA . LYS A 1 447 ? 24.850 -19.841 -18.095 1.00 92.12 447 LYS A CA 1
ATOM 3549 C C . LYS A 1 447 ? 23.888 -20.322 -19.179 1.00 92.12 447 LYS A C 1
ATOM 3551 O O . LYS A 1 447 ? 24.323 -20.917 -20.152 1.00 92.12 447 LYS A O 1
ATOM 3556 N N . THR A 1 448 ? 22.601 -20.006 -19.047 1.00 93.44 448 THR A N 1
ATOM 3557 C CA . THR A 1 448 ? 21.583 -20.393 -20.039 1.00 93.44 448 THR A CA 1
ATOM 3558 C C . THR A 1 448 ? 21.866 -19.768 -21.403 1.00 93.44 448 THR A C 1
ATOM 3560 O O . THR A 1 448 ? 21.769 -20.443 -22.421 1.00 93.44 448 THR A O 1
ATOM 3563 N N . ILE A 1 449 ? 22.257 -18.491 -21.436 1.00 92.88 449 ILE A N 1
ATOM 3564 C CA . ILE A 1 449 ? 22.647 -17.807 -22.672 1.00 92.88 449 ILE A CA 1
ATOM 3565 C C . ILE A 1 449 ? 23.904 -18.453 -23.260 1.00 92.88 449 ILE A C 1
ATOM 3567 O O . ILE A 1 449 ? 23.945 -18.701 -24.459 1.00 92.88 449 ILE A O 1
ATOM 3571 N N . ALA A 1 450 ? 24.913 -18.750 -22.440 1.00 91.12 450 ALA A N 1
ATOM 3572 C CA . ALA A 1 450 ? 26.134 -19.410 -22.894 1.00 91.12 450 ALA A CA 1
ATOM 3573 C C . ALA A 1 450 ? 25.849 -20.794 -23.503 1.00 91.12 450 ALA A C 1
ATOM 3575 O O . ALA A 1 450 ? 26.379 -21.098 -24.569 1.00 91.12 450 ALA A O 1
ATOM 3576 N N . ASP A 1 451 ? 24.966 -21.582 -22.882 1.00 91.44 451 ASP A N 1
ATOM 3577 C CA . ASP A 1 451 ? 24.541 -22.893 -23.382 1.00 91.44 451 ASP A CA 1
ATOM 3578 C C . ASP A 1 451 ? 23.810 -22.776 -24.729 1.00 91.44 451 ASP A C 1
ATOM 3580 O O . ASP A 1 451 ? 24.118 -23.500 -25.673 1.00 91.44 451 ASP A O 1
ATOM 3584 N N . LEU A 1 452 ? 22.890 -21.814 -24.860 1.00 91.25 452 LEU A N 1
ATOM 3585 C CA . LEU A 1 452 ? 22.155 -21.573 -26.109 1.00 91.25 452 LEU A CA 1
ATOM 3586 C C . LEU A 1 452 ? 23.039 -21.019 -27.240 1.00 91.25 452 LEU A C 1
ATOM 3588 O O . LEU A 1 452 ? 22.684 -21.147 -28.411 1.00 91.25 452 LEU A O 1
ATOM 3592 N N . ARG A 1 453 ? 24.184 -20.410 -26.905 1.00 88.25 453 ARG A N 1
ATOM 3593 C CA . ARG A 1 453 ? 25.150 -19.836 -27.857 1.00 88.25 453 ARG A CA 1
ATOM 3594 C C . ARG A 1 453 ? 26.318 -20.763 -28.204 1.00 88.25 453 ARG A C 1
ATOM 3596 O O . ARG A 1 453 ? 27.238 -20.302 -28.876 1.00 88.25 453 ARG A O 1
ATOM 3603 N N . GLN A 1 454 ? 26.310 -22.031 -27.776 1.00 83.38 454 GLN A N 1
ATOM 3604 C CA . GLN A 1 454 ? 27.379 -22.980 -28.131 1.00 83.38 454 GLN A CA 1
ATOM 3605 C C . GLN A 1 454 ? 27.572 -23.093 -29.657 1.00 83.38 454 GLN A C 1
ATOM 3607 O O . GLN A 1 454 ? 28.700 -23.264 -30.117 1.00 83.38 454 GLN A O 1
ATOM 3612 N N . ASP A 1 455 ? 26.508 -22.857 -30.430 1.00 67.06 455 ASP A N 1
ATOM 3613 C CA . ASP A 1 455 ? 26.554 -22.677 -31.881 1.00 67.06 455 ASP A CA 1
ATOM 3614 C C . ASP A 1 455 ? 26.651 -21.171 -32.199 1.00 67.06 455 ASP A C 1
ATOM 3616 O O . ASP A 1 455 ? 25.703 -20.406 -32.003 1.00 67.06 455 ASP A O 1
ATOM 3620 N N . SER A 1 456 ? 27.818 -20.711 -32.651 1.00 65.75 456 SER A N 1
ATOM 3621 C CA . SER A 1 456 ? 28.273 -19.306 -32.629 1.00 65.75 456 SER A CA 1
ATOM 3622 C C . SER A 1 456 ? 27.472 -18.269 -33.446 1.00 65.75 456 SER A C 1
ATOM 3624 O O . SER A 1 456 ? 27.886 -17.110 -33.533 1.00 65.75 456 SER A O 1
ATOM 3626 N N . THR A 1 457 ? 26.348 -18.636 -34.062 1.00 83.00 457 THR A N 1
ATOM 3627 C CA . THR A 1 457 ? 25.535 -17.763 -34.932 1.00 83.00 457 THR A CA 1
ATOM 3628 C C . THR A 1 457 ? 24.366 -17.086 -34.217 1.00 83.00 457 THR A C 1
ATOM 3630 O O . THR A 1 457 ? 23.757 -16.180 -34.783 1.00 83.00 457 THR A O 1
ATOM 3633 N N . ALA A 1 458 ? 24.069 -17.469 -32.971 1.00 90.12 458 ALA A N 1
ATOM 3634 C CA . ALA A 1 458 ? 22.938 -16.913 -32.238 1.00 90.12 458 ALA A CA 1
ATOM 3635 C C . ALA A 1 458 ? 23.090 -15.403 -31.960 1.00 90.12 458 ALA A C 1
ATOM 3637 O O . ALA A 1 458 ? 24.108 -14.937 -31.413 1.00 90.12 458 ALA A O 1
ATOM 3638 N N . LYS A 1 459 ? 22.036 -14.653 -32.298 1.00 93.75 459 LYS A N 1
ATOM 3639 C CA . LYS A 1 459 ? 21.897 -13.211 -32.047 1.00 93.75 459 LYS A CA 1
ATOM 3640 C C . LYS A 1 459 ? 21.213 -12.985 -30.702 1.00 93.75 459 LYS A C 1
ATOM 3642 O O . LYS A 1 459 ? 20.291 -13.709 -30.342 1.00 93.75 459 LYS A O 1
ATOM 3647 N N . LEU A 1 460 ? 21.664 -11.990 -29.945 1.00 94.81 460 LEU A N 1
ATOM 3648 C CA . LEU A 1 460 ? 21.151 -11.666 -28.616 1.00 94.81 460 LEU A CA 1
ATOM 3649 C C . LEU A 1 460 ? 20.469 -10.296 -28.632 1.00 94.81 460 LEU A C 1
ATOM 3651 O O . LEU A 1 460 ? 21.094 -9.293 -28.977 1.00 94.81 460 LEU A O 1
ATOM 3655 N N . LEU A 1 461 ? 19.214 -10.246 -28.196 1.00 96.44 461 LEU A N 1
ATOM 3656 C CA . LEU A 1 461 ? 18.461 -9.019 -27.957 1.00 96.44 461 LEU A CA 1
ATOM 3657 C C . LEU A 1 461 ? 18.350 -8.803 -26.451 1.00 96.44 461 LEU A C 1
ATOM 3659 O O . LEU A 1 461 ? 17.652 -9.549 -25.768 1.00 96.44 461 LEU A O 1
ATOM 3663 N N . TYR A 1 462 ? 19.032 -7.792 -25.921 1.00 95.25 462 TYR A N 1
ATOM 3664 C CA . TYR A 1 462 ? 18.915 -7.421 -24.515 1.00 95.25 462 TYR A CA 1
ATOM 3665 C C . TYR A 1 462 ? 17.923 -6.261 -24.365 1.00 95.25 462 TYR A C 1
ATOM 3667 O O . TYR A 1 462 ? 18.220 -5.117 -24.706 1.00 95.25 462 TYR A O 1
ATOM 3675 N N . CYS A 1 463 ? 16.726 -6.562 -23.873 1.00 94.81 463 CYS A N 1
ATOM 3676 C CA . CYS A 1 463 ? 15.638 -5.616 -23.685 1.00 94.81 463 CYS A CA 1
ATOM 3677 C C . CYS A 1 463 ? 15.815 -4.791 -22.405 1.00 94.81 463 CYS A C 1
ATOM 3679 O O . CYS A 1 463 ? 15.888 -5.340 -21.303 1.00 94.81 463 CYS A O 1
ATOM 3681 N N . ILE A 1 464 ? 15.769 -3.467 -22.546 1.00 92.19 464 ILE A N 1
ATOM 3682 C CA . ILE A 1 464 ? 15.738 -2.501 -21.444 1.00 92.19 464 ILE A CA 1
ATOM 3683 C C . ILE A 1 464 ? 14.498 -1.634 -21.627 1.00 92.19 464 ILE A C 1
ATOM 3685 O O . ILE A 1 464 ? 14.283 -1.075 -22.695 1.00 92.19 464 ILE A O 1
ATOM 3689 N N . SER A 1 465 ? 13.682 -1.481 -20.586 1.00 89.25 465 SER A N 1
ATOM 3690 C CA . SER A 1 465 ? 12.537 -0.571 -20.652 1.00 89.25 465 SER A CA 1
ATOM 3691 C C . SER A 1 465 ? 13.014 0.884 -20.627 1.00 89.25 465 SER A C 1
ATOM 3693 O O . SER A 1 465 ? 13.324 1.411 -19.559 1.00 89.25 465 SER A O 1
ATOM 3695 N N . GLY A 1 466 ? 12.983 1.560 -21.775 1.00 77.56 466 GLY A N 1
ATOM 3696 C CA . GLY A 1 466 ? 13.322 2.977 -21.945 1.00 77.56 466 GLY A CA 1
ATOM 3697 C C . GLY A 1 466 ? 12.429 3.935 -21.149 1.00 77.56 466 GLY A C 1
ATOM 3698 O O . GLY A 1 466 ? 12.764 5.102 -20.988 1.00 77.56 466 GLY A O 1
ATOM 3699 N N . GLY A 1 467 ? 11.310 3.446 -20.602 1.00 66.75 467 GLY A N 1
ATOM 3700 C CA . GLY A 1 467 ? 10.432 4.216 -19.726 1.00 66.75 467 GLY A CA 1
ATOM 3701 C C . GLY A 1 467 ? 10.828 4.254 -18.242 1.00 66.75 467 GLY A C 1
ATOM 3702 O O . GLY A 1 467 ? 10.237 5.032 -17.493 1.00 66.75 467 GLY A O 1
ATOM 3703 N N . VAL A 1 468 ? 11.770 3.428 -17.771 1.00 58.91 468 VAL A N 1
ATOM 3704 C CA . VAL A 1 468 ? 12.092 3.338 -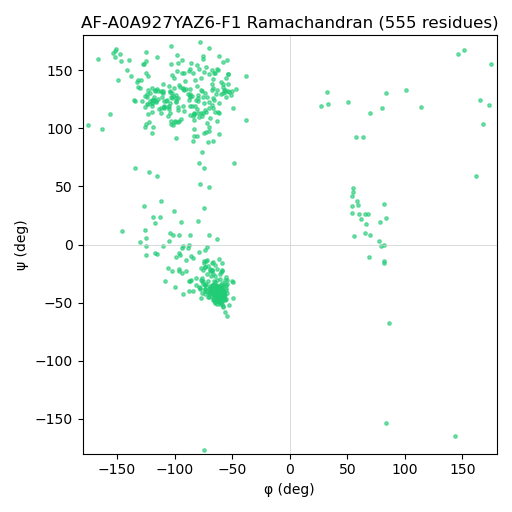16.334 1.00 58.91 468 VAL A CA 1
ATOM 3705 C C . VAL A 1 468 ? 13.545 3.747 -16.124 1.00 58.91 468 VAL A C 1
ATOM 3707 O O . VAL A 1 468 ? 14.457 2.974 -16.388 1.00 58.91 468 VAL A O 1
ATOM 3710 N N . GLY A 1 469 ? 13.742 4.988 -15.675 1.00 55.81 469 GLY A N 1
ATOM 3711 C CA . GLY A 1 469 ? 15.026 5.701 -15.642 1.00 55.81 469 GLY A CA 1
ATOM 3712 C C . GLY A 1 469 ? 16.067 5.203 -14.634 1.00 55.81 469 GLY A C 1
ATOM 3713 O O . GLY A 1 469 ? 16.627 6.005 -13.892 1.00 55.81 469 GLY A O 1
ATOM 3714 N N . ARG A 1 470 ? 16.350 3.898 -14.579 1.00 72.06 470 ARG A N 1
ATOM 3715 C CA . ARG A 1 470 ? 17.534 3.384 -13.882 1.00 72.06 470 ARG A CA 1
ATOM 3716 C C . ARG A 1 470 ? 17.958 2.022 -14.427 1.00 72.06 470 ARG A C 1
ATOM 3718 O O . ARG A 1 470 ? 17.271 1.024 -14.212 1.00 72.06 470 ARG A O 1
ATOM 3725 N N . ILE A 1 471 ? 19.119 1.994 -15.076 1.00 84.25 471 ILE A N 1
ATOM 3726 C CA . ILE A 1 471 ? 19.876 0.764 -15.318 1.00 84.25 471 ILE A CA 1
ATOM 3727 C C . ILE A 1 471 ? 20.748 0.539 -14.084 1.00 84.25 471 ILE A C 1
ATOM 3729 O O . ILE A 1 471 ? 21.401 1.461 -13.595 1.00 84.25 471 ILE A O 1
ATOM 3733 N N . GLU A 1 472 ? 20.708 -0.663 -13.529 1.00 84.06 472 GLU A N 1
ATOM 3734 C CA . GLU A 1 472 ? 21.489 -0.998 -12.336 1.00 84.06 472 GLU A CA 1
ATOM 3735 C C . GLU A 1 472 ? 22.890 -1.475 -12.729 1.00 84.06 472 GLU A C 1
ATOM 3737 O O . GLU A 1 472 ? 23.054 -2.082 -13.783 1.00 84.06 472 GLU A O 1
ATOM 3742 N N . GLU A 1 473 ? 23.904 -1.244 -11.886 1.00 85.62 473 GLU A N 1
ATOM 3743 C CA . GLU A 1 473 ? 25.284 -1.669 -12.198 1.00 85.62 473 GLU A CA 1
ATOM 3744 C C . GLU A 1 473 ? 25.395 -3.179 -12.423 1.00 85.62 473 GLU A C 1
ATOM 3746 O O . GLU A 1 473 ? 26.076 -3.602 -13.345 1.00 85.62 473 GLU A O 1
ATOM 3751 N N . VAL A 1 474 ? 24.656 -4.001 -11.670 1.00 85.12 474 VAL A N 1
ATOM 3752 C CA . VAL A 1 474 ? 24.648 -5.463 -11.875 1.00 85.12 474 VAL A CA 1
ATOM 3753 C C . VAL A 1 474 ? 24.093 -5.869 -13.247 1.00 85.12 474 VAL A C 1
ATOM 3755 O O . VAL A 1 474 ? 24.515 -6.868 -13.825 1.00 85.12 474 VAL A O 1
ATOM 3758 N N . GLU A 1 475 ? 23.172 -5.077 -13.798 1.00 87.62 475 GLU A N 1
ATOM 3759 C CA . GLU A 1 475 ? 22.650 -5.262 -15.151 1.00 87.62 475 GLU A CA 1
ATOM 3760 C C . GLU A 1 475 ? 23.665 -4.786 -16.194 1.00 87.62 475 GLU A C 1
ATOM 3762 O O . GLU A 1 475 ? 23.905 -5.494 -17.171 1.00 87.62 475 GLU A O 1
ATOM 3767 N N . LEU A 1 476 ? 24.324 -3.645 -15.964 1.00 89.56 476 LEU A N 1
ATOM 3768 C CA . LEU A 1 476 ? 25.434 -3.198 -16.809 1.00 89.56 476 LEU A CA 1
ATOM 3769 C C . LEU A 1 476 ? 26.570 -4.226 -16.829 1.00 89.56 476 LEU A C 1
ATOM 3771 O O . LEU A 1 476 ? 27.113 -4.499 -17.895 1.00 89.56 476 LEU A O 1
ATOM 3775 N N . ASP A 1 477 ? 26.893 -4.847 -15.697 1.00 90.56 477 ASP A N 1
ATOM 3776 C CA . ASP A 1 477 ? 27.890 -5.913 -15.599 1.00 90.56 477 ASP A CA 1
ATOM 3777 C C . ASP A 1 477 ? 27.499 -7.148 -16.406 1.00 90.56 477 ASP A C 1
ATOM 3779 O O . ASP A 1 477 ? 28.345 -7.720 -17.097 1.00 90.56 477 ASP A O 1
ATOM 3783 N N . LEU A 1 478 ? 26.226 -7.552 -16.372 1.00 89.94 478 LEU A N 1
ATOM 3784 C CA . LEU A 1 478 ? 25.734 -8.630 -17.227 1.00 89.94 478 LEU A CA 1
ATOM 3785 C C . LEU A 1 478 ? 25.860 -8.254 -18.707 1.00 89.94 478 LEU A C 1
ATOM 3787 O O . LEU A 1 478 ? 26.376 -9.047 -19.490 1.00 89.94 478 LEU A O 1
ATOM 3791 N N . ILE A 1 479 ? 25.449 -7.046 -19.095 1.00 90.69 479 ILE A N 1
ATOM 3792 C CA . ILE A 1 479 ? 25.556 -6.583 -20.482 1.00 90.69 479 ILE A CA 1
ATOM 3793 C C . ILE A 1 479 ? 27.026 -6.544 -20.926 1.00 90.69 479 ILE A C 1
ATOM 3795 O O . ILE A 1 479 ? 27.336 -7.027 -22.012 1.00 90.69 479 ILE A O 1
ATOM 3799 N N . ARG A 1 480 ? 27.949 -6.056 -20.084 1.00 91.75 480 ARG A N 1
ATOM 3800 C CA . ARG A 1 480 ? 29.403 -6.070 -20.338 1.00 91.75 480 ARG A CA 1
ATOM 3801 C C . ARG A 1 480 ? 29.926 -7.496 -20.527 1.00 91.75 480 ARG A C 1
ATOM 3803 O O . ARG A 1 480 ? 30.658 -7.751 -21.480 1.00 91.75 480 ARG A O 1
ATOM 3810 N N . LYS A 1 481 ? 29.530 -8.428 -19.650 1.00 90.69 481 LYS A N 1
ATOM 3811 C CA . LYS A 1 481 ? 29.886 -9.854 -19.756 1.00 90.69 481 LYS A CA 1
ATOM 3812 C C . LYS A 1 481 ? 29.352 -10.482 -21.039 1.00 90.69 481 LYS A C 1
ATOM 3814 O O . LYS A 1 481 ? 30.042 -11.281 -21.651 1.00 90.69 481 LYS A O 1
ATOM 3819 N N . LEU A 1 482 ? 28.136 -10.139 -21.456 1.00 89.31 482 LEU A N 1
ATOM 3820 C CA . LEU A 1 482 ? 27.558 -10.653 -22.695 1.00 89.31 482 LEU A CA 1
ATOM 3821 C C . LEU A 1 482 ? 28.267 -10.045 -23.914 1.00 89.31 482 LEU A C 1
ATOM 3823 O O . LEU A 1 482 ? 28.659 -10.782 -24.817 1.00 89.31 482 LEU A O 1
ATOM 3827 N N . ALA A 1 483 ? 28.508 -8.731 -23.911 1.00 88.31 483 ALA A N 1
ATOM 3828 C CA . ALA A 1 483 ? 29.223 -8.004 -24.963 1.00 88.31 483 ALA A CA 1
ATOM 3829 C C . ALA A 1 483 ? 30.640 -8.538 -25.202 1.00 88.31 483 ALA A C 1
ATOM 3831 O O . ALA A 1 483 ? 31.069 -8.616 -26.354 1.00 88.31 483 ALA A O 1
ATOM 3832 N N . SER A 1 484 ? 31.344 -8.974 -24.152 1.00 87.31 484 SER A N 1
ATOM 3833 C CA . SER A 1 484 ? 32.676 -9.569 -24.292 1.00 87.31 484 SER A CA 1
ATOM 3834 C C . SER A 1 484 ? 32.672 -10.966 -24.924 1.00 87.31 484 SER A C 1
ATOM 3836 O O . SER A 1 484 ? 33.709 -11.387 -25.433 1.00 87.31 484 SER A O 1
ATOM 3838 N N . MET A 1 485 ? 31.536 -11.678 -24.947 1.00 82.06 485 MET A N 1
ATOM 3839 C CA . MET A 1 485 ? 31.442 -13.003 -25.579 1.00 82.06 485 MET A CA 1
ATOM 3840 C C . MET A 1 485 ? 31.396 -12.933 -27.111 1.00 82.06 485 MET A C 1
ATOM 3842 O O . MET A 1 485 ? 31.887 -13.842 -27.770 1.00 82.06 485 MET A O 1
ATOM 3846 N N . SER A 1 486 ? 30.778 -11.896 -27.689 1.00 73.06 486 SER A N 1
ATOM 3847 C CA . SER A 1 486 ? 30.766 -11.627 -29.138 1.00 73.06 486 SER A CA 1
ATOM 3848 C C . SER A 1 486 ? 30.070 -10.291 -29.397 1.00 73.06 486 SER A C 1
ATOM 3850 O O . SER A 1 486 ? 28.840 -10.211 -29.347 1.00 73.06 486 SER A O 1
ATOM 3852 N N . SER A 1 487 ? 30.848 -9.243 -29.675 1.00 66.19 487 SER A N 1
ATOM 3853 C CA . SER A 1 487 ? 30.348 -7.869 -29.820 1.00 66.19 487 SER A CA 1
ATOM 3854 C C . SER A 1 487 ? 29.401 -7.676 -31.007 1.00 66.19 487 SER A C 1
ATOM 3856 O O . SER A 1 487 ? 28.546 -6.798 -30.967 1.00 66.19 487 SER A O 1
ATOM 3858 N N . ASN A 1 488 ? 29.523 -8.494 -32.056 1.00 74.88 488 ASN A N 1
ATOM 3859 C CA . ASN A 1 488 ? 28.818 -8.263 -33.323 1.00 74.88 488 ASN A CA 1
ATOM 3860 C C . ASN A 1 488 ? 27.397 -8.844 -33.356 1.00 74.88 488 ASN A C 1
ATOM 3862 O O . ASN A 1 488 ? 26.638 -8.535 -34.266 1.00 74.88 488 ASN A O 1
ATOM 3866 N N . ASN A 1 489 ? 27.028 -9.650 -32.357 1.00 86.62 489 ASN A N 1
ATOM 3867 C CA . ASN A 1 489 ? 25.753 -10.371 -32.322 1.00 86.62 489 ASN A CA 1
ATOM 3868 C C . ASN A 1 489 ? 24.892 -9.962 -31.120 1.00 86.62 489 ASN A C 1
ATOM 3870 O O . ASN A 1 489 ? 24.073 -10.758 -30.662 1.00 86.62 489 ASN A O 1
ATOM 3874 N N . ILE A 1 490 ? 25.108 -8.766 -30.562 1.00 92.38 490 ILE A N 1
ATOM 3875 C CA . ILE A 1 490 ? 24.332 -8.257 -29.428 1.00 92.38 490 ILE A CA 1
ATOM 3876 C C . ILE A 1 490 ? 23.741 -6.896 -29.751 1.00 92.38 490 ILE A C 1
ATOM 3878 O O . ILE A 1 490 ? 24.449 -5.960 -30.116 1.00 92.38 490 ILE A O 1
ATOM 3882 N N . TYR A 1 491 ? 22.434 -6.797 -29.539 1.00 95.06 491 TYR A N 1
ATOM 3883 C CA . TYR A 1 491 ? 21.655 -5.588 -29.723 1.00 95.06 491 TYR A CA 1
ATOM 3884 C C . TYR A 1 491 ? 20.993 -5.225 -28.401 1.00 95.06 491 TYR A C 1
ATOM 3886 O O . TYR A 1 491 ? 20.345 -6.062 -27.768 1.00 95.06 491 TYR A O 1
ATOM 3894 N N . ILE A 1 492 ? 21.133 -3.969 -27.989 1.00 95.25 492 ILE A N 1
ATOM 3895 C CA . ILE A 1 492 ? 20.339 -3.434 -26.889 1.00 95.25 492 ILE A CA 1
ATOM 3896 C C . ILE A 1 492 ? 19.032 -2.923 -27.472 1.00 95.25 492 ILE A C 1
ATOM 3898 O O . ILE A 1 492 ? 19.023 -2.023 -28.306 1.00 95.25 492 ILE A O 1
ATOM 3902 N N . VAL A 1 493 ? 17.918 -3.494 -27.032 1.00 96.31 493 VAL A N 1
ATOM 3903 C CA . VAL A 1 493 ? 16.591 -3.081 -27.479 1.00 96.31 493 VAL A CA 1
ATOM 3904 C C . VAL A 1 493 ? 15.963 -2.246 -26.378 1.00 96.31 493 VAL A C 1
ATOM 3906 O O . VAL A 1 493 ? 15.550 -2.770 -25.343 1.00 96.31 493 VAL A O 1
ATOM 3909 N N . LEU A 1 494 ? 15.891 -0.937 -26.591 1.00 94.81 494 LEU A N 1
ATOM 3910 C CA . LEU A 1 494 ? 15.128 -0.066 -25.713 1.00 94.81 494 LEU A CA 1
ATOM 3911 C C . LEU A 1 494 ? 13.647 -0.254 -26.050 1.00 94.81 494 LEU A C 1
ATOM 3913 O O . LEU A 1 494 ? 13.198 0.078 -27.146 1.00 94.81 494 LEU A O 1
ATOM 3917 N N . THR A 1 495 ? 12.897 -0.857 -25.137 1.00 92.62 495 THR A N 1
ATOM 3918 C CA . THR A 1 495 ? 11.451 -1.055 -25.262 1.00 92.62 495 THR A CA 1
ATOM 3919 C C . THR A 1 495 ? 10.712 0.096 -24.592 1.00 92.62 495 THR A C 1
ATOM 3921 O O . THR A 1 495 ? 11.262 0.782 -23.733 1.00 92.62 495 THR A O 1
ATOM 3924 N N . LEU A 1 496 ? 9.448 0.327 -24.957 1.00 86.00 496 LEU A N 1
ATOM 3925 C CA . LEU A 1 496 ? 8.633 1.407 -24.377 1.00 86.00 496 LEU A CA 1
ATOM 3926 C C . LEU A 1 496 ? 9.262 2.804 -24.581 1.00 86.00 496 LEU A C 1
ATOM 3928 O O . LEU A 1 496 ? 9.191 3.673 -23.711 1.00 86.00 496 LEU A O 1
ATOM 3932 N N . CYS A 1 497 ? 9.873 3.019 -25.748 1.00 83.81 497 CYS A N 1
ATOM 3933 C CA . CYS A 1 497 ? 10.545 4.261 -26.131 1.00 83.81 497 CYS A CA 1
ATOM 3934 C C . CYS A 1 497 ? 9.574 5.401 -26.482 1.00 83.81 497 CYS A C 1
ATOM 3936 O O . CYS A 1 497 ? 9.521 5.855 -27.615 1.00 83.81 497 CYS A O 1
ATOM 3938 N N . PHE A 1 498 ? 8.801 5.898 -25.522 1.00 80.38 498 PHE A N 1
ATOM 3939 C CA . PHE A 1 498 ? 7.919 7.058 -25.741 1.00 80.38 498 PHE A CA 1
ATOM 3940 C C . PHE A 1 498 ? 8.154 8.214 -24.757 1.00 80.38 498 PHE A C 1
ATOM 3942 O O . PHE A 1 498 ? 7.393 9.182 -24.760 1.00 80.38 498 PHE A O 1
ATOM 3949 N N . LYS A 1 499 ? 9.174 8.119 -23.893 1.00 74.12 499 LYS A N 1
ATOM 3950 C CA . LYS A 1 499 ? 9.511 9.141 -22.887 1.00 74.12 499 LYS A CA 1
ATOM 3951 C C . LYS A 1 499 ? 10.629 10.073 -23.374 1.00 74.12 499 LYS A C 1
ATOM 3953 O O . LYS A 1 499 ? 11.427 9.690 -24.221 1.00 74.12 499 LYS A O 1
ATOM 3958 N N . GLU A 1 500 ? 10.693 11.283 -22.815 1.00 71.44 500 GLU A N 1
ATOM 3959 C CA . GLU A 1 500 ? 11.661 12.328 -23.202 1.00 71.44 500 GLU A CA 1
ATOM 3960 C C . GLU A 1 500 ? 13.124 11.974 -22.841 1.00 71.44 500 GLU A C 1
ATOM 3962 O O . GLU A 1 500 ? 14.043 12.444 -23.505 1.00 71.44 500 GLU A O 1
ATOM 3967 N N . ASP A 1 501 ? 13.349 11.076 -21.872 1.00 78.06 501 ASP A N 1
ATOM 3968 C CA . ASP A 1 501 ? 14.675 10.801 -21.278 1.00 78.06 501 ASP A CA 1
ATOM 3969 C C . ASP A 1 501 ? 15.431 9.614 -21.931 1.00 78.06 501 ASP A C 1
ATOM 3971 O O . ASP A 1 501 ? 16.330 9.008 -21.339 1.00 78.06 501 ASP A O 1
ATOM 3975 N N . ILE A 1 502 ? 15.063 9.221 -23.156 1.00 85.25 502 ILE A N 1
ATOM 3976 C CA . ILE A 1 502 ? 15.677 8.059 -23.830 1.00 85.25 502 ILE A CA 1
ATOM 3977 C C . ILE A 1 502 ? 17.156 8.311 -24.147 1.00 85.25 502 ILE A C 1
ATOM 3979 O O . ILE A 1 502 ? 17.965 7.387 -24.050 1.00 85.25 502 ILE A O 1
ATOM 3983 N N . GLN A 1 503 ? 17.525 9.552 -24.481 1.00 87.81 503 GLN A N 1
ATOM 3984 C CA . GLN A 1 503 ? 18.906 9.888 -24.830 1.00 87.81 503 GLN A CA 1
ATOM 3985 C C . GLN A 1 503 ? 19.866 9.688 -23.651 1.00 87.81 503 GLN A C 1
ATOM 3987 O O . GLN A 1 503 ? 20.930 9.108 -23.835 1.00 87.81 503 GLN A O 1
ATOM 3992 N N . ASP A 1 504 ? 19.459 10.049 -22.433 1.00 85.31 504 ASP A N 1
ATOM 3993 C CA . ASP A 1 504 ? 20.263 9.821 -21.228 1.00 85.31 504 ASP A CA 1
ATOM 3994 C C . ASP A 1 504 ? 20.523 8.323 -21.012 1.00 85.31 504 ASP A C 1
ATOM 3996 O O . ASP A 1 504 ? 21.621 7.907 -20.642 1.00 85.31 504 ASP A O 1
ATOM 4000 N N . THR A 1 505 ? 19.517 7.487 -21.288 1.00 87.19 505 THR A N 1
ATOM 4001 C CA . THR A 1 505 ? 19.644 6.025 -21.193 1.00 87.19 505 THR A CA 1
ATOM 4002 C C . THR A 1 505 ? 20.644 5.494 -22.222 1.00 87.19 505 THR A C 1
ATOM 4004 O O . THR A 1 505 ? 21.493 4.669 -21.883 1.00 87.19 505 THR A O 1
ATOM 4007 N N . ILE A 1 506 ? 20.579 5.994 -23.460 1.00 90.62 506 ILE A N 1
ATOM 4008 C CA . ILE A 1 506 ? 21.534 5.670 -24.529 1.00 90.62 506 ILE A CA 1
ATOM 4009 C C . ILE A 1 506 ? 22.950 6.065 -24.106 1.00 90.62 506 ILE A C 1
ATOM 4011 O O . ILE A 1 506 ? 23.854 5.232 -24.152 1.00 90.62 506 ILE A O 1
ATOM 4015 N N . ASP A 1 507 ? 23.140 7.289 -23.620 1.00 89.62 507 ASP A N 1
ATOM 4016 C CA . ASP A 1 507 ? 24.449 7.805 -23.221 1.00 89.62 507 ASP A CA 1
ATOM 4017 C C . ASP A 1 507 ? 25.049 6.993 -22.061 1.00 89.62 507 ASP A C 1
ATOM 4019 O O . ASP A 1 507 ? 26.244 6.682 -22.068 1.00 89.62 507 ASP A O 1
ATOM 4023 N N . ILE A 1 508 ? 24.226 6.580 -21.088 1.00 88.56 508 ILE A N 1
ATOM 4024 C CA . ILE A 1 508 ? 24.639 5.691 -19.989 1.00 88.56 508 ILE A CA 1
ATOM 4025 C C . ILE A 1 508 ? 25.126 4.344 -20.532 1.00 88.56 508 ILE A C 1
ATOM 4027 O O . ILE A 1 508 ? 26.189 3.874 -20.120 1.00 88.56 508 ILE A O 1
ATOM 4031 N N . ILE A 1 509 ? 24.385 3.727 -21.457 1.00 90.44 509 ILE A N 1
ATOM 4032 C CA . ILE A 1 509 ? 24.755 2.431 -22.042 1.00 90.44 509 ILE A CA 1
ATOM 4033 C C . ILE A 1 509 ? 26.041 2.562 -22.859 1.00 90.44 509 ILE A C 1
ATOM 4035 O O . ILE A 1 509 ? 26.965 1.775 -22.665 1.00 90.44 509 ILE A O 1
ATOM 4039 N N . HIS A 1 510 ? 26.150 3.582 -23.713 1.00 92.44 510 HIS A N 1
ATOM 4040 C CA . HIS A 1 510 ? 27.355 3.823 -24.512 1.00 92.44 510 HIS A CA 1
ATOM 4041 C C . HIS A 1 510 ? 28.579 4.054 -23.623 1.00 92.44 510 HIS A C 1
ATOM 4043 O O . HIS A 1 510 ? 29.649 3.498 -23.867 1.00 92.44 510 HIS A O 1
ATOM 4049 N N . LYS A 1 511 ? 28.421 4.821 -22.540 1.00 91.25 511 LYS A N 1
ATOM 4050 C CA . LYS A 1 511 ? 29.489 5.043 -21.561 1.00 91.25 511 LYS A CA 1
ATOM 4051 C C . LYS A 1 511 ? 29.893 3.756 -20.837 1.00 91.25 511 LYS A C 1
ATOM 4053 O O . LYS A 1 511 ? 31.065 3.589 -20.512 1.00 91.25 511 LYS A O 1
ATOM 4058 N N . ALA A 1 512 ? 28.939 2.873 -20.550 1.00 86.50 512 ALA A N 1
ATOM 4059 C CA . ALA A 1 512 ? 29.165 1.673 -19.751 1.00 86.50 512 ALA A CA 1
ATOM 4060 C C . ALA A 1 512 ? 29.661 0.460 -20.553 1.00 86.50 512 ALA A C 1
ATOM 4062 O O . ALA A 1 512 ? 30.373 -0.370 -19.985 1.00 86.50 512 ALA A O 1
ATOM 4063 N N . VAL A 1 513 ? 29.257 0.335 -21.820 1.00 88.75 513 VAL A N 1
ATOM 4064 C CA . VAL A 1 513 ? 29.442 -0.874 -22.646 1.00 88.75 513 VAL A CA 1
ATOM 4065 C C . VAL A 1 513 ? 30.167 -0.572 -23.970 1.00 88.75 513 VAL A C 1
ATOM 4067 O O . VAL A 1 513 ? 30.588 -1.489 -24.670 1.00 88.75 513 VAL A O 1
ATOM 4070 N N . GLY A 1 514 ? 30.379 0.703 -24.307 1.00 88.38 514 GLY A N 1
ATOM 4071 C CA . GLY A 1 514 ? 31.034 1.127 -25.544 1.00 88.38 514 GLY A CA 1
ATOM 4072 C C . GLY A 1 514 ? 30.078 1.195 -26.737 1.00 88.38 514 GLY A C 1
ATOM 4073 O O . GLY A 1 514 ? 28.878 1.415 -26.582 1.00 88.38 514 GLY A O 1
ATOM 4074 N N . ASN A 1 515 ? 30.621 1.024 -27.946 1.00 87.12 515 ASN A N 1
ATOM 4075 C CA . ASN A 1 515 ? 29.851 1.065 -29.192 1.00 87.12 515 ASN A CA 1
ATOM 4076 C C . ASN A 1 515 ? 29.065 -0.237 -29.385 1.00 87.12 515 ASN A C 1
ATOM 4078 O O . ASN A 1 515 ? 29.484 -1.124 -30.128 1.00 87.12 515 ASN A O 1
ATOM 4082 N N . ILE A 1 516 ? 27.931 -0.344 -28.699 1.00 91.75 516 ILE A N 1
ATOM 4083 C CA . ILE A 1 516 ? 26.943 -1.399 -28.903 1.00 91.75 516 ILE A CA 1
ATOM 4084 C C . ILE A 1 516 ? 25.770 -0.854 -29.713 1.00 91.75 516 ILE A C 1
ATOM 4086 O O . ILE A 1 516 ? 25.408 0.315 -29.596 1.00 91.75 516 ILE A O 1
ATOM 4090 N N . THR A 1 517 ? 25.170 -1.695 -30.551 1.00 94.38 517 THR A N 1
ATOM 4091 C CA . THR A 1 517 ? 24.026 -1.265 -31.354 1.00 94.38 517 THR A CA 1
ATOM 4092 C C . THR A 1 517 ? 22.788 -1.165 -30.471 1.00 94.38 517 THR A C 1
ATOM 4094 O O . THR A 1 517 ? 22.382 -2.156 -29.860 1.00 94.38 517 THR A O 1
ATOM 4097 N N . ILE A 1 518 ? 22.185 0.023 -30.416 1.00 94.50 518 ILE A N 1
ATOM 4098 C CA . ILE A 1 518 ? 20.965 0.283 -29.651 1.00 94.50 518 ILE A CA 1
ATOM 4099 C C . ILE A 1 518 ? 19.807 0.539 -30.608 1.00 94.50 518 ILE A C 1
ATOM 4101 O O . ILE A 1 518 ? 19.890 1.409 -31.473 1.00 94.50 518 ILE A O 1
ATOM 4105 N N . VAL A 1 519 ? 18.711 -0.195 -30.432 1.00 95.56 519 VAL A N 1
ATOM 4106 C CA . VAL A 1 519 ? 17.490 -0.048 -31.227 1.00 95.56 519 VAL A CA 1
ATOM 4107 C C . VAL A 1 519 ? 16.356 0.414 -30.326 1.00 95.56 519 VAL A C 1
ATOM 4109 O O . VAL A 1 519 ? 16.028 -0.235 -29.334 1.00 95.56 519 VAL A O 1
ATOM 4112 N N . GLN A 1 520 ? 15.753 1.548 -30.671 1.00 95.38 520 GLN A N 1
ATOM 4113 C CA . GLN A 1 520 ? 14.581 2.073 -29.978 1.00 95.38 520 GLN A CA 1
ATOM 4114 C C . GLN A 1 520 ? 13.323 1.460 -30.577 1.00 95.38 520 GLN A C 1
ATOM 4116 O O . GLN A 1 520 ? 13.120 1.511 -31.791 1.00 95.38 520 GLN A O 1
ATOM 4121 N N . THR A 1 521 ? 12.472 0.889 -29.731 1.00 95.19 521 THR A N 1
ATOM 4122 C CA . THR A 1 521 ? 11.273 0.188 -30.180 1.00 95.19 521 THR A CA 1
ATOM 4123 C C . THR A 1 521 ? 10.066 0.511 -29.315 1.00 95.19 521 THR A C 1
ATOM 4125 O O . THR A 1 521 ? 10.130 0.646 -28.086 1.00 95.19 521 THR A O 1
ATOM 4128 N N . LEU A 1 522 ? 8.919 0.563 -29.981 1.00 94.00 522 LEU A N 1
ATOM 4129 C CA . LEU A 1 522 ? 7.617 0.471 -29.353 1.00 94.00 522 LEU A CA 1
ATOM 4130 C C . LEU A 1 522 ? 6.866 -0.665 -30.042 1.00 94.00 522 LEU A C 1
ATOM 4132 O O . LEU A 1 522 ? 6.375 -0.500 -31.151 1.00 94.00 522 LEU A O 1
ATOM 4136 N N . ALA A 1 523 ? 6.820 -1.834 -29.401 1.00 92.38 523 ALA A N 1
ATOM 4137 C CA . ALA A 1 523 ? 6.342 -3.055 -30.050 1.00 92.38 523 ALA A CA 1
ATOM 4138 C C . ALA A 1 523 ? 4.815 -3.110 -30.255 1.00 92.38 523 ALA A C 1
ATOM 4140 O O . ALA A 1 523 ? 4.322 -3.873 -31.081 1.00 92.38 523 ALA A O 1
ATOM 4141 N N . LYS A 1 524 ? 4.054 -2.302 -29.509 1.00 92.88 524 LYS A N 1
ATOM 4142 C CA . LYS A 1 524 ? 2.598 -2.158 -29.636 1.00 92.88 524 LYS A CA 1
ATOM 4143 C C . LYS A 1 524 ? 2.209 -0.702 -29.440 1.00 92.88 524 LYS A C 1
ATOM 4145 O O . LYS A 1 524 ? 2.855 0.000 -28.666 1.00 92.88 524 LYS A O 1
ATOM 4150 N N . ASP A 1 525 ? 1.127 -0.292 -30.092 1.00 92.62 525 ASP A N 1
ATOM 4151 C CA . ASP A 1 525 ? 0.534 1.029 -29.909 1.00 92.62 525 ASP A CA 1
ATOM 4152 C C . ASP A 1 525 ? 0.329 1.352 -28.423 1.00 92.62 525 ASP A C 1
ATOM 4154 O O . ASP A 1 525 ? -0.219 0.551 -27.658 1.00 92.62 525 ASP A O 1
ATOM 4158 N N . TYR A 1 526 ? 0.745 2.549 -28.017 1.00 87.50 526 TYR A N 1
ATOM 4159 C CA . TYR A 1 526 ? 0.670 3.002 -26.635 1.00 87.50 526 TYR A CA 1
ATOM 4160 C C . TYR A 1 526 ? -0.392 4.087 -26.463 1.00 87.50 526 TYR A C 1
ATOM 4162 O O . TYR A 1 526 ? -0.344 5.139 -27.100 1.00 87.50 526 TYR A O 1
ATOM 4170 N N . LYS A 1 527 ? -1.349 3.856 -25.560 1.00 89.25 527 LYS A N 1
ATOM 4171 C CA . LYS A 1 527 ? -2.381 4.838 -25.202 1.00 89.25 527 LYS A CA 1
ATOM 4172 C C . LYS A 1 527 ? -1.850 5.752 -24.099 1.00 89.25 527 LYS A C 1
ATOM 4174 O O . LYS A 1 527 ? -1.700 5.330 -22.961 1.00 89.25 527 LYS A O 1
ATOM 4179 N N . THR A 1 528 ? -1.623 7.021 -24.421 1.00 80.38 528 THR A N 1
ATOM 4180 C CA . THR A 1 528 ? -0.918 7.987 -23.551 1.00 80.38 528 THR A CA 1
ATOM 4181 C C . THR A 1 528 ? -1.712 8.484 -22.335 1.00 80.38 528 THR A C 1
ATOM 4183 O O . THR A 1 528 ? -1.196 9.269 -21.545 1.00 80.38 528 THR A O 1
ATOM 4186 N N . GLY A 1 529 ? -2.987 8.109 -22.196 1.00 80.06 529 GLY A N 1
ATOM 4187 C CA . GLY A 1 529 ? -3.908 8.676 -21.199 1.00 80.06 529 GLY A CA 1
ATOM 4188 C C . GLY A 1 529 ? -4.308 10.140 -21.460 1.00 80.06 529 GLY A C 1
ATOM 4189 O O . GLY A 1 529 ? -5.254 10.641 -20.851 1.00 80.06 529 GLY A O 1
ATOM 4190 N N . ILE A 1 530 ? -3.647 10.827 -22.397 1.00 79.69 530 ILE A N 1
ATOM 4191 C CA . ILE A 1 530 ? -3.931 12.211 -22.781 1.00 79.69 530 ILE A CA 1
ATOM 4192 C C . ILE A 1 530 ? -5.137 12.217 -23.719 1.00 79.69 530 ILE A C 1
ATOM 4194 O O . ILE A 1 530 ? -5.121 11.555 -24.752 1.00 79.69 530 ILE A O 1
ATOM 4198 N N . LYS A 1 531 ? -6.192 12.965 -23.382 1.00 85.69 531 LYS A N 1
ATOM 4199 C CA . LYS A 1 531 ? -7.331 13.156 -24.292 1.00 85.69 531 LYS A CA 1
ATOM 4200 C C . LYS A 1 531 ? -6.975 14.163 -25.381 1.00 85.69 531 LYS A C 1
ATOM 4202 O O . LYS A 1 531 ? -6.457 15.233 -25.066 1.00 85.69 531 LYS A O 1
ATOM 4207 N N . ILE A 1 532 ? -7.283 13.843 -26.636 1.00 80.25 532 ILE A N 1
ATOM 4208 C CA . ILE A 1 532 ? -7.095 14.776 -27.753 1.00 80.25 532 ILE A CA 1
ATOM 4209 C C . ILE A 1 532 ? -8.132 15.907 -27.598 1.00 80.25 532 ILE A C 1
ATOM 4211 O O . ILE A 1 532 ? -9.330 15.605 -27.528 1.00 80.25 532 ILE A O 1
ATOM 4215 N N . PRO A 1 533 ? -7.719 17.190 -27.524 1.00 78.12 533 PRO A N 1
ATOM 4216 C CA . PRO A 1 533 ? -8.636 18.312 -27.339 1.00 78.12 533 PRO A CA 1
ATOM 4217 C C . PRO A 1 533 ? -9.775 18.308 -28.363 1.00 78.12 533 PRO A C 1
ATOM 4219 O O . PRO A 1 533 ? -9.546 18.150 -29.557 1.00 78.12 533 PRO A O 1
ATOM 4222 N N . GLY A 1 534 ? -11.011 18.468 -27.887 1.00 88.19 534 GLY A N 1
ATOM 4223 C CA . GLY A 1 534 ? -12.204 18.439 -28.741 1.00 88.19 534 GLY A CA 1
ATOM 4224 C C . GLY A 1 534 ? -12.718 17.037 -29.091 1.00 88.19 534 GLY A C 1
ATOM 4225 O O . GLY A 1 534 ? -13.756 16.928 -29.736 1.00 88.19 534 GLY A O 1
ATOM 4226 N N . THR A 1 535 ? -12.064 15.967 -28.625 1.00 87.50 535 THR A N 1
ATOM 4227 C CA . THR A 1 535 ? -12.520 14.583 -28.829 1.00 87.50 535 THR A CA 1
ATOM 4228 C C . THR A 1 535 ? -12.663 13.833 -27.498 1.00 87.50 535 THR A C 1
ATOM 4230 O O . THR A 1 535 ? -12.167 14.260 -26.452 1.00 87.50 535 THR A O 1
ATOM 4233 N N . LYS A 1 536 ? -13.350 12.685 -27.523 1.00 87.94 536 LYS A N 1
ATOM 4234 C CA . LYS A 1 536 ? -13.373 11.734 -26.396 1.00 87.94 536 LYS A CA 1
ATOM 4235 C C . LYS A 1 536 ? -12.216 10.726 -26.451 1.00 87.94 536 LYS A C 1
ATOM 4237 O O . LYS A 1 536 ? -12.126 9.876 -25.567 1.00 87.94 536 LYS A O 1
ATOM 4242 N N . GLU A 1 537 ? -11.363 10.811 -27.466 1.00 87.12 537 GLU A N 1
ATOM 4243 C CA . GLU A 1 537 ? -10.328 9.825 -27.755 1.00 87.12 537 GLU A CA 1
ATOM 4244 C C . GLU A 1 537 ? -9.039 10.113 -26.983 1.00 87.12 537 GLU A C 1
ATOM 4246 O O . GLU A 1 537 ? -8.718 11.254 -26.639 1.00 87.12 537 GLU A O 1
ATOM 4251 N N . THR A 1 538 ? -8.300 9.047 -26.687 1.00 88.69 538 THR A N 1
ATOM 4252 C CA . THR A 1 538 ? -6.976 9.117 -26.069 1.00 88.69 538 THR A CA 1
ATOM 4253 C C . THR A 1 538 ? -5.922 9.136 -27.164 1.00 88.69 538 THR A C 1
ATOM 4255 O O . THR A 1 538 ? -5.987 8.317 -28.075 1.00 88.69 538 THR A O 1
ATOM 4258 N N . ALA A 1 539 ? -4.939 10.027 -27.063 1.00 87.81 539 ALA A N 1
ATOM 4259 C CA . ALA A 1 539 ? -3.815 10.064 -27.983 1.00 87.81 539 ALA A CA 1
ATOM 4260 C C . ALA A 1 539 ? -3.055 8.729 -27.944 1.00 87.81 539 ALA A C 1
ATOM 4262 O O . ALA A 1 539 ? -2.705 8.224 -26.869 1.00 87.81 539 ALA A O 1
ATOM 4263 N N . VAL A 1 540 ? -2.828 8.169 -29.129 1.00 92.25 540 VAL A N 1
ATOM 4264 C CA . VAL A 1 540 ? -2.126 6.904 -29.347 1.00 92.25 540 VAL A CA 1
ATOM 4265 C C . VAL A 1 540 ? -0.782 7.200 -29.996 1.00 92.25 540 VAL A C 1
ATOM 4267 O O . VAL A 1 540 ? -0.715 7.958 -30.960 1.00 92.25 540 VAL A O 1
ATOM 4270 N N . ILE A 1 541 ? 0.279 6.599 -29.468 1.00 88.69 541 ILE A N 1
ATOM 4271 C CA . ILE A 1 541 ? 1.590 6.559 -30.113 1.00 88.69 541 ILE A CA 1
ATOM 4272 C C . ILE A 1 541 ? 1.674 5.221 -30.832 1.00 88.69 541 ILE A C 1
ATOM 4274 O O . ILE A 1 541 ? 1.619 4.175 -30.184 1.00 88.69 541 ILE A O 1
ATOM 4278 N N . SER A 1 542 ? 1.760 5.257 -32.158 1.00 93.25 542 SER A N 1
ATOM 4279 C CA . SER A 1 542 ? 1.855 4.047 -32.971 1.00 93.25 542 SER A CA 1
ATOM 4280 C C . SER A 1 542 ? 3.155 3.290 -32.708 1.00 93.25 542 SER A C 1
ATOM 4282 O O . SER A 1 542 ? 4.191 3.898 -32.434 1.00 93.25 542 SER A O 1
ATOM 4284 N N . SER A 1 543 ? 3.105 1.963 -32.815 1.00 94.12 543 SER A N 1
ATOM 4285 C CA . SER A 1 543 ? 4.292 1.108 -32.756 1.00 94.12 543 SER A CA 1
ATOM 4286 C C . SER A 1 543 ? 5.345 1.521 -33.790 1.00 94.12 543 SER A C 1
ATOM 4288 O O . SER A 1 543 ? 4.996 1.877 -34.916 1.00 94.12 543 SER A O 1
ATOM 4290 N N . PHE A 1 544 ? 6.629 1.426 -33.441 1.00 95.69 544 PHE A N 1
ATOM 4291 C CA . PHE A 1 544 ? 7.742 1.760 -34.334 1.00 95.69 544 PHE A CA 1
ATOM 4292 C C . PHE A 1 544 ? 9.009 0.953 -34.002 1.00 95.69 544 PHE A C 1
ATOM 4294 O O . PHE A 1 544 ? 9.116 0.338 -32.938 1.00 95.69 544 PHE A O 1
ATOM 4301 N N . GLY A 1 545 ? 9.984 0.966 -34.917 1.00 94.62 545 GLY A N 1
ATOM 4302 C CA . GLY A 1 545 ? 11.327 0.395 -34.722 1.00 94.62 545 GLY A CA 1
ATOM 4303 C C . GLY A 1 545 ? 11.446 -1.119 -34.934 1.00 94.62 545 GLY A C 1
ATOM 4304 O O . GLY A 1 545 ? 12.555 -1.618 -35.101 1.00 94.62 545 GLY A O 1
ATOM 4305 N N . LEU A 1 546 ? 10.327 -1.848 -34.984 1.00 95.25 546 LEU A N 1
ATOM 4306 C CA . LEU A 1 546 ? 10.329 -3.303 -35.157 1.00 95.25 546 LEU A CA 1
ATOM 4307 C C . LEU A 1 546 ? 10.837 -3.760 -36.533 1.00 95.25 546 LEU A C 1
ATOM 4309 O O . LEU A 1 546 ? 11.583 -4.726 -36.591 1.00 95.25 546 LEU A O 1
ATOM 4313 N N . GLU A 1 547 ? 10.481 -3.064 -37.617 1.00 93.75 547 GLU A N 1
ATOM 4314 C CA . GLU A 1 547 ? 10.927 -3.404 -38.980 1.00 93.75 547 GLU A CA 1
ATOM 4315 C C . GLU A 1 547 ? 12.457 -3.336 -39.100 1.00 93.75 547 GLU A C 1
ATOM 4317 O O . GLU A 1 547 ? 13.105 -4.283 -39.537 1.00 93.75 547 GLU A O 1
ATOM 4322 N N . GLY A 1 548 ? 13.049 -2.236 -38.622 1.00 93.56 548 GLY A N 1
ATOM 4323 C CA . GLY A 1 548 ? 14.502 -2.070 -38.602 1.00 93.56 548 GLY A CA 1
ATOM 4324 C C . GLY A 1 548 ? 15.184 -3.126 -37.733 1.00 93.56 548 GLY A C 1
ATOM 4325 O O . GLY A 1 548 ? 16.174 -3.718 -38.155 1.00 93.56 548 GLY A O 1
ATOM 4326 N N . LEU A 1 549 ? 14.621 -3.426 -36.555 1.00 95.25 549 LEU A N 1
ATOM 4327 C CA . LEU A 1 549 ? 15.131 -4.500 -35.702 1.00 95.25 549 LEU A CA 1
ATOM 4328 C C . LEU A 1 549 ? 15.065 -5.863 -36.406 1.00 95.25 549 LEU A C 1
ATOM 4330 O O . LEU A 1 549 ? 16.041 -6.604 -36.376 1.00 95.25 549 LEU A O 1
ATOM 4334 N N . TYR A 1 550 ? 13.947 -6.185 -37.056 1.00 93.75 550 TYR A N 1
ATOM 4335 C CA . TYR A 1 550 ? 13.769 -7.439 -37.782 1.00 93.75 550 TYR A CA 1
ATOM 4336 C C . TYR A 1 550 ? 14.795 -7.582 -38.910 1.00 93.75 550 TYR A C 1
ATOM 4338 O O . TYR A 1 550 ? 15.492 -8.589 -38.980 1.00 93.75 550 TYR A O 1
ATOM 4346 N N . GLN A 1 551 ? 14.982 -6.548 -39.733 1.00 91.50 551 GLN A N 1
ATOM 4347 C CA . GLN A 1 551 ? 15.971 -6.560 -40.816 1.00 91.50 551 GLN A CA 1
ATOM 4348 C C . GLN A 1 551 ? 17.406 -6.746 -40.304 1.00 91.50 551 GLN A C 1
ATOM 4350 O O . GLN A 1 551 ? 18.193 -7.471 -40.914 1.00 91.50 551 GLN A O 1
ATOM 4355 N N . MET A 1 552 ? 17.742 -6.131 -39.166 1.00 90.88 552 MET A N 1
ATOM 4356 C CA . MET A 1 552 ? 19.054 -6.281 -38.529 1.00 90.88 552 MET A CA 1
ATOM 4357 C C . MET A 1 552 ? 19.274 -7.692 -37.976 1.00 90.88 552 MET A C 1
ATOM 4359 O O . MET A 1 552 ? 20.384 -8.218 -38.048 1.00 90.88 552 MET A O 1
ATOM 4363 N N . VAL A 1 553 ? 18.228 -8.298 -37.410 1.00 90.81 553 VAL A N 1
ATOM 4364 C CA . VAL A 1 553 ? 18.337 -9.541 -36.637 1.00 90.81 553 VAL A CA 1
ATOM 4365 C C . VAL A 1 553 ? 18.022 -10.778 -37.467 1.00 90.81 553 VAL A C 1
ATOM 4367 O O . VAL A 1 553 ? 18.535 -11.833 -37.141 1.00 90.81 553 VAL A O 1
ATOM 4370 N N . CYS A 1 554 ? 17.277 -10.683 -38.558 1.00 86.19 554 CYS A N 1
ATOM 4371 C CA . CYS A 1 554 ? 16.973 -11.815 -39.442 1.00 86.19 554 CYS A CA 1
ATOM 4372 C C . CYS A 1 554 ? 17.677 -11.705 -40.802 1.00 86.19 554 CYS A C 1
ATOM 4374 O O . CYS A 1 554 ? 17.555 -12.604 -41.623 1.00 86.19 554 CYS A O 1
ATOM 4376 N N . GLY A 1 555 ? 18.439 -10.621 -41.027 1.00 75.94 555 GLY A N 1
ATOM 4377 C CA . GLY A 1 555 ? 19.143 -10.353 -42.279 1.00 75.94 555 GLY A CA 1
ATOM 4378 C C . GLY A 1 555 ? 18.150 -10.171 -43.419 1.00 75.94 555 GLY A C 1
ATOM 4379 O O . GLY A 1 555 ? 17.740 -11.158 -44.016 1.00 75.94 555 GLY A O 1
ATOM 4380 N N . GLY A 1 556 ? 17.752 -8.921 -43.688 1.00 55.03 556 GLY A N 1
ATOM 4381 C CA . GLY A 1 556 ? 16.757 -8.579 -44.715 1.00 55.03 556 GLY A CA 1
ATOM 4382 C C . GLY A 1 556 ? 16.884 -9.453 -45.967 1.00 55.03 556 GLY A C 1
ATOM 4383 O O . GLY A 1 556 ? 17.860 -9.324 -46.707 1.00 55.03 556 GLY A O 1
ATOM 4384 N N . ARG A 1 557 ? 15.934 -10.380 -46.134 1.00 40.41 557 ARG A N 1
ATOM 4385 C CA . ARG A 1 557 ? 15.768 -11.175 -47.352 1.00 40.41 557 ARG A CA 1
ATOM 4386 C C . ARG A 1 557 ? 15.041 -10.356 -48.403 1.00 40.41 557 ARG A C 1
ATOM 4388 O O . ARG A 1 557 ? 14.128 -9.593 -48.012 1.00 40.41 557 ARG A O 1
#

Secondary structure (DSSP, 8-state):
-PPEEEEEEEETTTTEEEEEEE-TTS-EEEPPTTSGGGSHHHHSS-HHHHHHHHHHHHHHHHSGGG--EEEEEES-HHHHHHHHHHHHHH-TTS-EEEEE--EEEEEEE-TTSSHHHHHHHHHHTTT---EEEE-SSEEEEEETTTTEEEEEEPPPSS--HHHHHHHHHHHHHHHTTTEEEEEEEEETTT----HHHHHHHHHHHHH-TTSEEEEEEE---STTHHHHHHHHHHHTTT--EEE-B-S-EEE-HHHHT-SS-EEE--BSHHHHHHHHHH------THHHHHHHHHHHHHHHHHHHHHHHHHHHHHHHHHHHHHHHHHHHHTTS-------------------PPPPP-PPP------------TT-------EEEEEEEBTTSSHHHHHHHHHHHHT--EEEEE-SSEEEEEETTSSEEEEEEPPB-S-HHHHHHHHHHHHHHTSSTT-EEEEEEETTS----HHHHHHHHHHHHH-GGGEEEEEES--STTHHHHHHHHHHHH-S-EEEE-B-S-EEEEEEPTTSSPEEEE--BSHHHHHHHHHT--

Radius of gyration: 35.2 Å; Cα contacts (8 Å, |Δi|>4): 888; chains: 1; bounding box: 73×86×115 Å

Foldseek 3Di:
DDAWEKEWFQQPLQSFIWIWTQDPVRATDTDDPPQPCVDCVNGVDHLQVCLLVVVVSCCVPRCPPLRAYEYEYFFFPVSLVSNVVSCVVRPVPHRYHYDYDAAEEEEAEAVVLCRVLLVVLLCVSNVFDWDWDDPPQWIWTARPGRRYIYTYGDHDNDCDLVSLVVSVVVLVVCLVVPHAEYEYGGALLQLDDDPSNLVSLVCCCVVRVNYQYAYEHENLLEPCSVVSQVVCCVSNVNRHYFYWYSAWDWADCPVQVAPHTDIQGTFRSSQVSCCSRRVDNDDPPSVVSSVVSNVVVVVRVVVVVVVVVVVVVVVVVVVVVVVVVVVVVVPPDDDDDDDDDDDDDDDDDDDDDDDDDDDDDDDDDDDPDPDDPPPDPPLDAAAEEEAEAVVLCRVLLVVLLCVVVVFDWDWDDDPQWIWTAGPVRNYIYTYGDHQDLDPVSLVSSLVVVVVSCPPPRYAYEYGDALPNPDDDVSNLVSVQVVCVVPVLRYEYEHENPPDPCSVVVVVVSCVSRNPHHYFYWHSAKDFPQPDDPPDPGTDIDGTDRSVVVSCSRVPND

Nearest PDB structures (foldseek):
  1z6y-assembly2_B  TM=6.320E-01  e=4.078E-05  Homo sapiens
  3bb4-assembly1_A  TM=6.121E-01  e=2.824E-04  Arabidopsis thaliana
  3p1j-assembly1_D  TM=5.096E-01  e=1.073E-04  Homo sapiens
  3ku4-assembly2_D  TM=3.645E-01  e=7.057E-02  Bos taurus
  4txl-assembly1_A  TM=3.437E-01  e=9.380E-02  Schistosoma mansoni

Solvent-accessible surface area (backbone atoms only — not comparable to full-atom values): 31654 Å² total; per-residue (Å²): 125,84,56,40,44,36,37,41,28,40,32,88,88,75,56,29,36,37,52,29,37,53,49,97,86,68,35,79,38,70,56,52,82,85,39,81,67,56,34,61,83,54,24,69,36,56,40,80,83,37,20,55,64,50,48,53,50,45,41,67,72,57,23,60,92,60,53,23,30,40,37,37,36,34,30,40,58,70,44,52,51,34,39,51,50,26,43,62,72,75,37,77,90,48,55,64,46,78,42,84,45,62,46,29,34,38,36,40,46,45,50,85,13,45,56,69,49,42,58,47,29,60,33,59,78,71,70,56,74,66,49,78,45,81,68,87,65,32,37,37,38,40,27,79,62,43,33,35,38,38,36,37,44,68,49,42,88,64,74,44,75,66,55,51,49,52,50,52,51,51,50,53,62,35,46,82,70,51,36,46,35,37,38,40,24,36,33,35,82,69,55,73,81,55,70,69,58,49,54,47,55,51,50,46,48,73,76,35,75,66,33,49,65,34,34,36,28,20,62,43,81,54,88,58,32,64,61,36,48,56,51,48,26,65,74,53,79,64,44,55,69,40,66,21,27,48,54,71,44,72,48,53,41,80,86,71,76,40,98,61,68,52,75,41,75,54,42,33,57,69,56,46,50,40,29,74,61,60,70,43,84,63,77,72,66,46,54,58,59,49,48,50,52,40,47,56,56,49,54,58,55,52,59,45,59,54,49,51,52,51,51,51,49,54,49,50,51,52,50,54,51,52,53,52,54,52,62,58,64,72,72,74,84,82,84,84,89,85,90,83,85,85,81,89,80,90,86,79,88,80,91,80,77,87,82,82,83,81,77,83,85,78,78,89,75,92,73,90,72,86,71,75,94,76,77,80,81,78,82,72,52,50,38,37,37,37,39,36,42,67,86,18,47,58,68,53,41,51,57,34,45,34,66,73,70,69,57,64,65,49,79,47,86,51,99,66,32,35,40,34,28,33,92,82,54,54,41,38,37,36,38,43,57,50,42,54,94,46,70,69,42,48,52,50,51,49,49,52,50,53,63,71,38,73,58,85,77,42,34,35,38,41,28,40,40,41,66,55,98,70,87,51,69,74,54,53,52,49,50,41,58,52,42,72,76,47,64,91,41,45,34,40,32,28,22,56,60,80,52,93,63,42,63,61,54,50,51,51,47,39,74,72,64,41,98,63,54,73,44,63,23,25,57,56,67,40,74,67,79,43,62,40,87,98,53,94,48,58,42,68,47,74,51,42,47,53,69,62,49,45,37,72,73,71,54,72,126

Sequence (557 aa):
MKRNVIKIVCNPYTDRVSYFFKNELDEWVIFSESSPLSRKYYTNTSLEQRSSDIVKKLDEVYNRKNKGLDIYYEGPDDGYFCLSKAIKECLQNSDVVGKRQTTKIVVVGKTGSGKTTLINGIADNKGYKIEITNRGNYVQYDDNINHIQWFEINGSNNIEENDMKNALSLVRQLSENGLSKVIYCIAGDSGRIEDTERVFLSRVNDQFPEVTTIIALTKCYKDESQFVVDEVEKITEQMPVFPLLAMEYKANKIERGMAESIRINPFGLKEFCSFLFEGKKVSYSYLDSYKAAVQLIKKEKSTKGDQVKNTDILKAEKKGISDATKSIAEKSISGSIKDVQGKNNNEQVGISKYDEMILPSFAAENTNINVDSNLSFHSGAEKIIVVGKRGAGKTTLIEGLEKISGLTLNVSEYGKYRLYEDANGEFQWYEIKGIDLGKDEIDNAYKTIADLRQDSTAKLLYCISGGVGRIEEVELDLIRKLASMSSNNIYIVLTLCFKEDIQDTIDIIHKAVGNITIVQTLAKDYKTGIKIPGTKETAVISSFGLEGLYQMVCGGR

Mean predicted aligned error: 16.22 Å